Protein AF-A0A1M4TH78-F1 (afdb_monomer_lite)

Radius of gyration: 31.46 Å; chains: 1; bounding box: 70×70×96 Å

Structure (mmCIF, N/CA/C/O backbone):
data_AF-A0A1M4TH78-F1
#
_entry.id   AF-A0A1M4TH78-F1
#
loop_
_atom_site.group_PDB
_atom_site.id
_atom_site.type_symbol
_atom_site.label_atom_id
_atom_site.label_alt_id
_atom_site.label_comp_id
_atom_site.label_asym_id
_atom_site.label_entity_id
_atom_site.label_seq_id
_atom_site.pdbx_PDB_ins_code
_atom_site.Cartn_x
_atom_site.Cartn_y
_atom_site.Cartn_z
_atom_site.occupancy
_atom_site.B_iso_or_equiv
_atom_site.auth_seq_id
_atom_site.auth_comp_id
_atom_site.auth_asym_id
_atom_site.auth_atom_id
_atom_site.pdbx_PDB_model_num
ATOM 1 N N . MET A 1 1 ? 19.160 1.407 -0.080 1.00 32.75 1 MET A N 1
ATOM 2 C CA . MET A 1 1 ? 19.255 1.818 1.340 1.00 32.75 1 MET A CA 1
ATOM 3 C C . MET A 1 1 ? 20.665 1.557 1.846 1.00 32.75 1 MET A C 1
ATOM 5 O O . MET A 1 1 ? 21.110 0.418 1.811 1.00 32.75 1 MET A O 1
ATOM 9 N N . ASP A 1 2 ? 21.380 2.604 2.256 1.00 25.98 2 ASP A N 1
ATOM 10 C CA . ASP A 1 2 ? 22.739 2.512 2.802 1.00 25.98 2 ASP A CA 1
ATOM 11 C C . ASP A 1 2 ? 22.685 2.135 4.294 1.00 25.98 2 ASP A C 1
ATOM 13 O O . ASP A 1 2 ? 22.385 2.958 5.161 1.00 25.98 2 ASP A O 1
ATOM 17 N N . VAL A 1 3 ? 22.955 0.858 4.578 1.00 24.44 3 VAL A N 1
ATOM 18 C CA . VAL A 1 3 ? 22.922 0.216 5.907 1.00 24.44 3 VAL A CA 1
ATOM 19 C C . VAL A 1 3 ? 23.923 0.847 6.897 1.00 24.44 3 VAL A C 1
ATOM 21 O O . VAL A 1 3 ? 23.829 0.629 8.103 1.00 24.44 3 VAL A O 1
ATOM 24 N N . LYS A 1 4 ? 24.846 1.709 6.445 1.00 25.98 4 LYS A N 1
ATOM 25 C CA . LYS A 1 4 ? 25.832 2.358 7.326 1.00 25.98 4 LYS A CA 1
ATOM 26 C C . LYS A 1 4 ? 25.309 3.552 8.133 1.00 25.98 4 LYS A C 1
ATOM 28 O O . LYS A 1 4 ? 25.974 3.940 9.095 1.00 25.98 4 LYS A O 1
ATOM 33 N N . LYS A 1 5 ? 24.149 4.138 7.805 1.00 29.53 5 LYS A N 1
ATOM 34 C CA . LYS A 1 5 ? 23.634 5.317 8.540 1.00 29.53 5 LYS A CA 1
ATOM 35 C C . LYS A 1 5 ? 22.840 4.976 9.808 1.00 29.53 5 LYS A C 1
ATOM 37 O O . LYS A 1 5 ? 22.856 5.769 10.745 1.00 29.53 5 LYS A O 1
ATOM 42 N N . THR A 1 6 ? 22.240 3.790 9.895 1.00 28.33 6 THR A N 1
ATOM 43 C CA . THR A 1 6 ? 21.363 3.408 11.021 1.00 28.33 6 THR A CA 1
ATOM 44 C C . THR A 1 6 ? 22.141 2.994 12.281 1.00 28.33 6 THR A C 1
ATOM 46 O O . THR A 1 6 ? 21.697 3.250 13.396 1.00 28.33 6 THR A O 1
ATOM 49 N N . CYS A 1 7 ? 23.364 2.466 12.150 1.00 27.00 7 CYS A N 1
ATOM 50 C CA . CYS A 1 7 ? 24.157 2.023 13.308 1.00 27.00 7 CYS A CA 1
ATOM 51 C C . CYS A 1 7 ? 24.829 3.157 14.110 1.00 27.00 7 CYS A C 1
ATOM 53 O O . CYS A 1 7 ? 25.279 2.916 15.227 1.00 27.00 7 CYS A O 1
ATOM 55 N N . LYS A 1 8 ? 24.884 4.398 13.598 1.00 28.41 8 LYS A N 1
ATOM 56 C CA . LYS A 1 8 ? 25.472 5.535 14.339 1.00 28.41 8 LYS A CA 1
ATOM 57 C C . LYS A 1 8 ? 24.520 6.180 15.353 1.00 28.41 8 LYS A C 1
ATOM 59 O O . LYS A 1 8 ? 25.000 6.779 16.309 1.00 28.41 8 LYS A O 1
ATOM 64 N N . TYR A 1 9 ? 23.205 6.029 15.190 1.00 27.20 9 TYR A N 1
ATOM 65 C CA . TYR A 1 9 ? 22.221 6.635 16.099 1.00 27.20 9 TYR A CA 1
ATOM 66 C C . TYR A 1 9 ? 21.993 5.818 17.381 1.00 27.20 9 TYR A C 1
ATOM 68 O O . TYR A 1 9 ? 21.772 6.394 18.441 1.00 27.20 9 TYR A O 1
ATOM 76 N N . ILE A 1 10 ? 22.161 4.493 17.329 1.00 29.14 10 ILE A N 1
ATOM 77 C CA . ILE A 1 10 ? 21.966 3.609 18.494 1.00 29.14 10 ILE A CA 1
ATOM 78 C C . ILE A 1 10 ? 23.141 3.704 19.490 1.00 29.14 10 ILE A C 1
ATOM 80 O O . ILE A 1 10 ? 22.946 3.593 20.697 1.00 29.14 10 ILE A O 1
ATOM 84 N N . ALA A 1 11 ? 24.356 4.009 19.018 1.00 26.98 11 ALA A N 1
ATOM 85 C CA . ALA A 1 11 ? 25.529 4.174 19.883 1.00 26.98 11 ALA A CA 1
ATOM 86 C C . ALA A 1 11 ? 25.560 5.519 20.644 1.00 26.98 11 ALA A C 1
ATOM 88 O O . ALA A 1 11 ? 26.166 5.603 21.709 1.00 26.98 11 ALA A O 1
ATOM 89 N N . ALA A 1 12 ? 24.890 6.564 20.141 1.00 27.45 12 ALA A N 1
ATOM 90 C CA . ALA A 1 12 ? 24.857 7.880 20.788 1.00 27.45 12 ALA A CA 1
ATOM 91 C C . ALA A 1 12 ? 23.857 7.948 21.961 1.00 27.45 12 ALA A C 1
ATOM 93 O O . ALA A 1 12 ? 24.112 8.638 22.947 1.00 27.45 12 ALA A O 1
ATOM 94 N N . CYS A 1 13 ? 22.762 7.182 21.907 1.00 27.30 13 CYS A N 1
ATOM 95 C CA . CYS A 1 13 ? 21.762 7.133 22.980 1.00 27.30 13 CYS A CA 1
ATOM 96 C C . CYS A 1 13 ? 22.216 6.309 24.199 1.00 27.30 13 CYS A C 1
ATOM 98 O O . CYS A 1 13 ? 21.777 6.580 25.313 1.00 27.30 13 CYS A O 1
ATOM 100 N N . LEU A 1 14 ? 23.141 5.357 24.023 1.00 28.02 14 LEU A N 1
ATOM 101 C CA . LEU A 1 14 ? 23.668 4.528 25.117 1.00 28.02 14 LEU A CA 1
ATOM 102 C C . LEU A 1 14 ? 24.804 5.194 25.917 1.00 28.02 14 LEU A C 1
ATOM 104 O O . LEU A 1 14 ? 25.098 4.756 27.025 1.00 28.02 14 LEU A O 1
ATOM 108 N N . LEU A 1 15 ? 25.411 6.275 25.409 1.00 28.38 15 LEU A N 1
ATOM 109 C CA . LEU A 1 15 ? 26.521 6.977 26.075 1.00 28.38 15 LEU A CA 1
ATOM 110 C C . LEU A 1 15 ? 26.101 8.237 26.856 1.00 28.38 15 LEU A C 1
ATOM 112 O O . LEU A 1 15 ? 26.848 8.685 27.721 1.00 28.38 15 LEU A O 1
ATOM 116 N N . LEU A 1 16 ? 24.899 8.777 26.629 1.00 27.30 16 LEU A N 1
ATOM 117 C CA . LEU A 1 16 ? 24.373 9.925 27.390 1.00 27.30 16 LEU A CA 1
ATOM 118 C C . LEU A 1 16 ? 23.620 9.525 28.674 1.00 27.30 16 LEU A C 1
ATOM 120 O O . LEU A 1 16 ? 23.422 10.363 29.550 1.00 27.30 16 LEU A O 1
ATOM 124 N N . GLY A 1 17 ? 23.281 8.241 28.841 1.00 26.08 17 GLY A N 1
ATOM 125 C CA . GLY A 1 17 ? 22.652 7.703 30.056 1.00 26.08 17 GLY A CA 1
ATOM 126 C C . GLY A 1 17 ? 23.593 7.507 31.256 1.00 26.08 17 GLY A C 1
ATOM 127 O O . GLY A 1 17 ? 23.125 7.163 32.336 1.00 26.08 17 GLY A O 1
ATOM 128 N N . ALA A 1 18 ? 24.902 7.733 31.101 1.00 27.28 18 ALA A N 1
ATOM 129 C CA . ALA A 1 18 ? 25.906 7.447 32.135 1.00 27.28 18 ALA A CA 1
ATOM 130 C C . ALA A 1 18 ? 26.511 8.694 32.821 1.00 27.28 18 ALA A C 1
ATOM 132 O O . ALA A 1 18 ? 27.382 8.548 33.673 1.00 27.28 18 ALA A O 1
ATOM 133 N N . ALA A 1 19 ? 26.059 9.913 32.498 1.00 27.61 19 ALA A N 1
ATOM 134 C CA . ALA A 1 19 ? 26.678 11.158 32.986 1.00 27.61 19 ALA A CA 1
ATOM 135 C C . ALA A 1 19 ? 25.864 11.939 34.046 1.00 27.61 19 ALA A C 1
ATOM 137 O O . ALA A 1 19 ? 26.213 13.072 34.362 1.00 27.61 19 ALA A O 1
ATOM 138 N N . LEU A 1 20 ? 24.801 11.361 34.621 1.00 27.06 20 LEU A N 1
ATOM 139 C CA . LEU A 1 20 ? 23.917 12.050 35.584 1.00 27.06 20 LEU A CA 1
ATOM 140 C C . LEU A 1 20 ? 23.797 11.355 36.952 1.00 27.06 20 LEU A C 1
ATOM 142 O O . LEU A 1 20 ? 22.793 11.498 37.644 1.00 27.06 20 LEU A O 1
ATOM 146 N N . VAL A 1 21 ? 24.837 10.631 37.378 1.00 29.72 21 VAL A N 1
ATOM 147 C CA . VAL A 1 21 ? 24.940 10.100 38.748 1.00 29.72 21 VAL A CA 1
ATOM 148 C C . VAL A 1 21 ? 26.353 10.319 39.283 1.00 29.72 21 VAL A C 1
ATOM 150 O O . VAL A 1 21 ? 27.137 9.386 39.360 1.00 29.72 21 VAL A O 1
ATOM 153 N N . THR A 1 22 ? 26.679 11.555 39.661 1.00 28.83 22 THR A N 1
ATOM 154 C CA . THR A 1 22 ? 27.652 11.861 40.726 1.00 28.83 22 THR A CA 1
ATOM 155 C C . THR A 1 22 ? 27.540 13.333 41.130 1.00 28.83 22 THR A C 1
ATOM 157 O O . THR A 1 22 ? 27.770 14.229 40.327 1.00 28.83 22 THR A O 1
ATOM 160 N N . GLY A 1 23 ? 27.234 13.582 42.407 1.00 26.36 23 GLY A N 1
ATOM 161 C CA . GLY A 1 23 ? 27.523 14.864 43.053 1.00 26.36 23 GLY A CA 1
ATOM 162 C C . GLY A 1 23 ? 26.382 15.448 43.878 1.00 26.36 23 GLY A C 1
ATOM 163 O O . GLY A 1 23 ? 25.579 16.206 43.352 1.00 26.36 23 GLY A O 1
ATOM 164 N N . ALA A 1 24 ? 26.362 15.144 45.178 1.00 29.25 24 ALA A N 1
ATOM 165 C CA . ALA A 1 24 ? 26.262 16.151 46.243 1.00 29.25 24 ALA A CA 1
ATOM 166 C C . ALA A 1 24 ? 26.228 15.460 47.616 1.00 29.25 24 ALA A C 1
ATOM 168 O O . ALA A 1 24 ? 25.227 14.867 48.010 1.00 29.25 24 ALA A O 1
ATOM 169 N N . ALA A 1 25 ? 27.329 15.577 48.354 1.00 29.98 25 ALA A N 1
ATOM 170 C CA . ALA A 1 25 ? 27.364 15.428 49.801 1.00 29.98 25 ALA A CA 1
ATOM 171 C C . ALA A 1 25 ? 27.762 16.788 50.391 1.00 29.98 25 ALA A C 1
ATOM 173 O O . ALA A 1 25 ? 28.742 17.373 49.933 1.00 29.98 25 ALA A O 1
ATOM 174 N N . GLY A 1 26 ? 27.033 17.262 51.408 1.00 28.50 26 GLY A N 1
ATOM 175 C CA . GLY A 1 26 ? 27.548 18.262 52.349 1.00 28.50 26 GLY A CA 1
ATOM 176 C C . GLY A 1 26 ? 26.646 19.457 52.683 1.00 28.50 26 GLY A C 1
ATOM 177 O O . GLY A 1 26 ? 26.501 20.367 51.879 1.00 28.50 26 GLY A O 1
ATOM 178 N N . CYS A 1 27 ? 26.221 19.471 53.954 1.00 28.11 27 CYS A N 1
ATOM 179 C CA . CYS A 1 27 ? 25.986 20.619 54.849 1.00 28.11 27 CYS A CA 1
ATOM 180 C C . CYS A 1 27 ? 24.679 21.441 54.797 1.00 28.11 27 CYS A C 1
ATOM 182 O O . CYS A 1 27 ? 24.430 22.201 53.872 1.00 28.11 27 CYS A O 1
ATOM 184 N N . GLY A 1 28 ? 23.994 21.443 55.953 1.00 28.44 28 GLY A N 1
ATOM 185 C CA . GLY A 1 28 ? 23.735 22.680 56.709 1.00 28.44 28 GLY A CA 1
ATOM 186 C C . GLY A 1 28 ? 22.291 23.188 56.753 1.00 28.44 28 GLY A C 1
ATOM 187 O O . GLY A 1 28 ? 21.763 23.650 55.752 1.00 28.44 28 GLY A O 1
ATOM 188 N N . GLN A 1 29 ? 21.687 23.148 57.945 1.00 35.16 29 GLN A N 1
ATOM 189 C CA . GLN A 1 29 ? 20.403 23.767 58.297 1.00 35.16 29 GLN A CA 1
ATOM 190 C C . GLN A 1 29 ? 20.410 25.295 58.113 1.00 35.16 29 GLN A C 1
ATOM 192 O O . GLN A 1 29 ? 21.361 25.937 58.536 1.00 35.16 29 GLN A O 1
ATOM 197 N N . GLU A 1 30 ? 19.295 25.866 57.641 1.00 28.98 30 GLU A N 1
ATOM 198 C CA . GLU A 1 30 ? 18.655 27.039 58.262 1.00 28.98 30 GLU A CA 1
ATOM 199 C C . GLU A 1 30 ? 17.219 27.224 57.739 1.00 28.98 30 GLU A C 1
ATOM 201 O O . GLU A 1 30 ? 16.937 27.109 56.546 1.00 28.98 30 GLU A O 1
ATOM 206 N N . ALA A 1 31 ? 16.289 27.458 58.667 1.00 42.81 31 ALA A N 1
ATOM 207 C CA . ALA A 1 31 ? 14.865 27.606 58.412 1.00 42.81 31 ALA A CA 1
ATOM 208 C C . ALA A 1 31 ? 14.540 29.026 57.924 1.00 42.81 31 ALA A C 1
ATOM 210 O O . ALA A 1 31 ? 14.688 30.004 58.650 1.00 42.81 31 ALA A O 1
ATOM 211 N N . GLY A 1 32 ? 14.028 29.116 56.702 1.00 31.92 32 GLY A N 1
ATOM 212 C CA . GLY A 1 32 ? 13.406 30.306 56.137 1.00 31.92 32 GLY A CA 1
ATOM 213 C C . GLY A 1 32 ? 12.710 29.913 54.842 1.00 31.92 32 GLY A C 1
ATOM 214 O O . GLY A 1 32 ? 13.279 29.179 54.040 1.00 31.92 32 GLY A O 1
ATOM 215 N N . THR A 1 33 ? 11.468 30.351 54.648 1.00 43.56 33 THR A N 1
ATOM 216 C CA . THR A 1 33 ? 10.618 30.081 53.476 1.00 43.56 33 THR A CA 1
ATOM 217 C C . THR A 1 33 ? 11.249 30.588 52.171 1.00 43.56 33 THR A C 1
ATOM 219 O O . THR A 1 33 ? 10.862 31.621 51.628 1.00 43.56 33 THR A O 1
ATOM 222 N N . ARG A 1 34 ? 12.233 29.855 51.648 1.00 37.16 34 ARG A N 1
ATOM 223 C CA . ARG A 1 34 ? 12.738 29.955 50.279 1.00 37.16 34 ARG A CA 1
ATOM 224 C C . ARG A 1 34 ? 12.405 28.651 49.574 1.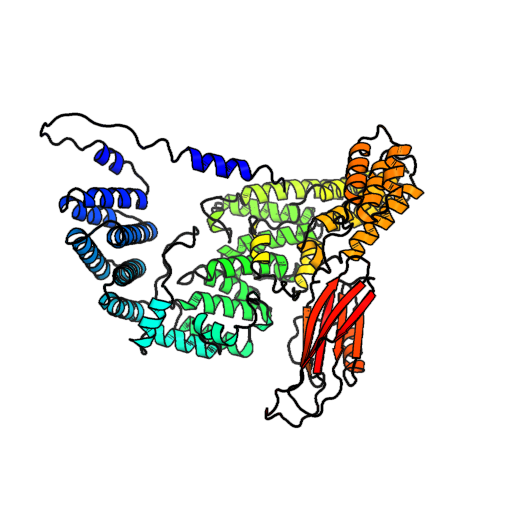00 37.16 34 ARG A C 1
ATOM 226 O O . ARG A 1 34 ? 12.813 27.584 50.023 1.00 37.16 34 ARG A O 1
ATOM 233 N N . LYS A 1 35 ? 11.645 28.760 48.480 1.00 38.09 35 LYS A N 1
ATOM 234 C CA . LYS A 1 35 ? 11.356 27.634 47.586 1.00 38.09 35 LYS A CA 1
ATOM 235 C C . LYS A 1 35 ? 12.675 26.963 47.193 1.00 38.09 35 LYS A C 1
ATOM 237 O O . LYS A 1 35 ? 13.631 27.660 46.847 1.00 38.09 35 LYS A O 1
ATOM 242 N N . THR A 1 36 ? 12.740 25.637 47.262 1.00 46.53 36 THR A N 1
ATOM 243 C CA . THR A 1 36 ? 13.947 24.897 46.873 1.00 46.53 36 THR A CA 1
ATOM 244 C C . THR A 1 36 ? 14.215 25.062 45.368 1.00 46.53 36 THR A C 1
ATOM 246 O O . THR A 1 36 ? 13.280 25.293 44.594 1.00 46.53 36 THR A O 1
ATOM 249 N N . PRO A 1 37 ? 15.466 24.898 44.898 1.00 44.00 37 PRO A N 1
ATOM 250 C CA . PRO A 1 37 ? 15.775 24.889 43.466 1.00 44.00 37 PRO A CA 1
ATOM 251 C C . PRO A 1 37 ? 14.932 23.876 42.670 1.00 44.00 37 PRO A C 1
ATOM 253 O O . PRO A 1 37 ? 14.592 24.133 41.519 1.00 44.00 37 PRO A O 1
ATOM 256 N N . SER A 1 38 ? 14.522 22.762 43.297 1.00 47.81 38 SER A N 1
ATOM 257 C CA . SER A 1 38 ? 13.606 21.784 42.693 1.00 47.81 38 SER A CA 1
ATOM 258 C C . SER A 1 38 ? 12.176 22.315 42.529 1.00 47.81 38 SER A C 1
ATOM 260 O O . SER A 1 38 ? 11.567 22.088 41.487 1.00 47.81 38 SER A O 1
ATOM 262 N N . GLN A 1 39 ? 11.660 23.082 43.495 1.00 47.06 39 GLN A N 1
ATOM 263 C CA . GLN A 1 39 ? 10.345 23.731 43.407 1.00 47.06 39 GLN A CA 1
ATOM 264 C C . GLN A 1 39 ? 10.322 24.849 42.350 1.00 47.06 39 GLN A C 1
ATOM 266 O O . GLN A 1 39 ? 9.323 25.028 41.660 1.00 47.06 39 GLN A O 1
ATOM 271 N N . GLN A 1 40 ? 11.429 25.577 42.169 1.00 50.12 40 GLN A N 1
ATOM 272 C CA . GLN A 1 40 ? 11.551 26.586 41.105 1.00 50.12 40 GLN A CA 1
ATOM 273 C C . GLN A 1 40 ? 11.741 25.969 39.708 1.00 50.12 40 GLN A C 1
ATOM 275 O O . GLN A 1 40 ? 11.312 26.558 38.716 1.00 50.12 40 GLN A O 1
ATOM 280 N N . ALA A 1 41 ? 12.367 24.791 39.612 1.00 52.12 41 ALA A N 1
ATOM 281 C CA . ALA A 1 41 ? 12.452 24.030 38.366 1.00 52.12 41 ALA A CA 1
ATOM 282 C C . ALA A 1 41 ? 11.084 23.446 37.957 1.00 52.12 41 ALA A C 1
ATOM 284 O O . ALA A 1 41 ? 10.746 23.470 36.776 1.00 52.12 41 ALA A O 1
ATOM 285 N N . GLN A 1 42 ? 10.264 23.021 38.928 1.00 52.09 42 GLN A N 1
ATOM 286 C CA . GLN A 1 42 ? 8.896 22.526 38.709 1.00 52.09 42 GLN A CA 1
ATOM 287 C C . GLN A 1 42 ? 7.955 23.553 38.070 1.00 52.09 42 GLN A C 1
ATOM 289 O O . GLN A 1 42 ? 7.124 23.184 37.246 1.00 52.09 42 GLN A O 1
ATOM 294 N N . GLU A 1 43 ? 8.069 24.835 38.427 1.00 54.22 43 GLU A N 1
ATOM 295 C CA . GLU A 1 43 ? 7.238 25.902 37.843 1.00 54.22 43 GLU A CA 1
ATOM 296 C C . GLU A 1 43 ? 7.592 26.196 36.373 1.00 54.22 43 GLU A C 1
ATOM 298 O O . GLU A 1 43 ? 6.816 26.846 35.674 1.00 54.22 43 GLU A O 1
ATOM 303 N N . LYS A 1 44 ? 8.746 25.712 35.890 1.00 54.69 44 LYS A N 1
ATOM 304 C CA . LYS A 1 44 ? 9.220 25.912 34.513 1.00 54.69 44 LYS A CA 1
ATOM 305 C C . LYS A 1 44 ? 9.030 24.693 33.602 1.00 54.69 44 LYS A C 1
ATOM 307 O O . LYS A 1 44 ? 9.196 24.851 32.393 1.00 54.69 44 LYS A O 1
ATOM 312 N N . GLU A 1 45 ? 8.692 23.519 34.146 1.00 64.81 45 GLU A N 1
ATOM 313 C CA . GLU A 1 45 ? 8.411 22.316 33.352 1.00 64.81 45 GLU A CA 1
ATOM 314 C C . GLU A 1 45 ? 7.048 22.445 32.660 1.00 64.81 45 GLU A C 1
ATOM 316 O O . GLU A 1 45 ? 6.017 22.619 33.316 1.00 64.81 45 GLU A O 1
ATOM 321 N N . ARG A 1 46 ? 7.059 22.393 31.324 1.00 63.94 46 ARG A N 1
ATOM 322 C CA . ARG A 1 46 ? 5.857 22.548 30.491 1.00 63.94 46 ARG A CA 1
ATOM 323 C C . ARG A 1 46 ? 5.169 21.213 30.214 1.00 63.94 46 ARG A C 1
ATOM 325 O O . ARG A 1 46 ? 3.986 21.226 29.898 1.00 63.94 46 ARG A O 1
ATOM 332 N N . ASP A 1 47 ? 5.874 20.087 30.335 1.00 67.62 47 ASP A N 1
ATOM 333 C CA . ASP A 1 47 ? 5.278 18.757 30.187 1.00 67.62 47 ASP A CA 1
ATOM 334 C C . ASP A 1 47 ? 4.570 18.322 31.483 1.00 67.62 47 ASP A C 1
ATOM 336 O O . ASP A 1 47 ? 5.196 18.050 32.514 1.00 67.62 47 ASP A O 1
ATOM 340 N N . ALA A 1 48 ? 3.242 18.215 31.417 1.00 66.75 48 ALA A N 1
ATOM 341 C CA . ALA A 1 48 ? 2.395 17.765 32.517 1.00 66.75 48 ALA A CA 1
ATOM 342 C C . ALA A 1 48 ? 2.771 16.364 33.040 1.00 66.75 48 ALA A C 1
ATOM 344 O O . ALA A 1 48 ? 2.707 16.130 34.251 1.00 66.75 48 ALA A O 1
ATOM 345 N N . ALA A 1 49 ? 3.211 15.446 32.171 1.00 63.91 49 ALA A N 1
ATOM 346 C CA . ALA A 1 49 ? 3.617 14.098 32.572 1.00 63.91 49 ALA A CA 1
ATOM 347 C C . ALA A 1 49 ? 4.962 14.118 33.314 1.00 63.91 49 ALA A C 1
ATOM 349 O O . ALA A 1 49 ? 5.111 13.489 34.365 1.00 63.91 49 ALA A O 1
ATOM 350 N N . ALA A 1 50 ? 5.937 14.895 32.829 1.00 69.94 50 ALA A N 1
ATOM 351 C CA . ALA A 1 50 ? 7.197 15.116 33.538 1.00 69.94 50 ALA A CA 1
ATOM 352 C C . ALA A 1 50 ? 6.978 15.781 34.907 1.00 69.94 50 ALA A C 1
ATOM 354 O O . ALA A 1 50 ? 7.549 15.333 35.908 1.00 69.94 50 ALA A O 1
ATOM 355 N N . ARG A 1 51 ? 6.100 16.789 34.976 1.00 72.56 51 ARG A N 1
ATOM 356 C CA . ARG A 1 51 ? 5.735 17.469 36.227 1.00 72.56 51 ARG A CA 1
ATOM 357 C C . ARG A 1 51 ? 5.036 16.525 37.211 1.00 72.56 51 ARG A C 1
ATOM 359 O O . ARG A 1 51 ? 5.363 16.539 38.398 1.00 72.56 51 ARG A O 1
ATOM 366 N N . SER A 1 52 ? 4.153 15.655 36.717 1.00 70.06 52 SER A N 1
ATOM 367 C CA . SER A 1 52 ? 3.510 14.590 37.499 1.00 70.06 52 SER A CA 1
ATOM 368 C C . SER A 1 52 ? 4.531 13.617 38.100 1.00 70.06 52 SER A C 1
ATOM 370 O O . SER A 1 52 ? 4.567 13.425 39.317 1.00 70.06 52 SER A O 1
ATOM 372 N N . ARG A 1 53 ? 5.452 13.082 37.283 1.00 73.00 53 ARG A N 1
ATOM 373 C CA . ARG A 1 53 ? 6.525 12.179 37.749 1.00 73.00 53 ARG A CA 1
ATOM 374 C C . ARG A 1 53 ? 7.382 12.814 38.844 1.00 73.00 53 ARG A C 1
ATOM 376 O O . ARG A 1 53 ? 7.714 12.159 39.831 1.00 73.00 53 ARG A O 1
ATOM 383 N N . GLN A 1 54 ? 7.718 14.096 38.706 1.00 74.19 54 GLN A N 1
ATOM 384 C CA . GLN A 1 54 ? 8.460 14.836 39.730 1.00 74.19 54 GLN A CA 1
ATOM 385 C C . GLN A 1 54 ? 7.661 14.980 41.036 1.00 74.19 54 GLN A C 1
ATOM 387 O O . GLN A 1 54 ? 8.227 14.787 42.112 1.00 74.19 54 GLN A O 1
ATOM 392 N N . LEU A 1 55 ? 6.357 15.267 40.960 1.00 74.12 55 LEU A N 1
ATOM 393 C CA . LEU A 1 55 ? 5.485 15.364 42.136 1.00 74.12 55 LEU A CA 1
ATOM 394 C C . LEU A 1 55 ? 5.356 14.029 42.871 1.00 74.12 55 LEU A C 1
ATOM 396 O O . LEU A 1 55 ? 5.505 13.999 44.090 1.00 74.12 55 LEU A O 1
ATOM 400 N N . PHE A 1 56 ? 5.167 12.921 42.155 1.00 73.06 56 PHE A N 1
ATOM 401 C CA . PHE A 1 56 ? 5.084 11.599 42.782 1.00 73.06 56 PHE A CA 1
ATOM 402 C C . PHE A 1 56 ? 6.429 11.115 43.346 1.00 73.06 56 PHE A C 1
ATOM 404 O O . PHE A 1 56 ? 6.455 10.444 44.381 1.00 73.06 56 PHE A O 1
ATOM 411 N N . ASN A 1 57 ? 7.554 11.521 42.749 1.00 72.00 57 ASN A N 1
ATOM 412 C CA . ASN A 1 57 ? 8.880 11.299 43.332 1.00 72.00 57 ASN A CA 1
ATOM 413 C C . ASN A 1 57 ? 9.081 12.081 44.642 1.00 72.00 57 ASN A C 1
ATOM 415 O O . ASN A 1 57 ? 9.676 11.547 45.575 1.00 72.00 57 ASN A O 1
ATOM 419 N N . LEU A 1 58 ? 8.560 13.308 44.746 1.00 66.44 58 LEU A N 1
ATOM 420 C CA . LEU A 1 58 ? 8.573 14.087 45.993 1.00 66.44 58 LEU A CA 1
ATOM 421 C C . LEU A 1 58 ? 7.576 13.545 47.026 1.00 66.44 58 LEU A C 1
ATOM 423 O O . LEU A 1 58 ? 7.874 13.537 48.218 1.00 66.44 58 LEU A O 1
ATOM 427 N N . TYR A 1 59 ? 6.424 13.035 46.581 1.00 66.69 59 TYR A N 1
ATOM 428 C CA . TYR A 1 59 ? 5.419 12.401 47.441 1.00 66.69 59 TYR A CA 1
ATOM 429 C C . TYR A 1 59 ? 5.997 11.195 48.199 1.00 66.69 59 TYR A C 1
ATOM 431 O O . TYR A 1 59 ? 5.716 11.008 49.381 1.00 66.69 59 TYR A O 1
ATOM 439 N N . LYS A 1 60 ? 6.908 10.442 47.561 1.00 64.31 60 LYS A N 1
ATOM 440 C CA . LYS A 1 60 ? 7.700 9.376 48.201 1.00 64.31 60 LYS A CA 1
ATOM 441 C C . LYS A 1 60 ? 8.560 9.872 49.379 1.00 64.31 60 LYS A C 1
ATOM 443 O O . LYS A 1 60 ? 8.939 9.057 50.216 1.00 64.31 60 LYS A O 1
ATOM 448 N N . MET A 1 61 ? 8.892 11.165 49.436 1.00 61.72 61 MET A N 1
ATOM 449 C CA . MET A 1 61 ? 9.814 11.742 50.420 1.00 61.72 61 MET A CA 1
ATOM 450 C C . MET A 1 61 ? 9.124 12.506 51.567 1.00 61.72 61 MET A C 1
ATOM 452 O O . MET A 1 61 ? 9.712 12.539 52.642 1.00 61.72 61 MET A O 1
ATOM 456 N N . ASP A 1 62 ? 7.927 13.095 51.382 1.00 59.22 62 ASP A N 1
ATOM 457 C CA . ASP A 1 62 ? 7.326 14.016 52.388 1.00 59.22 62 ASP A CA 1
ATOM 458 C C . ASP A 1 62 ? 5.771 13.967 52.535 1.00 59.22 62 ASP A C 1
ATOM 460 O O . ASP A 1 62 ? 5.132 14.916 52.991 1.00 59.22 62 ASP A O 1
ATOM 464 N N . GLY A 1 63 ? 5.138 12.847 52.151 1.00 58.16 63 GLY A N 1
ATOM 465 C CA . GLY A 1 63 ? 3.861 12.329 52.692 1.00 58.16 63 GLY A CA 1
ATOM 466 C C . GLY A 1 63 ? 2.536 13.083 52.452 1.00 58.16 63 GLY A C 1
ATOM 467 O O . GLY A 1 63 ? 1.630 12.528 51.837 1.00 58.16 63 GLY A O 1
ATOM 468 N N . GLU A 1 64 ? 2.357 14.307 52.959 1.00 57.69 64 GLU A N 1
ATOM 469 C CA . GLU A 1 64 ? 1.022 14.950 53.044 1.00 57.69 64 GLU A CA 1
ATOM 470 C C . GLU A 1 64 ? 0.883 16.240 52.222 1.00 57.69 64 GLU A C 1
ATOM 472 O O . GLU A 1 64 ? -0.135 16.441 51.559 1.00 57.69 64 GLU A O 1
ATOM 477 N N . LYS A 1 65 ? 1.915 17.096 52.160 1.00 58.50 65 LYS A N 1
ATOM 478 C CA . LYS A 1 65 ? 1.848 18.369 51.404 1.00 58.50 65 LYS A CA 1
ATOM 479 C C . LYS A 1 65 ? 1.764 18.184 49.886 1.00 58.50 65 LYS A C 1
ATOM 481 O O . LYS A 1 65 ? 1.373 19.105 49.175 1.00 58.50 65 LYS A O 1
ATOM 486 N N . ALA A 1 66 ? 2.126 17.008 49.382 1.00 65.19 66 ALA A N 1
ATOM 487 C CA . ALA A 1 66 ? 2.252 16.766 47.951 1.00 65.19 66 ALA A CA 1
ATOM 488 C C . ALA A 1 66 ? 0.966 16.233 47.277 1.00 65.19 66 ALA A C 1
ATOM 490 O O . ALA A 1 66 ? 0.838 16.417 46.072 1.00 65.19 66 ALA A O 1
ATOM 491 N N . LEU A 1 67 ? -0.031 15.689 48.000 1.00 71.56 67 LEU A N 1
ATOM 492 C CA . LEU A 1 67 ? -1.309 15.283 47.373 1.00 71.56 67 LEU A CA 1
ATOM 493 C C . LEU A 1 67 ? -2.186 16.492 47.004 1.00 71.56 67 LEU A C 1
ATOM 495 O O . LEU A 1 67 ? -2.797 16.507 45.941 1.00 71.56 67 LEU A O 1
ATOM 499 N N . ALA A 1 68 ? -2.198 17.536 47.840 1.00 77.62 68 ALA A N 1
ATOM 500 C CA . ALA A 1 68 ? -2.879 18.792 47.517 1.00 77.62 68 ALA A CA 1
ATOM 501 C C . ALA A 1 68 ? -2.291 19.443 46.250 1.00 77.62 68 ALA A C 1
ATOM 503 O O . ALA A 1 68 ? -3.034 19.924 45.402 1.00 77.62 68 ALA A O 1
ATOM 504 N N . ALA A 1 69 ? -0.965 19.374 46.083 1.00 80.12 69 ALA A N 1
ATOM 505 C CA . ALA A 1 69 ? -0.287 19.849 44.879 1.00 80.12 69 ALA A CA 1
ATOM 506 C C . ALA A 1 69 ? -0.598 18.986 43.640 1.00 80.12 69 ALA A C 1
ATOM 508 O O . ALA A 1 69 ? -0.696 19.514 42.536 1.00 80.12 69 ALA A O 1
ATOM 509 N N . VAL A 1 70 ? -0.770 17.667 43.807 1.00 83.12 70 VAL A N 1
ATOM 510 C CA . VAL A 1 70 ? -1.227 16.764 42.734 1.00 83.12 70 VAL A CA 1
ATOM 511 C C . VAL A 1 70 ? -2.631 17.157 42.264 1.00 83.12 70 VAL A C 1
ATOM 513 O O . VAL A 1 70 ? -2.846 17.293 41.061 1.00 83.12 70 VAL A O 1
ATOM 516 N N . ASP A 1 71 ? -3.557 17.396 43.197 1.00 86.56 71 ASP A N 1
ATOM 517 C CA . ASP A 1 71 ? -4.933 17.805 42.887 1.00 86.56 71 ASP A CA 1
ATOM 518 C C . ASP A 1 71 ? -4.983 19.181 42.203 1.00 86.56 71 ASP A C 1
ATOM 520 O O . ASP A 1 71 ? -5.665 19.349 41.193 1.00 86.56 71 ASP A O 1
ATOM 524 N N . GLU A 1 72 ? -4.211 20.151 42.698 1.00 87.44 72 GLU A N 1
ATOM 525 C CA . GLU A 1 72 ? -4.104 21.490 42.107 1.00 87.44 72 GLU A CA 1
ATOM 526 C C . GLU A 1 72 ? -3.572 21.435 40.668 1.00 87.44 72 GLU A C 1
ATOM 528 O O . GLU A 1 72 ? -4.165 22.023 39.760 1.00 87.44 72 GLU A O 1
ATOM 533 N N . VAL A 1 73 ? -2.485 20.686 40.437 1.00 87.69 73 VAL A N 1
ATOM 534 C CA . VAL A 1 73 ? -1.923 20.530 39.091 1.00 87.69 73 VAL A CA 1
ATOM 535 C C . VAL A 1 73 ? -2.933 19.876 38.166 1.00 87.69 73 VAL A C 1
ATOM 537 O O . VAL A 1 73 ? -3.161 20.416 37.087 1.00 87.69 73 VAL A O 1
ATOM 540 N N . TYR A 1 74 ? -3.579 18.788 38.586 1.00 90.38 74 TYR A N 1
ATOM 541 C CA . TYR A 1 74 ? -4.600 18.113 37.788 1.00 90.38 74 TYR A CA 1
ATOM 542 C C . TYR A 1 74 ? -5.721 19.063 37.330 1.00 90.38 74 TYR A C 1
ATOM 544 O O . TYR A 1 74 ? -6.071 19.085 36.148 1.00 90.38 74 TYR A O 1
ATOM 552 N N . HIS A 1 75 ? -6.249 19.890 38.238 1.00 90.25 75 HIS A N 1
ATOM 553 C CA . HIS A 1 75 ? -7.309 20.850 37.912 1.00 90.25 75 HIS A CA 1
ATOM 554 C C . HIS A 1 75 ? -6.822 22.008 37.029 1.00 90.25 75 HIS A C 1
ATOM 556 O O . HIS A 1 75 ? -7.628 22.603 36.315 1.00 90.25 75 HIS A O 1
ATOM 562 N N . SER A 1 76 ? -5.520 22.309 37.036 1.00 88.75 76 SER A N 1
ATOM 563 C CA . SER A 1 76 ? -4.916 23.300 36.136 1.00 88.75 76 SER A CA 1
ATOM 564 C C . SER A 1 76 ? -4.689 22.798 34.703 1.00 88.75 76 SER A C 1
ATOM 566 O O . SER A 1 76 ? -4.416 23.612 33.819 1.00 88.75 76 SER A O 1
ATOM 568 N N . LEU A 1 77 ? -4.780 21.484 34.455 1.00 87.12 77 LEU A N 1
ATOM 569 C CA . LEU A 1 77 ? -4.535 20.913 33.129 1.00 87.12 77 LEU A CA 1
ATOM 570 C C . LEU A 1 77 ? -5.660 21.296 32.167 1.00 87.12 77 LEU A C 1
ATOM 572 O O . LEU A 1 77 ? -6.842 21.076 32.445 1.00 87.12 77 LEU A O 1
ATOM 576 N N . ALA A 1 78 ? -5.274 21.850 31.019 1.00 81.94 78 ALA A N 1
ATOM 577 C CA . ALA A 1 78 ? -6.211 22.421 30.061 1.00 81.94 78 ALA A CA 1
ATOM 578 C C . ALA A 1 78 ? -6.809 21.368 29.119 1.00 81.94 78 ALA A C 1
ATOM 580 O O . ALA A 1 78 ? -7.947 21.525 28.679 1.00 81.94 78 ALA A O 1
ATOM 581 N N . SER A 1 79 ? -6.066 20.301 28.803 1.00 84.12 79 SER A N 1
ATOM 582 C CA . SER A 1 79 ? -6.515 19.277 27.856 1.00 84.12 79 SER A CA 1
ATOM 583 C C . SER A 1 79 ? -6.854 17.939 28.513 1.00 84.12 79 SER A C 1
ATOM 585 O O . SER A 1 79 ? -6.237 17.495 29.483 1.00 84.12 79 SER A O 1
ATOM 587 N N . GLU A 1 80 ? -7.815 17.241 27.911 1.00 84.50 80 GLU A N 1
ATOM 588 C CA . GLU A 1 80 ? -8.189 15.871 28.274 1.00 84.50 80 GLU A CA 1
ATOM 589 C C . GLU A 1 80 ? -6.999 14.903 28.170 1.00 84.50 80 GLU A C 1
ATOM 591 O O . GLU A 1 80 ? -6.818 14.033 29.019 1.00 84.50 80 GLU A O 1
ATOM 596 N N . LYS A 1 81 ? -6.134 15.105 27.167 1.00 80.38 81 LYS A N 1
ATOM 597 C CA . LYS A 1 81 ? -4.905 14.329 26.966 1.00 80.38 81 LYS A CA 1
ATOM 598 C C . LYS A 1 81 ? -3.936 14.472 28.136 1.00 80.38 81 LYS A C 1
ATOM 600 O O . LYS A 1 81 ? -3.422 13.468 28.627 1.00 80.38 81 LYS A O 1
ATOM 605 N N . GLU A 1 82 ? -3.687 15.700 28.586 1.00 82.38 82 GLU A N 1
ATOM 606 C CA . GLU A 1 82 ? -2.813 15.954 29.735 1.00 82.38 82 GLU A CA 1
ATOM 607 C C . GLU A 1 82 ? -3.384 15.322 31.004 1.00 82.38 82 GLU A C 1
ATOM 609 O O . GLU A 1 82 ? -2.648 14.662 31.736 1.00 82.38 82 GLU A O 1
ATOM 614 N N . LYS A 1 83 ? -4.696 15.457 31.235 1.00 88.56 83 LYS A N 1
ATOM 615 C CA . LYS A 1 83 ? -5.383 14.832 32.375 1.00 88.56 83 LYS A CA 1
ATOM 616 C C . LYS A 1 83 ? -5.269 13.308 32.360 1.00 88.56 83 LYS A C 1
ATOM 618 O O . LYS A 1 83 ? -4.928 12.713 33.381 1.00 88.56 83 LYS A O 1
ATOM 623 N N . ALA A 1 84 ? -5.500 12.674 31.210 1.00 84.31 84 ALA A N 1
ATOM 624 C CA . ALA A 1 84 ? -5.375 11.226 31.060 1.00 84.31 84 ALA A CA 1
ATOM 625 C C . ALA A 1 84 ? -3.934 10.745 31.312 1.00 84.31 84 ALA A C 1
ATOM 627 O O . ALA A 1 84 ? -3.726 9.799 32.075 1.00 84.31 84 ALA A O 1
ATOM 628 N N . GLY A 1 85 ? -2.937 11.435 30.743 1.00 80.88 85 GLY A N 1
ATOM 629 C CA . GLY A 1 85 ? -1.522 11.150 31.004 1.00 80.88 85 GLY A CA 1
ATOM 630 C C . GLY A 1 85 ? -1.154 11.332 32.479 1.00 80.88 85 GLY A C 1
ATOM 631 O O . GLY A 1 85 ? -0.432 10.518 33.051 1.00 80.88 85 GLY A O 1
ATOM 632 N N . PHE A 1 86 ? -1.716 12.347 33.137 1.00 87.38 86 PHE A N 1
ATOM 633 C CA . PHE A 1 86 ? -1.508 12.587 34.562 1.00 87.38 86 PHE A CA 1
ATOM 634 C C . PHE A 1 86 ? -2.066 11.451 35.436 1.00 87.38 86 PHE A C 1
ATOM 636 O O . PHE A 1 86 ? -1.381 10.992 36.352 1.00 87.38 86 PHE A O 1
ATOM 643 N N . ILE A 1 87 ? -3.270 10.954 35.132 1.00 89.81 87 ILE A N 1
ATOM 644 C CA . ILE A 1 87 ? -3.881 9.797 35.812 1.00 89.81 87 ILE A CA 1
ATOM 645 C C . ILE A 1 87 ? -3.038 8.533 35.616 1.00 89.81 87 ILE A C 1
ATOM 647 O O . ILE A 1 87 ? -2.835 7.772 36.565 1.00 89.81 87 ILE A O 1
ATOM 651 N N . GLN A 1 88 ? -2.517 8.316 34.407 1.00 85.00 88 GLN A N 1
ATOM 652 C CA . GLN A 1 88 ? -1.653 7.175 34.108 1.00 85.00 88 GLN A CA 1
ATOM 653 C C . GLN A 1 88 ? -0.372 7.203 34.953 1.00 85.00 88 GLN A C 1
ATOM 655 O O . GLN A 1 88 ? 0.001 6.188 35.545 1.00 85.00 88 GLN A O 1
ATOM 660 N N . GLU A 1 89 ? 0.273 8.365 35.072 1.00 85.81 89 GLU A N 1
ATOM 661 C CA . GLU A 1 89 ? 1.450 8.536 35.930 1.00 85.81 89 GLU A CA 1
ATOM 662 C C . GLU A 1 89 ? 1.121 8.321 37.415 1.00 85.81 89 GLU A C 1
ATOM 664 O O . GLU A 1 89 ? 1.888 7.663 38.122 1.00 85.81 89 GLU A O 1
ATOM 669 N N . ALA A 1 90 ? -0.049 8.773 37.881 1.00 89.00 90 ALA A N 1
ATOM 670 C CA . ALA A 1 90 ? -0.522 8.492 39.239 1.00 89.00 90 ALA A CA 1
ATOM 671 C C . ALA A 1 90 ? -0.695 6.982 39.486 1.00 89.00 90 ALA A C 1
ATOM 673 O O . ALA A 1 90 ? -0.242 6.453 40.506 1.00 89.00 90 ALA A O 1
ATOM 674 N N . GLY A 1 91 ? -1.284 6.264 38.526 1.00 89.69 91 GLY A N 1
ATOM 675 C CA . GLY A 1 91 ? -1.408 4.807 38.555 1.00 89.69 91 GLY A CA 1
ATOM 676 C C . GLY A 1 91 ? -0.057 4.091 38.581 1.00 89.69 91 GLY A C 1
ATOM 677 O O . GLY A 1 91 ? 0.157 3.198 39.402 1.00 89.69 91 GLY A O 1
ATOM 678 N N . ASN A 1 92 ? 0.884 4.509 37.732 1.00 86.81 92 ASN A N 1
ATOM 679 C CA . ASN A 1 92 ? 2.241 3.960 37.696 1.00 86.81 92 ASN A CA 1
ATOM 680 C C . ASN A 1 92 ? 2.981 4.190 39.019 1.00 86.81 92 ASN A C 1
ATOM 682 O O . ASN A 1 92 ? 3.612 3.266 39.540 1.00 86.81 92 ASN A O 1
ATOM 686 N N . ALA A 1 93 ? 2.861 5.387 39.596 1.00 86.94 93 ALA A N 1
ATOM 687 C CA . ALA A 1 93 ? 3.424 5.697 40.903 1.00 86.94 93 ALA A CA 1
ATOM 688 C C . ALA A 1 93 ? 2.830 4.795 41.995 1.00 86.94 93 ALA A C 1
ATOM 690 O O . ALA A 1 93 ? 3.583 4.195 42.765 1.00 86.94 93 ALA A O 1
ATOM 691 N N . ALA A 1 94 ? 1.505 4.632 42.030 1.00 89.88 94 ALA A N 1
ATOM 692 C CA . ALA A 1 94 ? 0.820 3.760 42.984 1.00 89.88 94 ALA A CA 1
ATOM 693 C C . ALA A 1 94 ? 1.170 2.269 42.815 1.00 89.88 94 ALA A C 1
ATOM 695 O O . ALA A 1 94 ? 1.189 1.530 43.801 1.00 89.88 94 ALA A O 1
ATOM 696 N N . ARG A 1 95 ? 1.452 1.820 41.585 1.00 89.75 95 ARG A N 1
ATOM 697 C CA . ARG A 1 95 ? 1.808 0.425 41.285 1.00 89.75 95 ARG A CA 1
ATOM 698 C C . ARG A 1 95 ? 3.250 0.095 41.661 1.00 89.75 95 ARG A C 1
ATOM 700 O O . ARG A 1 95 ? 3.500 -0.954 42.248 1.00 89.75 95 ARG A O 1
ATOM 707 N N . TRP A 1 96 ? 4.190 0.966 41.299 1.00 87.00 96 TRP A N 1
ATOM 708 C CA . TRP A 1 96 ? 5.617 0.629 41.314 1.00 87.00 96 TRP A CA 1
ATOM 709 C C . TRP A 1 96 ? 6.423 1.355 42.391 1.00 87.00 96 TRP A C 1
ATOM 711 O O . TRP A 1 96 ? 7.440 0.829 42.847 1.00 87.00 96 TRP A O 1
ATOM 721 N N . SER A 1 97 ? 5.984 2.540 42.817 1.00 84.06 97 SER A N 1
ATOM 722 C CA . SER A 1 97 ? 6.817 3.457 43.607 1.00 84.06 97 SER A CA 1
ATOM 723 C C . SER A 1 97 ? 6.295 3.710 45.021 1.00 84.06 97 SER A C 1
ATOM 725 O O . SER A 1 97 ? 7.100 3.850 45.945 1.00 84.06 97 SER A O 1
ATOM 727 N N . LEU A 1 98 ? 4.975 3.776 45.203 1.00 85.25 98 LEU A N 1
ATOM 728 C CA . LEU A 1 98 ? 4.320 4.113 46.470 1.00 85.25 98 LEU A CA 1
ATOM 729 C C . LEU A 1 98 ? 3.838 2.857 47.207 1.00 85.25 98 LEU A C 1
ATOM 731 O O . LEU A 1 98 ? 3.477 1.852 46.598 1.00 85.25 98 LEU A O 1
ATOM 735 N N . LYS A 1 99 ? 3.829 2.912 48.544 1.00 84.88 99 LYS A N 1
ATOM 736 C CA . LYS A 1 99 ? 3.401 1.814 49.429 1.00 84.88 99 LYS A CA 1
ATOM 737 C C . LYS A 1 99 ? 2.625 2.359 50.629 1.00 84.88 99 LYS A C 1
ATOM 739 O O . LYS A 1 99 ? 2.796 3.521 50.989 1.00 84.88 99 LYS A O 1
ATOM 744 N N . GLY A 1 100 ? 1.812 1.509 51.258 1.00 88.00 100 GLY A N 1
ATOM 745 C CA . GLY A 1 100 ? 1.043 1.853 52.460 1.00 88.00 100 GLY A CA 1
ATOM 746 C C . GLY A 1 100 ? 0.145 3.076 52.258 1.00 88.00 100 GLY A C 1
ATOM 747 O O . GLY A 1 100 ? -0.442 3.246 51.191 1.00 88.00 100 GLY A O 1
ATOM 748 N N . THR A 1 101 ? 0.118 3.964 53.253 1.00 85.81 101 THR A N 1
ATOM 749 C CA . THR A 1 101 ? -0.737 5.164 53.287 1.00 85.81 101 THR A CA 1
ATOM 750 C C . THR A 1 101 ? -0.582 6.068 52.064 1.00 85.81 101 THR A C 1
ATOM 752 O O . THR A 1 101 ? -1.567 6.609 51.573 1.00 85.81 101 THR A O 1
ATOM 755 N N . ALA A 1 102 ? 0.631 6.186 51.517 1.00 83.38 102 ALA A N 1
ATOM 756 C CA . ALA A 1 102 ? 0.896 6.975 50.317 1.00 83.38 102 ALA A CA 1
ATOM 757 C C . ALA A 1 102 ? 0.203 6.391 49.071 1.00 83.38 102 ALA A C 1
ATOM 759 O O . ALA A 1 102 ? -0.344 7.120 48.246 1.00 83.38 102 ALA A O 1
ATOM 760 N N . ARG A 1 103 ? 0.198 5.060 48.931 1.00 89.56 103 ARG A N 1
ATOM 761 C CA . ARG A 1 103 ? -0.537 4.393 47.849 1.00 89.56 103 ARG A CA 1
ATOM 762 C C . ARG A 1 103 ? -2.045 4.563 48.045 1.00 89.56 103 ARG A C 1
ATOM 764 O O . ARG A 1 103 ? -2.747 4.856 47.081 1.00 89.56 103 ARG A O 1
ATOM 771 N N . ASP A 1 104 ? -2.524 4.407 49.276 1.00 91.06 104 ASP A N 1
ATOM 772 C CA . ASP A 1 104 ? -3.952 4.494 49.598 1.00 91.06 104 ASP A CA 1
ATOM 773 C C . ASP A 1 104 ? -4.510 5.902 49.352 1.00 91.06 104 ASP A C 1
ATOM 775 O O . ASP A 1 104 ? -5.613 6.045 48.831 1.00 91.06 104 ASP A O 1
ATOM 779 N N . ALA A 1 105 ? -3.718 6.941 49.621 1.00 90.12 105 ALA A N 1
ATOM 780 C CA . ALA A 1 105 ? -4.067 8.324 49.316 1.00 90.12 105 ALA A CA 1
ATOM 781 C C . ALA A 1 105 ? -4.237 8.576 47.806 1.00 90.12 105 ALA A C 1
ATOM 783 O O . ALA A 1 105 ? -5.191 9.233 47.392 1.00 90.12 105 ALA A O 1
ATOM 784 N N . VAL A 1 106 ? -3.362 8.009 46.963 1.00 91.00 106 VAL A N 1
ATOM 785 C CA . VAL A 1 106 ? -3.514 8.089 45.498 1.00 91.00 106 VAL A CA 1
ATOM 786 C C . VAL A 1 106 ? -4.739 7.305 45.025 1.00 91.00 106 VAL A C 1
ATOM 788 O O . VAL A 1 106 ? -5.469 7.782 44.160 1.00 91.00 106 VAL A O 1
ATOM 791 N N . VAL A 1 107 ? -5.012 6.137 45.612 1.00 94.69 107 VAL A N 1
ATOM 792 C CA . VAL A 1 107 ? -6.231 5.359 45.330 1.00 94.69 107 VAL A CA 1
ATOM 793 C C . VAL A 1 107 ? -7.491 6.160 45.684 1.00 94.69 107 VAL A C 1
ATOM 795 O O . VAL A 1 107 ? -8.422 6.214 44.885 1.00 94.69 107 VAL A O 1
ATOM 798 N N . GLN A 1 108 ? -7.523 6.831 46.837 1.00 95.12 108 GLN A N 1
ATOM 799 C CA . GLN A 1 108 ? -8.642 7.699 47.223 1.00 95.12 108 GLN A CA 1
ATOM 800 C C . GLN A 1 108 ? -8.785 8.907 46.294 1.00 95.12 108 GLN A C 1
ATOM 802 O O . GLN A 1 108 ? -9.902 9.267 45.922 1.00 95.12 108 GLN A O 1
ATOM 807 N N . TRP A 1 109 ? -7.668 9.510 45.883 1.00 95.00 109 TRP A N 1
ATOM 808 C CA . TRP A 1 109 ? -7.676 10.600 44.912 1.00 95.00 109 TRP A CA 1
ATOM 809 C C . TRP A 1 109 ? -8.255 10.152 43.564 1.00 95.00 109 TRP A C 1
ATOM 811 O O . TRP A 1 109 ? -9.126 10.828 43.028 1.00 95.00 109 TRP A O 1
ATOM 821 N N . LEU A 1 110 ? -7.860 8.978 43.056 1.00 96.12 110 LEU A N 1
ATOM 822 C CA . LEU A 1 110 ? -8.419 8.411 41.823 1.00 96.12 110 LEU A CA 1
ATOM 823 C C . LEU A 1 110 ? -9.931 8.165 41.927 1.00 96.12 110 LEU A C 1
ATOM 825 O O . LEU A 1 110 ? -10.644 8.440 40.966 1.00 96.12 110 LEU A O 1
ATOM 829 N N . TRP A 1 111 ? -10.424 7.685 43.074 1.00 97.69 111 TRP A N 1
ATOM 830 C CA . TRP A 1 111 ? -11.864 7.534 43.318 1.00 97.69 111 TRP A CA 1
ATOM 831 C C . TRP A 1 111 ? -12.594 8.873 43.290 1.00 97.69 111 TRP A C 1
ATOM 833 O O . TRP A 1 111 ? -13.571 9.019 42.561 1.00 97.69 111 TRP A O 1
ATOM 843 N N . LYS A 1 112 ? -12.084 9.869 44.023 1.00 96.12 112 LYS A N 1
ATOM 844 C CA . LYS A 1 112 ? -12.661 11.216 44.044 1.00 96.12 112 LYS A CA 1
ATOM 845 C C . LYS A 1 112 ? -12.717 11.804 42.634 1.00 96.12 112 LYS A C 1
ATOM 847 O O . LYS A 1 112 ? -13.773 12.253 42.207 1.00 96.12 112 LYS A O 1
ATOM 852 N N . THR A 1 113 ? -11.616 11.736 41.886 1.00 95.06 113 THR A N 1
ATOM 853 C CA . THR A 1 113 ? -11.558 12.220 40.500 1.00 95.06 113 THR A CA 1
ATOM 854 C C . THR A 1 113 ? -12.535 11.464 39.598 1.00 95.06 113 THR A C 1
ATOM 856 O O . THR A 1 113 ? -13.233 12.094 38.804 1.00 95.06 113 THR A O 1
ATOM 859 N N . ALA A 1 114 ? -12.654 10.140 39.754 1.00 95.75 114 ALA A N 1
ATOM 860 C CA . ALA A 1 114 ? -13.640 9.338 39.033 1.00 95.75 114 ALA A CA 1
ATOM 861 C C . ALA A 1 114 ? -15.090 9.740 39.338 1.00 95.75 114 ALA A C 1
ATOM 863 O O . ALA A 1 114 ? -15.943 9.591 38.473 1.00 95.75 114 ALA A O 1
ATOM 864 N N . GLU A 1 115 ? -15.393 10.237 40.534 1.00 95.19 115 GLU A N 1
ATOM 865 C CA . GLU A 1 115 ? -16.745 10.666 40.911 1.00 95.19 115 GLU A CA 1
ATOM 866 C C . GLU A 1 115 ? -17.053 12.104 40.481 1.00 95.19 115 GLU A C 1
ATOM 868 O O . GLU A 1 115 ? -18.196 12.414 40.138 1.00 95.19 115 GLU A O 1
ATOM 873 N N . THR A 1 116 ? -16.051 12.987 40.504 1.00 93.81 116 THR A N 1
ATOM 874 C CA . THR A 1 116 ? -16.263 14.431 40.333 1.00 93.81 116 THR A CA 1
ATOM 875 C C . THR A 1 116 ? -15.949 14.959 38.940 1.00 93.81 116 THR A C 1
ATOM 877 O O . THR A 1 116 ? -16.461 16.021 38.584 1.00 93.81 116 THR A O 1
ATOM 880 N N . ASP A 1 117 ? -15.105 14.288 38.146 1.00 93.50 117 ASP A N 1
ATOM 881 C CA . ASP A 1 117 ? -14.742 14.827 36.833 1.00 93.50 117 ASP A CA 1
ATOM 882 C C . ASP A 1 117 ? -15.907 14.725 35.833 1.00 93.50 117 ASP A C 1
ATOM 884 O O . ASP A 1 117 ? -16.566 13.694 35.662 1.00 93.50 117 ASP A O 1
ATOM 888 N N . SER A 1 118 ? -16.167 15.830 35.139 1.00 91.44 118 SER A N 1
ATOM 889 C CA . SER A 1 118 ? -17.238 15.932 34.147 1.00 91.44 118 SER A CA 1
ATOM 890 C C . SER A 1 118 ? -17.006 15.079 32.893 1.00 91.44 118 SER A C 1
ATOM 892 O O . SER A 1 118 ? -17.977 14.681 32.242 1.00 91.44 118 SER A O 1
ATOM 894 N N . LEU A 1 119 ? -15.751 14.758 32.561 1.00 90.25 119 LEU A N 1
ATOM 895 C CA . LEU A 1 119 ? -15.382 14.068 31.326 1.00 90.25 119 LEU A CA 1
ATOM 896 C C . LEU A 1 119 ? -15.461 12.538 31.502 1.00 90.25 119 LEU A C 1
ATOM 898 O O . LEU A 1 119 ? -14.732 11.987 32.330 1.00 90.25 119 LEU A O 1
ATOM 902 N N . PRO A 1 120 ? -16.298 11.819 30.722 1.00 90.38 120 PRO A N 1
ATOM 903 C CA . PRO A 1 120 ? -16.411 10.362 30.827 1.00 90.38 120 PRO A CA 1
ATOM 904 C C . PRO A 1 120 ? -15.086 9.622 30.612 1.00 90.38 120 PRO A C 1
ATOM 906 O O . PRO A 1 120 ? -14.792 8.682 31.341 1.00 90.38 120 PRO A O 1
ATOM 909 N N . SER A 1 121 ? -14.249 10.074 29.677 1.00 87.06 121 SER A N 1
ATOM 910 C CA . SER A 1 121 ? -12.922 9.497 29.410 1.00 87.06 121 SER A CA 1
ATOM 911 C C . SER A 1 121 ? -12.004 9.532 30.619 1.00 87.06 121 SER A C 1
ATOM 913 O O . SER A 1 121 ? -11.335 8.544 30.911 1.00 87.06 121 SER A O 1
ATOM 915 N N . ILE A 1 122 ? -12.017 10.635 31.361 1.00 90.94 122 ILE A N 1
ATOM 916 C CA . ILE A 1 122 ? -11.243 10.783 32.586 1.00 90.94 122 ILE A CA 1
ATOM 917 C C . ILE A 1 122 ? -11.796 9.873 33.681 1.00 90.94 122 ILE A C 1
ATOM 919 O O . ILE A 1 122 ? -11.024 9.128 34.288 1.00 90.94 122 ILE A O 1
ATOM 923 N N . ARG A 1 123 ? -13.117 9.874 33.911 1.00 93.69 123 ARG A N 1
ATOM 924 C CA . ARG A 1 123 ? -13.728 8.990 34.918 1.00 93.69 123 ARG A CA 1
ATOM 925 C C . ARG A 1 123 ? -13.405 7.524 34.640 1.00 93.69 123 ARG A C 1
ATOM 927 O O . ARG A 1 123 ? -12.926 6.815 35.524 1.00 93.69 123 ARG A O 1
ATOM 934 N N . GLN A 1 124 ? -13.596 7.090 33.398 1.00 92.12 124 GLN A N 1
ATOM 935 C CA . GLN A 1 124 ? -13.306 5.728 32.951 1.00 92.12 124 GLN A CA 1
ATOM 936 C C . GLN A 1 124 ? -11.813 5.395 33.066 1.00 92.12 124 GLN A C 1
ATOM 938 O O . GLN A 1 124 ? -11.476 4.305 33.529 1.00 92.12 124 GLN A O 1
ATOM 943 N N . GLN A 1 125 ? -10.911 6.329 32.745 1.00 90.06 125 GLN A N 1
ATOM 944 C CA . GLN A 1 125 ? -9.467 6.149 32.928 1.00 90.06 125 GLN A CA 1
ATOM 945 C C . GLN A 1 125 ? -9.094 5.974 34.409 1.00 90.06 125 GLN A C 1
ATOM 947 O O . GLN A 1 125 ? -8.295 5.091 34.737 1.00 90.06 125 GLN A O 1
ATOM 952 N N . CYS A 1 126 ? -9.673 6.767 35.319 1.00 93.75 126 CYS A N 1
ATOM 953 C CA . CYS A 1 126 ? -9.478 6.605 36.763 1.00 93.75 126 CYS A CA 1
ATOM 954 C C . CYS A 1 126 ? -9.959 5.229 37.243 1.00 93.75 126 CYS A C 1
ATOM 956 O O . CYS A 1 126 ? -9.216 4.525 37.926 1.00 93.75 126 CYS A O 1
ATOM 958 N N . LEU A 1 127 ? -11.167 4.820 36.847 1.00 95.38 127 LEU A N 1
ATOM 959 C CA . LEU A 1 127 ? -11.771 3.539 37.229 1.00 95.38 127 LEU A CA 1
ATOM 960 C C . LEU A 1 127 ? -10.978 2.340 36.691 1.00 95.38 127 LEU A C 1
ATOM 962 O O . LEU A 1 127 ? -10.722 1.384 37.425 1.00 95.38 127 LEU A O 1
ATOM 966 N N . TYR A 1 128 ? -10.512 2.408 35.445 1.00 92.00 128 TYR A N 1
ATOM 967 C CA . TYR A 1 128 ? -9.636 1.384 34.881 1.00 92.00 128 TYR A CA 1
ATOM 968 C C . TYR A 1 128 ? -8.282 1.334 35.606 1.00 92.00 128 TYR A C 1
ATOM 970 O O . TYR A 1 128 ? -7.804 0.257 35.964 1.00 92.00 128 TYR A O 1
ATOM 978 N N . THR A 1 129 ? -7.691 2.492 35.913 1.00 91.88 129 THR A N 1
ATOM 979 C CA . THR A 1 129 ? -6.436 2.576 36.679 1.00 91.88 129 THR A CA 1
ATOM 980 C C . THR A 1 129 ? -6.592 1.960 38.074 1.00 91.88 129 THR A C 1
ATOM 982 O O . THR A 1 129 ? -5.744 1.173 38.495 1.00 91.88 129 THR A O 1
ATOM 985 N N . LEU A 1 130 ? -7.695 2.254 38.771 1.00 95.31 130 LEU A N 1
ATOM 986 C CA . LEU A 1 130 ? -8.046 1.655 40.064 1.00 95.31 130 LEU A CA 1
ATOM 987 C C . LEU A 1 130 ? -8.167 0.131 39.976 1.00 95.31 130 LEU A C 1
ATOM 989 O O . LEU A 1 130 ? -7.593 -0.581 40.806 1.00 95.31 130 LEU A O 1
ATOM 993 N N . TYR A 1 131 ? -8.843 -0.376 38.944 1.00 93.94 131 TYR A N 1
ATOM 994 C CA . TYR A 1 131 ? -8.933 -1.812 38.693 1.00 93.94 131 TYR A CA 1
ATOM 995 C C . TYR A 1 131 ? -7.543 -2.442 38.519 1.00 93.94 131 TYR A C 1
ATOM 997 O O . TYR A 1 131 ? -7.231 -3.440 39.171 1.00 93.94 131 TYR A O 1
ATOM 1005 N N . GLN A 1 132 ? -6.668 -1.832 37.712 1.00 90.62 132 GLN A N 1
ATOM 1006 C CA . GLN A 1 132 ? -5.305 -2.335 37.517 1.00 90.62 132 GLN A CA 1
ATOM 1007 C C . GLN A 1 132 ? -4.429 -2.241 38.784 1.00 90.62 132 GLN A C 1
ATOM 1009 O O . GLN A 1 132 ? -3.386 -2.892 38.866 1.00 90.62 132 GLN A O 1
ATOM 1014 N N . LEU A 1 133 ? -4.813 -1.424 39.770 1.00 92.50 133 LEU A N 1
ATOM 1015 C CA . LEU A 1 133 ? -4.187 -1.386 41.096 1.00 92.50 133 LEU A CA 1
ATOM 1016 C C . LEU A 1 133 ? -4.728 -2.473 42.040 1.00 92.50 133 LEU A C 1
ATOM 1018 O O . LEU A 1 133 ? -4.252 -2.568 43.171 1.00 92.50 133 LEU A O 1
ATOM 1022 N N . GLY A 1 134 ? -5.681 -3.297 41.596 1.00 92.56 134 GLY A N 1
ATOM 1023 C CA . GLY A 1 134 ? -6.290 -4.377 42.373 1.00 92.56 134 GLY A CA 1
ATOM 1024 C C . GLY A 1 134 ? -7.576 -3.985 43.108 1.00 92.56 134 GLY A C 1
ATOM 1025 O O . GLY A 1 134 ? -8.077 -4.784 43.894 1.00 92.56 134 GLY A O 1
ATOM 1026 N N . VAL A 1 135 ? -8.124 -2.788 42.868 1.00 94.88 135 VAL A N 1
ATOM 1027 C CA . VAL A 1 135 ? -9.396 -2.340 43.461 1.00 94.88 135 VAL A CA 1
ATOM 1028 C C . VAL A 1 135 ? -10.555 -2.891 42.627 1.00 94.88 135 VAL A C 1
ATOM 1030 O O . VAL A 1 135 ? -10.991 -2.280 41.650 1.00 94.88 135 VAL A O 1
ATOM 1033 N N . LYS A 1 136 ? -11.029 -4.092 42.967 1.00 90.19 136 LYS A N 1
ATOM 1034 C CA . LYS A 1 136 ? -11.994 -4.847 42.147 1.00 90.19 136 LYS A CA 1
ATOM 1035 C C . LYS A 1 136 ? -13.380 -4.197 42.065 1.00 90.19 136 LYS A C 1
ATOM 1037 O O . LYS A 1 136 ? -14.088 -4.401 41.079 1.00 90.19 136 LYS A O 1
ATOM 1042 N N . GLU A 1 137 ? -13.760 -3.374 43.036 1.00 94.00 137 GLU A N 1
ATOM 1043 C CA . GLU A 1 137 ? -15.015 -2.611 43.054 1.00 94.00 137 GLU A CA 1
ATOM 1044 C C . GLU A 1 137 ? -15.073 -1.561 41.935 1.00 94.00 137 GLU A C 1
ATOM 1046 O O . GLU A 1 137 ? -16.160 -1.227 41.458 1.00 94.00 137 GLU A O 1
ATOM 1051 N N . ALA A 1 138 ? -13.912 -1.090 41.460 1.00 95.94 138 ALA A N 1
ATOM 1052 C CA . ALA A 1 138 ? -13.823 -0.142 40.353 1.00 95.94 138 ALA A CA 1
ATOM 1053 C C . ALA A 1 138 ? -14.431 -0.694 39.058 1.00 95.94 138 ALA A C 1
ATOM 1055 O O . ALA A 1 138 ? -14.979 0.075 38.273 1.00 95.94 138 ALA A O 1
ATOM 1056 N N . LEU A 1 139 ? -14.430 -2.021 38.874 1.00 95.25 139 LEU A N 1
ATOM 1057 C CA . LEU A 1 139 ? -15.079 -2.668 37.734 1.00 95.25 139 LEU A CA 1
ATOM 1058 C C . LEU A 1 139 ? -16.589 -2.392 37.700 1.00 95.25 139 LEU A C 1
ATOM 1060 O O . LEU A 1 139 ? -17.122 -2.083 36.641 1.00 95.25 139 LEU A O 1
ATOM 1064 N N . ASN A 1 140 ? -17.279 -2.467 38.847 1.00 96.25 140 ASN A N 1
ATOM 1065 C CA . ASN A 1 140 ? -18.720 -2.190 38.903 1.00 96.25 140 ASN A CA 1
ATOM 1066 C C . ASN A 1 140 ? -19.015 -0.744 38.486 1.00 96.25 140 ASN A C 1
ATOM 1068 O O . ASN A 1 140 ? -19.874 -0.490 37.650 1.00 96.25 140 ASN A O 1
ATOM 1072 N N . LYS A 1 141 ? -18.249 0.205 39.034 1.00 96.81 141 LYS A N 1
ATOM 1073 C CA . LYS A 1 141 ? -18.403 1.628 38.717 1.00 96.81 141 LYS A CA 1
ATOM 1074 C C . LYS A 1 141 ? -18.046 1.957 37.274 1.00 96.81 141 LYS A C 1
ATOM 1076 O O . LYS A 1 141 ? -18.705 2.798 36.671 1.00 96.81 141 LYS A O 1
ATOM 1081 N N . PHE A 1 142 ? -17.064 1.265 36.703 1.00 95.56 142 PHE A N 1
ATOM 1082 C CA . PHE A 1 142 ? -16.738 1.391 35.287 1.00 95.56 142 PHE A CA 1
ATOM 1083 C C . PHE A 1 142 ? -17.903 0.945 34.399 1.00 95.56 142 PHE A C 1
ATOM 1085 O O . PHE A 1 142 ? -18.267 1.655 33.462 1.00 95.56 142 PHE A O 1
ATOM 1092 N N . VAL A 1 143 ? -18.498 -0.211 34.708 1.00 96.25 143 VAL A N 1
ATOM 1093 C CA . VAL A 1 143 ? -19.652 -0.745 33.974 1.00 96.25 143 VAL A CA 1
ATOM 1094 C C . VAL A 1 143 ? -20.859 0.186 34.102 1.00 96.25 143 VAL A C 1
ATOM 1096 O O . VAL A 1 143 ? -21.441 0.535 33.083 1.00 96.25 143 VAL A O 1
ATOM 1099 N N . GLU A 1 144 ? -21.177 0.677 35.305 1.00 96.06 144 GLU A N 1
ATOM 1100 C CA . GLU A 1 144 ? -22.252 1.663 35.515 1.00 96.06 144 GLU A CA 1
ATOM 1101 C C . GLU A 1 144 ? -22.037 2.952 34.695 1.00 96.06 144 GLU A C 1
ATOM 1103 O O . GLU A 1 144 ? -22.978 3.466 34.083 1.00 96.06 144 GLU A O 1
ATOM 1108 N N . ASP A 1 145 ? -20.809 3.486 34.659 1.00 94.81 145 ASP A N 1
ATOM 1109 C CA . ASP A 1 145 ? -20.505 4.693 33.877 1.00 94.81 145 ASP A CA 1
ATOM 1110 C C . ASP A 1 145 ? -20.594 4.430 32.366 1.00 94.81 145 ASP A C 1
ATOM 1112 O O . ASP A 1 145 ? -21.143 5.256 31.632 1.00 94.81 145 ASP A O 1
ATOM 1116 N N . THR A 1 146 ? -20.129 3.265 31.909 1.00 93.88 146 THR A N 1
ATOM 1117 C CA . THR A 1 146 ? -20.185 2.859 30.497 1.00 93.88 146 THR A CA 1
ATOM 1118 C C . THR A 1 146 ? -21.617 2.574 30.042 1.00 93.88 146 THR A C 1
ATOM 1120 O O . THR A 1 146 ? -21.988 2.965 28.939 1.00 93.88 146 THR A O 1
ATOM 1123 N N . ASP A 1 147 ? -22.461 1.980 30.885 1.00 95.50 147 ASP A N 1
ATOM 1124 C CA . ASP A 1 147 ? -23.884 1.768 30.588 1.00 95.50 147 ASP A CA 1
ATOM 1125 C C . ASP A 1 147 ? -24.626 3.092 30.379 1.00 95.50 147 ASP A C 1
ATOM 1127 O O . ASP A 1 147 ? -25.536 3.183 29.553 1.00 95.50 147 ASP A O 1
ATOM 1131 N N . LYS A 1 148 ? -24.215 4.137 31.106 1.00 93.88 148 LYS A N 1
ATOM 1132 C CA . LYS A 1 148 ? -24.810 5.472 31.013 1.00 93.88 148 LYS A CA 1
ATOM 1133 C C . LYS A 1 148 ? -24.253 6.302 29.855 1.00 93.88 148 LYS A C 1
ATOM 1135 O O . LYS A 1 148 ? -25.009 7.029 29.215 1.00 93.88 148 LYS A O 1
ATOM 1140 N N . ASN A 1 149 ? -22.942 6.257 29.626 1.00 91.81 149 ASN A N 1
ATOM 1141 C CA . ASN A 1 149 ? -22.249 7.212 28.751 1.00 91.81 149 ASN A CA 1
ATOM 1142 C C . ASN A 1 149 ? -21.661 6.583 27.475 1.00 91.81 149 ASN A C 1
ATOM 1144 O O . ASN A 1 149 ? -21.216 7.320 26.584 1.00 91.81 149 ASN A O 1
ATOM 1148 N N . GLY A 1 150 ? -21.665 5.252 27.375 1.00 92.12 150 GLY A N 1
ATOM 1149 C CA . GLY A 1 150 ? -20.817 4.495 26.458 1.00 92.12 150 GLY A CA 1
ATOM 1150 C C . GLY A 1 150 ? -19.341 4.550 26.865 1.00 92.12 150 GLY A C 1
ATOM 1151 O O . GLY A 1 150 ? -18.961 5.267 27.793 1.00 92.12 150 GLY A O 1
ATOM 1152 N N . MET A 1 151 ? -18.492 3.816 26.150 1.00 89.62 151 MET A N 1
ATOM 1153 C CA . MET A 1 151 ? -17.042 3.941 26.265 1.00 89.62 151 MET A CA 1
ATOM 1154 C C . MET A 1 151 ? -16.601 5.262 25.634 1.00 89.62 151 MET A C 1
ATOM 1156 O O . MET A 1 151 ? -16.954 5.591 24.498 1.00 89.62 151 MET A O 1
ATOM 1160 N N . ALA A 1 152 ? -15.819 6.033 26.373 1.00 84.50 152 ALA A N 1
ATOM 1161 C CA . ALA A 1 152 ? -15.221 7.246 25.856 1.00 84.50 152 ALA A CA 1
ATOM 1162 C C . ALA A 1 152 ? -13.974 6.917 25.025 1.00 84.50 152 ALA A C 1
ATOM 1164 O O . ALA A 1 152 ? -13.181 6.047 25.385 1.00 84.50 152 ALA A O 1
ATOM 1165 N N . ALA A 1 153 ? -13.773 7.645 23.927 1.00 74.06 153 ALA A N 1
ATOM 1166 C CA . ALA A 1 153 ? -12.517 7.580 23.193 1.00 74.06 153 ALA A CA 1
ATOM 1167 C C . ALA A 1 153 ? -11.393 8.127 24.080 1.00 74.06 153 ALA A C 1
ATOM 1169 O O . ALA A 1 153 ? -11.520 9.212 24.647 1.00 74.06 153 ALA A O 1
ATOM 1170 N N . TRP A 1 154 ? -10.301 7.380 24.226 1.00 68.19 154 TRP A N 1
ATOM 1171 C CA . TRP A 1 154 ? -9.179 7.856 25.023 1.00 68.19 154 TRP A CA 1
ATOM 1172 C C . TRP A 1 154 ? -8.322 8.842 24.220 1.00 68.19 154 TRP A C 1
ATOM 1174 O O . TRP A 1 154 ? -7.982 8.569 23.067 1.00 68.19 154 TRP A O 1
ATOM 1184 N N . PRO A 1 155 ? -7.912 9.974 24.817 1.00 59.41 155 PRO A N 1
ATOM 1185 C CA . PRO A 1 155 ? -7.203 11.058 24.130 1.00 59.41 155 PRO A CA 1
ATOM 1186 C C . PRO A 1 155 ? -5.720 10.741 23.834 1.00 59.41 155 PRO A C 1
ATOM 1188 O O . PRO A 1 155 ? -4.903 11.651 23.660 1.00 59.41 155 PRO A O 1
ATOM 1191 N N . VAL A 1 156 ? -5.329 9.463 23.811 1.00 54.44 156 VAL A N 1
ATOM 1192 C CA . VAL A 1 156 ? -3.926 9.048 23.686 1.00 54.44 156 VAL A CA 1
ATOM 1193 C C . VAL A 1 156 ? -3.445 9.300 22.254 1.00 54.44 156 VAL A C 1
ATOM 1195 O O . VAL A 1 156 ? -4.098 8.936 21.270 1.00 54.44 156 VAL A O 1
ATOM 1198 N N . GLY A 1 157 ? -2.310 9.998 22.153 1.00 50.22 157 GLY A N 1
ATOM 1199 C CA . GLY A 1 157 ? -1.709 10.407 20.885 1.00 50.22 157 GLY A CA 1
ATOM 1200 C C . GLY A 1 157 ? -1.177 9.233 20.059 1.00 50.22 157 GLY A C 1
ATOM 1201 O O . GLY A 1 157 ? -1.203 8.088 20.488 1.00 50.22 157 GLY A O 1
ATOM 1202 N N . ASN A 1 158 ? -0.665 9.547 18.869 1.00 44.50 158 ASN A N 1
ATOM 1203 C CA . ASN A 1 158 ? -0.144 8.587 17.888 1.00 44.50 158 ASN A CA 1
ATOM 1204 C C . ASN A 1 158 ? 1.122 7.811 18.316 1.00 44.50 158 ASN A C 1
ATOM 1206 O O . ASN A 1 158 ? 1.647 7.047 17.510 1.00 44.50 158 ASN A O 1
ATOM 1210 N N . ASP A 1 159 ? 1.625 7.998 19.537 1.00 44.28 159 ASP A N 1
ATOM 1211 C CA . ASP A 1 159 ? 2.873 7.388 19.991 1.00 44.28 159 ASP A CA 1
ATOM 1212 C C . ASP A 1 159 ? 2.601 6.188 20.898 1.00 44.28 159 ASP A C 1
ATOM 1214 O O . ASP A 1 159 ? 2.064 6.335 21.992 1.00 44.28 159 ASP A O 1
ATOM 1218 N N . ASP A 1 160 ? 3.017 5.025 20.396 1.00 43.09 160 ASP A N 1
ATOM 1219 C CA . ASP A 1 160 ? 3.331 3.780 21.095 1.00 43.09 160 ASP A CA 1
ATOM 1220 C C . ASP A 1 160 ? 2.263 3.154 22.005 1.00 43.09 160 ASP A C 1
ATOM 1222 O O . ASP A 1 160 ? 1.967 3.624 23.097 1.00 43.09 160 ASP A O 1
ATOM 1226 N N . ALA A 1 161 ? 1.743 2.007 21.545 1.00 35.97 161 ALA A N 1
ATOM 1227 C CA . ALA A 1 161 ? 1.872 0.638 22.091 1.00 35.97 161 ALA A CA 1
ATOM 1228 C C . ALA A 1 161 ? 2.057 0.367 23.611 1.00 35.97 161 ALA A C 1
ATOM 1230 O O . ALA A 1 161 ? 2.215 -0.790 24.002 1.00 35.97 161 ALA A O 1
ATOM 1231 N N . GLY A 1 162 ? 2.020 1.359 24.491 1.00 38.81 162 GLY A N 1
ATOM 1232 C CA . GLY A 1 162 ? 2.366 1.244 25.898 1.00 38.81 162 GLY A CA 1
ATOM 1233 C C . GLY A 1 162 ? 1.238 1.703 26.815 1.00 38.81 162 GLY A C 1
ATOM 1234 O O . GLY A 1 162 ? 1.198 2.847 27.248 1.00 38.81 162 GLY A O 1
ATOM 1235 N N . PHE A 1 163 ? 0.399 0.757 27.234 1.00 44.56 163 PHE A N 1
ATOM 1236 C CA . PHE A 1 163 ? -0.256 0.780 28.553 1.00 44.56 163 PHE A CA 1
ATOM 1237 C C . PHE A 1 163 ? -1.507 1.642 28.782 1.00 44.56 163 PHE A C 1
ATOM 1239 O O . PHE A 1 163 ? -1.902 1.842 29.931 1.00 44.56 163 PHE A O 1
ATOM 1246 N N . SER A 1 164 ? -2.224 2.019 27.734 1.00 48.88 164 SER A N 1
ATOM 1247 C CA . SER A 1 164 ? -3.582 2.566 27.849 1.00 48.88 164 SER A CA 1
ATOM 1248 C C . SER A 1 164 ? -4.477 2.011 26.746 1.00 48.88 164 SER A C 1
ATOM 1250 O O . SER A 1 164 ? -5.044 2.746 25.954 1.00 48.88 164 SER A O 1
ATOM 1252 N N . ARG A 1 165 ? -4.651 0.685 26.710 1.00 64.75 165 ARG A N 1
ATOM 1253 C CA . ARG A 1 165 ? -5.840 0.040 26.116 1.00 64.75 165 ARG A CA 1
ATOM 1254 C C . ARG A 1 165 ? -6.561 -0.743 27.210 1.00 64.75 165 ARG A C 1
ATOM 1256 O O . ARG A 1 165 ? -5.906 -1.175 28.169 1.00 64.75 165 ARG A O 1
ATOM 1263 N N . LEU A 1 166 ? -7.888 -0.860 27.121 1.00 73.50 166 LEU A N 1
ATOM 1264 C CA . LEU A 1 166 ? -8.618 -1.789 27.980 1.00 73.50 166 LEU A CA 1
ATOM 1265 C C . LEU A 1 166 ? -8.038 -3.178 27.731 1.00 73.50 166 LEU A C 1
ATOM 1267 O O . LEU A 1 166 ? -8.037 -3.666 26.605 1.00 73.50 166 LEU A O 1
ATOM 1271 N N . ASP A 1 167 ? -7.484 -3.785 28.773 1.00 78.31 167 ASP A N 1
ATOM 1272 C CA . ASP A 1 167 ? -6.980 -5.144 28.674 1.00 78.31 167 ASP A CA 1
ATOM 1273 C C . ASP A 1 167 ? -8.152 -6.069 28.318 1.00 78.31 167 ASP A C 1
ATOM 1275 O O . ASP A 1 167 ? -9.238 -5.969 28.898 1.00 78.31 167 ASP A O 1
ATOM 1279 N N . TRP A 1 168 ? -7.941 -6.989 27.379 1.00 83.06 168 TRP A N 1
ATOM 1280 C CA . TRP A 1 168 ? -8.951 -7.973 26.997 1.00 83.06 168 TRP A CA 1
ATOM 1281 C C . TRP A 1 168 ? -9.429 -8.778 28.216 1.00 83.06 168 TRP A C 1
ATOM 1283 O O . TRP A 1 168 ? -10.595 -9.165 28.271 1.00 83.06 168 TRP A O 1
ATOM 1293 N N . GLN A 1 169 ? -8.566 -8.982 29.224 1.00 86.44 169 GLN A N 1
ATOM 1294 C CA . GLN A 1 169 ? -8.938 -9.630 30.487 1.00 86.44 169 GLN A CA 1
ATOM 1295 C C . GLN A 1 169 ? -9.972 -8.818 31.269 1.00 86.44 169 GLN A C 1
ATOM 1297 O O . GLN A 1 169 ? -10.912 -9.386 31.819 1.00 86.44 169 GLN A O 1
ATOM 1302 N N . PHE A 1 170 ? -9.817 -7.492 31.297 1.00 88.75 170 PHE A N 1
ATOM 1303 C CA . PHE A 1 170 ? -10.758 -6.590 31.955 1.00 88.75 170 PHE A CA 1
ATOM 1304 C C . PHE A 1 170 ? -12.123 -6.623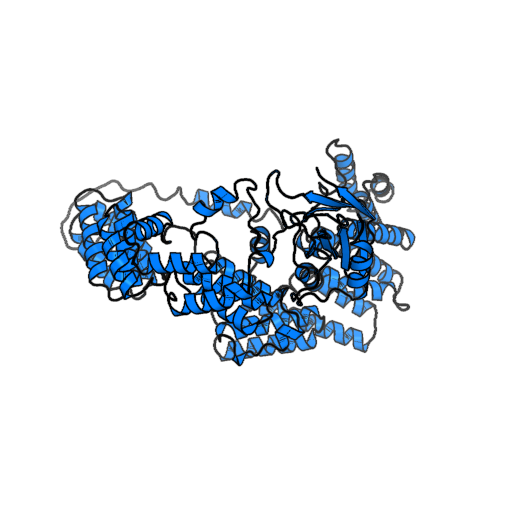 31.269 1.00 88.75 170 PHE A C 1
ATOM 1306 O O . PHE A 1 170 ? -13.140 -6.787 31.941 1.00 88.75 170 PHE A O 1
ATOM 1313 N N . LEU A 1 171 ? -12.146 -6.521 29.935 1.00 89.62 171 LEU A N 1
ATOM 1314 C CA . LEU A 1 171 ? -13.389 -6.610 29.166 1.00 89.62 171 LEU A CA 1
ATOM 1315 C C . LEU A 1 171 ? -14.069 -7.966 29.363 1.00 89.62 171 LEU A C 1
ATOM 1317 O O . LEU A 1 171 ? -15.274 -8.016 29.592 1.00 89.62 171 LEU A O 1
ATOM 1321 N N . LYS A 1 172 ? -13.302 -9.059 29.348 1.00 90.62 172 LYS A N 1
ATOM 1322 C CA . LYS A 1 172 ? -13.830 -10.401 29.598 1.00 90.62 172 LYS A CA 1
ATOM 1323 C C . LYS A 1 172 ? -14.455 -10.523 30.996 1.00 90.62 172 LYS A C 1
ATOM 1325 O O . LYS A 1 172 ? -15.592 -10.975 31.101 1.00 90.62 172 LYS A O 1
ATOM 1330 N N . GLU A 1 173 ? -13.771 -10.059 32.046 1.00 93.31 173 GLU A N 1
ATOM 1331 C CA . GLU A 1 173 ? -14.304 -10.070 33.422 1.00 93.31 173 GLU A CA 1
ATOM 1332 C C . GLU A 1 173 ? -15.574 -9.206 33.545 1.00 93.31 173 GLU A C 1
ATOM 1334 O O . GLU A 1 173 ? -16.535 -9.607 34.206 1.00 93.31 173 GLU A O 1
ATOM 1339 N N . ALA A 1 174 ? -15.620 -8.045 32.876 1.00 93.44 174 ALA A N 1
ATOM 1340 C CA . ALA A 1 174 ? -16.804 -7.184 32.840 1.00 93.44 174 ALA A CA 1
ATOM 1341 C C . ALA A 1 174 ? -18.018 -7.906 32.231 1.00 93.44 174 ALA A C 1
ATOM 1343 O O . ALA A 1 174 ? -19.113 -7.863 32.792 1.00 93.44 174 ALA A O 1
ATOM 1344 N N . VAL A 1 175 ? -17.817 -8.598 31.108 1.00 92.69 175 VAL A N 1
ATOM 1345 C CA . VAL A 1 175 ? -18.874 -9.320 30.387 1.00 92.69 175 VAL A CA 1
ATOM 1346 C C . VAL A 1 175 ? -19.396 -10.504 31.194 1.00 92.69 175 VAL A C 1
ATOM 1348 O O . VAL A 1 175 ? -20.608 -10.682 31.305 1.00 92.69 175 VAL A O 1
ATOM 1351 N N . GLU A 1 176 ? -18.496 -11.292 31.785 1.00 93.94 176 GLU A N 1
ATOM 1352 C CA . GLU A 1 176 ? -18.858 -12.470 32.582 1.00 93.94 176 GLU A CA 1
ATOM 1353 C C . GLU A 1 176 ? -19.633 -12.084 33.848 1.00 93.94 176 GLU A C 1
ATOM 1355 O O . GLU A 1 176 ? -20.611 -12.742 34.209 1.00 93.94 176 GLU A O 1
ATOM 1360 N N . LYS A 1 177 ? -19.225 -10.999 34.517 1.00 96.62 177 LYS A N 1
ATOM 1361 C CA . LYS A 1 177 ? -19.844 -10.551 35.770 1.00 96.62 177 LYS A CA 1
ATOM 1362 C C . LYS A 1 177 ? -21.126 -9.740 35.555 1.00 96.62 177 LYS A C 1
ATOM 1364 O O . LYS A 1 177 ? -22.021 -9.800 36.397 1.00 96.62 177 LYS A O 1
ATOM 1369 N N . TYR A 1 178 ? -21.230 -9.006 34.446 1.00 97.19 178 TYR A N 1
ATOM 1370 C CA . TYR A 1 178 ? -22.360 -8.121 34.140 1.00 97.19 178 TYR A CA 1
ATOM 1371 C C . TYR A 1 178 ? -22.931 -8.405 32.738 1.00 97.19 178 TYR A C 1
ATOM 1373 O O . TYR A 1 178 ? -22.832 -7.563 31.841 1.00 97.19 178 TYR A O 1
ATOM 1381 N N . PRO A 1 179 ? -23.596 -9.556 32.530 1.00 96.56 179 PRO A N 1
ATOM 1382 C CA . PRO A 1 179 ? -24.033 -10.011 31.203 1.00 96.56 179 PRO A CA 1
ATOM 1383 C C . PRO A 1 179 ? -25.130 -9.148 30.553 1.00 96.56 179 PRO A C 1
ATOM 1385 O O . PRO A 1 179 ? -25.430 -9.322 29.376 1.00 96.56 179 PRO A O 1
ATOM 1388 N N . GLN A 1 180 ? -25.751 -8.233 31.305 1.00 96.75 180 GLN A N 1
ATOM 1389 C CA . GLN A 1 180 ? -26.762 -7.291 30.798 1.00 96.75 180 GLN A CA 1
ATOM 1390 C C . GLN A 1 180 ? -26.195 -5.891 30.504 1.00 96.75 180 GLN A C 1
ATOM 1392 O O . GLN A 1 180 ? -26.918 -5.034 29.989 1.00 96.75 180 GLN A O 1
ATOM 1397 N N . SER A 1 181 ? -24.917 -5.658 30.821 1.00 97.25 181 SER A N 1
ATOM 1398 C CA . SER A 1 181 ? -24.248 -4.377 30.582 1.00 97.25 181 SER A CA 1
ATOM 1399 C C . SER A 1 181 ? -24.181 -4.032 29.093 1.00 97.25 181 SER A C 1
ATOM 1401 O O . SER A 1 181 ? -24.273 -4.897 28.218 1.00 97.25 181 SER A O 1
ATOM 1403 N N . TYR A 1 182 ? -23.980 -2.754 28.794 1.00 96.25 182 TYR A N 1
ATOM 1404 C CA . TYR A 1 182 ? -23.695 -2.227 27.464 1.00 96.25 182 TYR A CA 1
ATOM 1405 C C . TYR A 1 182 ? -22.517 -2.947 26.802 1.00 96.25 182 TYR A C 1
ATOM 1407 O O . TYR A 1 182 ? -22.612 -3.298 25.628 1.00 96.25 182 TYR A O 1
ATOM 1415 N N . LEU A 1 183 ? -21.453 -3.238 27.562 1.00 94.94 183 LEU A N 1
ATOM 1416 C CA . LEU A 1 183 ? -20.289 -3.990 27.080 1.00 94.94 183 LEU A CA 1
ATOM 1417 C C . LEU A 1 183 ? -20.659 -5.430 26.691 1.00 94.94 183 LEU A C 1
ATOM 1419 O O . LEU A 1 183 ? -20.319 -5.895 25.607 1.00 94.94 183 LEU A O 1
ATOM 1423 N N . ALA A 1 184 ? -21.401 -6.139 27.546 1.00 96.50 184 ALA A N 1
ATOM 1424 C CA . ALA A 1 184 ? -21.805 -7.518 27.270 1.00 96.50 184 ALA A CA 1
ATOM 1425 C C . ALA A 1 184 ? -22.776 -7.623 26.086 1.00 96.50 184 ALA A C 1
ATOM 1427 O O . ALA A 1 184 ? -22.611 -8.481 25.216 1.00 96.50 184 ALA A O 1
ATOM 1428 N N . ARG A 1 185 ? -23.773 -6.731 26.023 1.00 97.75 185 ARG A N 1
ATOM 1429 C CA . ARG A 1 185 ? -24.727 -6.685 24.906 1.00 97.75 185 ARG A CA 1
ATOM 1430 C C . ARG A 1 185 ? -24.043 -6.309 23.594 1.00 97.75 185 ARG A C 1
ATOM 1432 O O . ARG A 1 185 ? -24.364 -6.912 22.575 1.00 97.75 185 ARG A O 1
ATOM 1439 N N . GLY A 1 186 ? -23.095 -5.373 23.632 1.00 96.88 186 GLY A N 1
ATOM 1440 C CA . GLY A 1 186 ? -22.297 -4.993 22.471 1.00 96.88 186 GLY A CA 1
ATOM 1441 C C . GLY A 1 186 ? -21.452 -6.156 21.961 1.00 96.88 186 GLY A C 1
ATOM 1442 O O . GLY A 1 186 ? -21.559 -6.509 20.793 1.00 96.88 186 GLY A O 1
ATOM 1443 N N . ILE A 1 187 ? -20.698 -6.837 22.827 1.00 95.75 187 ILE A N 1
ATOM 1444 C CA . ILE A 1 187 ? -19.920 -8.021 22.422 1.00 95.75 187 ILE A CA 1
ATOM 1445 C C . ILE A 1 187 ? -20.818 -9.095 21.804 1.00 95.75 187 ILE A C 1
ATOM 1447 O O . ILE A 1 187 ? -20.510 -9.591 20.724 1.00 95.75 187 ILE A O 1
ATOM 1451 N N . LYS A 1 188 ? -21.971 -9.388 22.413 1.00 96.69 188 LYS A N 1
ATOM 1452 C CA . LYS A 1 188 ? -22.921 -10.351 21.847 1.00 96.69 188 LYS A CA 1
ATOM 1453 C C . LYS A 1 188 ? -23.425 -9.925 20.461 1.00 96.69 188 LYS A C 1
ATOM 1455 O O . LYS A 1 188 ? -23.417 -10.734 19.539 1.00 96.69 188 LYS A O 1
ATOM 1460 N N . ALA A 1 189 ? -23.830 -8.665 20.298 1.00 97.62 189 ALA A N 1
ATOM 1461 C CA . ALA A 1 189 ? -24.287 -8.141 19.011 1.00 97.62 189 ALA A CA 1
ATOM 1462 C C . ALA A 1 189 ? -23.173 -8.164 17.950 1.00 97.62 189 ALA A C 1
ATOM 1464 O O . ALA A 1 189 ? -23.431 -8.470 16.788 1.00 97.62 189 ALA A O 1
ATOM 1465 N N . TYR A 1 190 ? -21.929 -7.887 18.343 1.00 96.38 190 TYR A N 1
ATOM 1466 C CA . TYR A 1 190 ? -20.772 -7.988 17.460 1.00 96.38 190 TYR A CA 1
ATOM 1467 C C . TYR A 1 190 ? -20.564 -9.432 16.982 1.00 96.38 190 TYR A C 1
ATOM 1469 O O . TYR A 1 190 ? -20.418 -9.679 15.785 1.00 96.38 190 TYR A O 1
ATOM 1477 N N . GLU A 1 191 ? -20.584 -10.398 17.903 1.00 95.31 191 GLU A N 1
ATOM 1478 C CA . GLU A 1 191 ? -20.417 -11.823 17.593 1.00 95.31 191 GLU A CA 1
ATOM 1479 C C . GLU A 1 191 ? -21.539 -12.357 16.693 1.00 95.31 191 GLU A C 1
ATOM 1481 O O . GLU A 1 191 ? -21.268 -13.150 15.790 1.00 95.31 191 GLU A O 1
ATOM 1486 N N . GLU A 1 192 ? -22.776 -11.882 16.873 1.00 96.50 192 GLU A N 1
ATOM 1487 C CA . GLU A 1 192 ? -23.918 -12.220 16.013 1.00 96.50 192 GLU A CA 1
ATOM 1488 C C . GLU A 1 192 ? -23.692 -11.798 14.552 1.00 96.50 192 GLU A C 1
ATOM 1490 O O . GLU A 1 192 ? -23.994 -12.567 13.638 1.00 96.50 192 GLU A O 1
ATOM 1495 N N . VAL A 1 193 ? -23.124 -10.610 14.311 1.00 96.31 193 VAL A N 1
ATOM 1496 C CA . VAL A 1 193 ? -22.829 -10.140 12.944 1.00 96.31 193 VAL A CA 1
ATOM 1497 C C . VAL A 1 193 ? -21.577 -10.816 12.382 1.00 96.31 193 VAL A C 1
ATOM 1499 O O . VAL A 1 193 ? -21.547 -11.234 11.218 1.00 96.31 193 VAL A O 1
ATOM 1502 N N . ARG A 1 194 ? -20.521 -10.939 13.195 1.00 91.38 194 ARG A N 1
ATOM 1503 C CA . ARG A 1 194 ? -19.244 -11.525 12.769 1.00 91.38 194 ARG A CA 1
ATOM 1504 C C . ARG A 1 194 ? -19.358 -13.025 12.496 1.00 91.38 194 ARG A C 1
ATOM 1506 O O . ARG A 1 194 ? -18.674 -13.510 11.599 1.00 91.38 194 ARG A O 1
ATOM 1513 N N . GLY A 1 195 ? -20.182 -13.746 13.255 1.00 90.19 195 GLY A N 1
ATOM 1514 C CA . GLY A 1 195 ? -20.235 -15.210 13.245 1.00 90.19 195 GLY A CA 1
ATOM 1515 C C . GLY A 1 195 ? -19.014 -15.876 13.897 1.00 90.19 195 GLY A C 1
ATOM 1516 O O . GLY A 1 195 ? -18.822 -17.084 13.759 1.00 90.19 195 GLY A O 1
ATOM 1517 N N . GLU A 1 196 ? -18.176 -15.107 14.597 1.00 87.19 196 GLU A N 1
ATOM 1518 C CA . GLU A 1 196 ? -17.004 -15.588 15.332 1.00 87.19 196 GLU A CA 1
ATOM 1519 C C . GLU A 1 196 ? -16.910 -14.901 16.702 1.00 87.19 196 GLU A C 1
ATOM 1521 O O . GLU A 1 196 ? -17.385 -13.771 16.831 1.00 87.19 196 GLU A O 1
ATOM 1526 N N . PRO A 1 197 ? -16.252 -15.530 17.697 1.00 89.75 197 PRO A N 1
ATOM 1527 C CA . PRO A 1 197 ? -16.012 -14.908 18.996 1.00 89.75 197 PRO A CA 1
ATOM 1528 C C . PRO A 1 197 ? -15.241 -13.587 18.889 1.00 89.75 197 PRO A C 1
ATOM 1530 O O . PRO A 1 197 ? -14.263 -13.494 18.139 1.00 89.75 197 PRO A O 1
ATOM 1533 N N . TYR A 1 198 ? -15.620 -12.602 19.704 1.00 89.06 198 TYR A N 1
ATOM 1534 C CA . TYR A 1 198 ? -14.990 -11.282 19.739 1.00 89.06 198 TYR A CA 1
ATOM 1535 C C . TYR A 1 198 ? -13.506 -11.397 20.119 1.00 89.06 198 TYR A C 1
ATOM 1537 O O . TYR A 1 198 ? -12.613 -10.967 19.384 1.00 89.06 198 TYR A O 1
ATOM 1545 N N . PHE A 1 199 ? -13.220 -12.093 21.222 1.00 86.25 199 PHE A N 1
ATOM 1546 C CA . PHE A 1 199 ? -11.858 -12.256 21.722 1.00 86.25 199 PHE A CA 1
ATOM 1547 C C . PHE A 1 199 ? -11.025 -13.211 20.850 1.00 86.25 199 PHE A C 1
ATOM 1549 O O . PHE A 1 199 ? -11.313 -14.405 20.749 1.00 86.25 199 PHE A O 1
ATOM 1556 N N . GLU A 1 200 ? -9.912 -12.704 20.310 1.00 75.88 200 GLU A N 1
ATOM 1557 C CA . GLU A 1 200 ? -8.938 -13.460 19.500 1.00 75.88 200 GLU A CA 1
ATOM 1558 C C . GLU A 1 200 ? -8.486 -14.779 20.148 1.00 75.88 200 GLU A C 1
ATOM 1560 O O . GLU A 1 200 ? -8.300 -15.782 19.466 1.00 75.88 200 GLU A O 1
ATOM 1565 N N . LEU A 1 201 ? -8.330 -14.824 21.476 1.00 75.69 201 LEU A N 1
ATOM 1566 C CA . LEU A 1 201 ? -7.910 -16.042 22.181 1.00 75.69 201 LEU A CA 1
ATOM 1567 C C . LEU A 1 201 ? -8.908 -17.196 22.021 1.00 75.69 201 LEU A C 1
ATOM 1569 O O . LEU A 1 201 ? -8.481 -18.334 21.847 1.00 75.69 201 LEU A O 1
ATOM 1573 N N . ALA A 1 202 ? -10.211 -16.900 22.004 1.00 77.94 202 ALA A N 1
ATOM 1574 C CA . ALA A 1 202 ? -11.248 -17.901 21.757 1.00 77.94 202 ALA A CA 1
ATOM 1575 C C . ALA A 1 202 ? -11.261 -18.362 20.287 1.00 77.94 202 ALA A C 1
ATOM 1577 O O . ALA A 1 202 ? -11.644 -19.491 19.988 1.00 77.94 202 ALA A O 1
ATOM 1578 N N . ARG A 1 203 ? -10.788 -17.517 19.361 1.00 73.31 203 ARG A N 1
ATOM 1579 C CA . ARG A 1 203 ? -10.584 -17.884 17.951 1.00 73.31 203 ARG A CA 1
ATOM 1580 C C . ARG A 1 203 ? -9.314 -18.715 17.747 1.00 73.31 203 ARG A C 1
ATOM 1582 O O . ARG A 1 203 ? -9.321 -19.649 16.951 1.00 73.31 203 ARG A O 1
ATOM 1589 N N . ARG A 1 204 ? -8.228 -18.435 18.475 1.00 64.12 204 ARG A N 1
ATOM 1590 C CA . ARG A 1 204 ? -6.928 -19.118 18.316 1.00 64.12 204 ARG A CA 1
ATOM 1591 C C . ARG A 1 204 ? -6.970 -20.623 18.578 1.00 64.12 204 ARG A C 1
ATOM 1593 O O . ARG A 1 204 ? -6.222 -21.346 17.928 1.00 64.12 204 ARG A O 1
ATOM 1600 N N . GLU A 1 205 ? -7.852 -21.112 19.449 1.00 58.75 205 GLU A N 1
ATOM 1601 C CA . GLU A 1 205 ? -8.049 -22.561 19.644 1.00 58.75 205 GLU A CA 1
ATOM 1602 C C . GLU A 1 205 ? -8.548 -23.264 18.366 1.00 58.75 205 GLU A C 1
ATOM 1604 O O . GLU A 1 205 ? -8.207 -24.419 18.121 1.00 58.75 205 GLU A O 1
ATOM 1609 N N . LYS A 1 206 ? -9.264 -22.546 17.490 1.00 54.94 206 LYS A N 1
ATOM 1610 C CA . LYS A 1 206 ? -9.717 -23.030 16.175 1.00 54.94 206 LYS A CA 1
ATOM 1611 C C . LYS A 1 206 ? -8.614 -22.978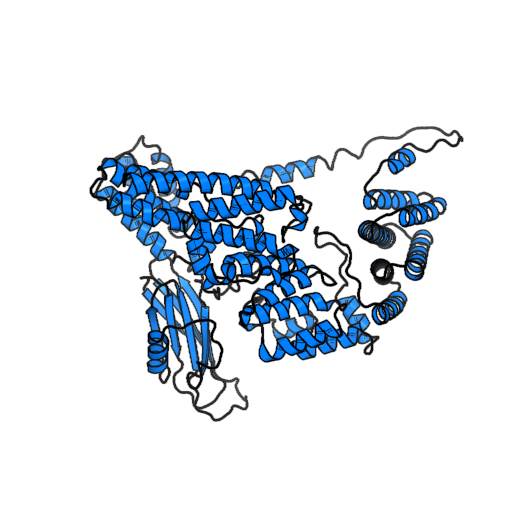 15.105 1.00 54.94 206 LYS A C 1
ATOM 1613 O O . LYS A 1 206 ? -8.599 -23.820 14.211 1.00 54.94 206 LYS A O 1
ATOM 1618 N N . TYR A 1 207 ? -7.691 -22.014 15.196 1.00 54.84 207 TYR A N 1
ATOM 1619 C CA . TYR A 1 207 ? -6.688 -21.702 14.159 1.00 54.84 207 TYR A CA 1
ATOM 1620 C C . TYR A 1 207 ? -5.248 -22.143 14.503 1.00 54.84 207 TYR A C 1
ATOM 1622 O O . TYR A 1 207 ? -4.309 -21.794 13.792 1.00 54.84 207 TYR A O 1
ATOM 1630 N N . GLN A 1 208 ? -5.057 -22.945 15.558 1.00 49.16 208 GLN A N 1
ATOM 1631 C CA . GLN A 1 208 ? -3.764 -23.352 16.144 1.00 49.16 208 GLN A CA 1
ATOM 1632 C C . GLN A 1 208 ? -2.743 -24.038 15.205 1.00 49.16 208 GLN A C 1
ATOM 1634 O O . GLN A 1 208 ? -1.645 -24.363 15.656 1.00 49.16 208 GLN A O 1
ATOM 1639 N N . LYS A 1 209 ? -3.061 -24.278 13.926 1.00 48.28 209 LYS A N 1
ATOM 1640 C CA . LYS A 1 209 ? -2.164 -24.977 12.992 1.00 48.28 209 LYS A CA 1
ATOM 1641 C C . LYS A 1 209 ? -1.202 -24.075 12.220 1.00 48.28 209 LYS A C 1
ATOM 1643 O O . LYS A 1 209 ? -0.119 -24.553 11.909 1.00 48.28 209 LYS A O 1
ATOM 1648 N N . ASP A 1 210 ? -1.516 -22.796 12.016 1.00 46.81 210 ASP A N 1
ATOM 1649 C CA . ASP A 1 210 ? -0.691 -21.915 11.181 1.00 46.81 210 ASP A CA 1
ATOM 1650 C C . ASP A 1 210 ? -0.324 -20.628 11.926 1.00 46.81 210 ASP A C 1
ATOM 1652 O O . ASP A 1 210 ? -0.990 -19.594 11.843 1.00 46.81 210 ASP A O 1
ATOM 1656 N N . TRP A 1 211 ? 0.778 -20.683 12.676 1.00 38.53 211 TRP A N 1
ATOM 1657 C CA . TRP A 1 211 ? 1.446 -19.469 13.138 1.00 38.53 211 TRP A CA 1
ATOM 1658 C C . TRP A 1 211 ? 1.888 -18.657 11.912 1.00 38.53 211 TRP A C 1
ATOM 1660 O O . TRP A 1 211 ? 2.865 -19.013 11.260 1.00 38.53 211 TRP A O 1
ATOM 1670 N N . GLY A 1 212 ? 1.190 -17.559 11.607 1.00 46.28 212 GLY A N 1
ATOM 1671 C CA . GLY A 1 212 ? 1.691 -16.541 10.676 1.00 46.28 212 GLY A CA 1
ATOM 1672 C C . GLY A 1 212 ? 0.781 -16.124 9.522 1.00 46.28 212 GLY A C 1
ATOM 1673 O O . GLY A 1 212 ? 1.204 -15.277 8.741 1.00 46.28 212 GLY A O 1
ATOM 1674 N N . VAL A 1 213 ? -0.448 -16.635 9.405 1.00 48.66 213 VAL A N 1
ATOM 1675 C CA . VAL A 1 213 ? -1.371 -16.198 8.340 1.00 48.66 213 VAL A CA 1
ATOM 1676 C C . VAL A 1 213 ? -2.561 -15.453 8.941 1.00 48.66 213 VAL A C 1
ATOM 1678 O O . VAL A 1 213 ? -3.686 -15.944 8.954 1.00 48.66 213 VAL A O 1
ATOM 1681 N N . TYR A 1 214 ? -2.327 -14.233 9.432 1.00 51.34 214 TYR A N 1
ATOM 1682 C CA . TYR A 1 214 ? -3.418 -13.259 9.455 1.00 51.34 214 TYR A CA 1
ATOM 1683 C C . TYR A 1 214 ? -3.752 -12.964 7.990 1.00 51.34 214 TYR A C 1
ATOM 1685 O O . TYR A 1 214 ? -3.025 -12.231 7.320 1.00 51.34 214 TYR A O 1
ATOM 1693 N N . SER A 1 215 ? -4.795 -13.598 7.450 1.00 56.00 215 SER A N 1
ATOM 1694 C CA . SER A 1 215 ? -5.354 -13.116 6.189 1.00 56.00 215 SER A CA 1
ATOM 1695 C C . SER A 1 215 ? -6.037 -11.769 6.485 1.00 56.00 215 SER A C 1
ATOM 1697 O O . SER A 1 215 ? -6.617 -11.573 7.548 1.00 56.00 215 SER A O 1
ATOM 1699 N N . TYR A 1 216 ? -5.902 -10.808 5.581 1.00 63.47 216 TYR A N 1
ATOM 1700 C CA . TYR A 1 216 ? -6.661 -9.550 5.578 1.00 63.47 216 TYR A CA 1
ATOM 1701 C C . TYR A 1 216 ? -7.379 -9.372 4.231 1.00 63.47 216 TYR A C 1
ATOM 1703 O O . TYR A 1 216 ? -7.740 -8.259 3.831 1.00 63.47 216 TYR A O 1
ATOM 1711 N N . GLY A 1 217 ? -7.526 -10.479 3.495 1.00 72.44 217 GLY A N 1
ATOM 1712 C CA . GLY A 1 217 ? -8.102 -10.503 2.162 1.00 72.44 217 GLY A CA 1
ATOM 1713 C C . GLY A 1 217 ? -9.611 -10.278 2.166 1.00 72.44 217 GLY A C 1
ATOM 1714 O O . GLY A 1 217 ? -10.267 -10.273 3.211 1.00 72.44 217 GLY A O 1
ATOM 1715 N N . ASP A 1 218 ? -10.158 -10.055 0.972 1.00 78.25 218 ASP A N 1
ATOM 1716 C CA . ASP A 1 218 ? -11.589 -9.803 0.772 1.00 78.25 218 ASP A CA 1
ATOM 1717 C C . ASP A 1 218 ? -12.438 -11.019 1.221 1.00 78.25 218 ASP A C 1
ATOM 1719 O O . ASP A 1 218 ? -13.571 -10.846 1.656 1.00 78.25 218 ASP A O 1
ATOM 1723 N N . GLU A 1 219 ? -11.866 -12.231 1.233 1.00 74.31 219 GLU A N 1
ATOM 1724 C CA . GLU A 1 219 ? -12.512 -13.487 1.647 1.00 74.31 219 GLU A CA 1
ATOM 1725 C C . GLU A 1 219 ? -12.934 -13.554 3.125 1.00 74.31 219 GLU A C 1
ATOM 1727 O O . GLU A 1 219 ? -13.635 -14.478 3.532 1.00 74.31 219 GLU A O 1
ATOM 1732 N N . GLN A 1 220 ? -12.504 -12.598 3.951 1.00 78.19 220 GLN A N 1
ATOM 1733 C CA . GLN A 1 220 ? -12.871 -12.550 5.369 1.00 78.19 220 GLN A CA 1
ATOM 1734 C C . GLN A 1 220 ? -14.165 -11.802 5.661 1.00 78.19 220 GLN A C 1
ATOM 1736 O O . GLN A 1 220 ? -14.549 -11.684 6.831 1.00 78.19 220 GLN A O 1
ATOM 1741 N N . TYR A 1 221 ? -14.792 -11.249 4.631 1.00 86.38 221 TYR A N 1
ATOM 1742 C CA . TYR A 1 221 ? -15.942 -10.374 4.748 1.00 86.38 221 TYR A CA 1
ATOM 1743 C C . TYR A 1 221 ? -17.107 -10.959 3.958 1.00 86.38 221 TYR A C 1
ATOM 1745 O O . TYR A 1 221 ? -16.927 -11.547 2.895 1.00 86.38 221 TYR A O 1
ATOM 1753 N N . ASP A 1 222 ? -18.306 -10.773 4.491 1.00 88.81 222 ASP A N 1
ATOM 1754 C CA . ASP A 1 222 ? -19.562 -11.201 3.883 1.00 88.81 222 ASP A CA 1
ATOM 1755 C C . ASP A 1 222 ? -20.477 -9.972 3.775 1.00 88.81 222 ASP A C 1
ATOM 1757 O O . ASP A 1 222 ? -21.223 -9.705 4.716 1.00 88.81 222 ASP A O 1
ATOM 1761 N N . PRO A 1 223 ? -20.378 -9.162 2.698 1.00 93.38 223 PRO A N 1
ATOM 1762 C CA . PRO A 1 223 ? -21.101 -7.893 2.601 1.00 93.38 223 PRO A CA 1
ATOM 1763 C C . PRO A 1 223 ? -22.616 -8.018 2.804 1.00 93.38 223 PRO A C 1
ATOM 1765 O O . PRO A 1 223 ? -23.199 -7.177 3.486 1.00 93.38 223 PRO A O 1
ATOM 1768 N N . GLU A 1 224 ? -23.234 -9.093 2.301 1.00 91.00 224 GLU A N 1
ATOM 1769 C CA . GLU A 1 224 ? -24.681 -9.326 2.413 1.00 91.00 224 GLU A CA 1
ATOM 1770 C C . GLU A 1 224 ? -25.130 -9.454 3.873 1.00 91.00 224 GLU A C 1
ATOM 1772 O O . GLU A 1 224 ? -26.122 -8.844 4.283 1.00 91.00 224 GLU A O 1
ATOM 1777 N N . ARG A 1 225 ? -24.388 -10.221 4.681 1.00 93.25 225 ARG A N 1
ATOM 1778 C CA . ARG A 1 225 ? -24.665 -10.368 6.117 1.00 93.25 225 ARG A CA 1
ATOM 1779 C C . ARG A 1 225 ? -24.212 -9.147 6.910 1.00 93.25 225 ARG A C 1
ATOM 1781 O O . ARG A 1 225 ? -24.882 -8.704 7.845 1.00 93.25 225 ARG A O 1
ATOM 1788 N N . GLU A 1 226 ? -23.024 -8.658 6.594 1.00 96.62 226 GLU A N 1
ATOM 1789 C CA . GLU A 1 226 ? -22.277 -7.769 7.466 1.00 96.62 226 GLU A CA 1
ATOM 1790 C C . GLU A 1 226 ? -22.670 -6.308 7.339 1.00 96.62 226 GLU A C 1
ATOM 1792 O O . GLU A 1 226 ? -22.684 -5.627 8.358 1.00 96.62 226 GLU A O 1
ATOM 1797 N N . ILE A 1 227 ? -23.022 -5.815 6.151 1.00 98.00 227 ILE A N 1
ATOM 1798 C CA . ILE A 1 227 ? -23.439 -4.415 5.987 1.00 98.00 227 ILE A CA 1
ATOM 1799 C C . ILE A 1 227 ? -24.639 -4.077 6.883 1.00 98.00 227 ILE A C 1
ATOM 1801 O O . ILE A 1 227 ? -24.476 -3.232 7.769 1.00 98.00 227 ILE A O 1
ATOM 1805 N N . PRO A 1 228 ? -25.802 -4.751 6.761 1.00 97.75 228 PRO A N 1
ATOM 1806 C CA . PRO A 1 228 ? -26.952 -4.427 7.606 1.00 97.75 228 PRO A CA 1
ATOM 1807 C C . PRO A 1 228 ? -26.669 -4.683 9.094 1.00 97.75 228 PRO A C 1
ATOM 1809 O O . PRO A 1 228 ? -27.171 -3.965 9.963 1.00 97.75 228 PRO A O 1
ATOM 1812 N N . GLY A 1 229 ? -25.844 -5.689 9.405 1.00 98.00 229 GLY A N 1
ATOM 1813 C CA . GLY A 1 229 ? -25.446 -6.005 10.773 1.00 98.00 229 GLY A CA 1
ATOM 1814 C C . GLY A 1 229 ? -24.585 -4.914 11.412 1.00 98.00 229 GLY A C 1
ATOM 1815 O O . GLY A 1 229 ? -24.884 -4.470 12.522 1.00 98.00 229 GLY A O 1
ATOM 1816 N N . TRP A 1 230 ? -23.549 -4.441 10.717 1.00 98.19 230 TRP A N 1
ATOM 1817 C CA . TRP A 1 230 ? -22.648 -3.410 11.228 1.00 98.19 230 TRP A CA 1
ATOM 1818 C C . TRP A 1 230 ? -23.283 -2.026 11.241 1.00 98.19 230 TRP A C 1
ATOM 1820 O O . TRP A 1 230 ? -23.019 -1.265 12.169 1.00 98.19 230 TRP A O 1
ATOM 1830 N N . GLU A 1 231 ? -24.152 -1.695 10.284 1.00 98.06 231 GLU A N 1
ATOM 1831 C CA . GLU A 1 231 ? -24.943 -0.459 10.337 1.00 98.06 231 GLU A CA 1
ATOM 1832 C C . GLU A 1 231 ? -25.814 -0.419 11.598 1.00 98.06 231 GLU A C 1
ATOM 1834 O O . GLU A 1 231 ? -25.765 0.554 12.357 1.00 98.06 231 GLU A O 1
ATOM 1839 N N . LYS A 1 232 ? -26.540 -1.511 11.881 1.00 98.00 232 LYS A N 1
ATOM 1840 C CA . LYS A 1 232 ? -27.337 -1.648 13.106 1.00 98.00 232 LYS A CA 1
ATOM 1841 C C . LYS A 1 232 ? -26.458 -1.598 14.358 1.00 98.00 232 LYS A C 1
ATOM 1843 O O . LYS A 1 232 ? -26.780 -0.876 15.302 1.00 98.00 232 LYS A O 1
ATOM 1848 N N . PHE A 1 233 ? -25.342 -2.328 14.363 1.00 98.19 233 PHE A N 1
ATOM 1849 C CA . PHE A 1 233 ? -24.400 -2.328 15.480 1.00 98.19 233 PHE A CA 1
ATOM 1850 C C . PHE A 1 233 ? -23.891 -0.916 15.771 1.00 98.19 233 PHE A C 1
ATOM 1852 O O . PHE A 1 233 ? -23.966 -0.463 16.904 1.00 98.19 233 PHE A O 1
ATOM 1859 N N . LEU A 1 234 ? -23.429 -0.180 14.761 1.00 97.25 234 LEU A N 1
ATOM 1860 C CA . LEU A 1 234 ? -22.902 1.174 14.936 1.00 97.25 234 LEU A CA 1
ATOM 1861 C C . LEU A 1 234 ? -23.980 2.199 15.296 1.00 97.25 234 LEU A C 1
ATOM 1863 O O . LEU A 1 234 ? -23.633 3.262 15.807 1.00 97.25 234 LEU A O 1
ATOM 1867 N N . GLN A 1 235 ? -25.257 1.914 15.043 1.00 96.88 235 GLN A N 1
ATOM 1868 C CA . GLN A 1 235 ? -26.370 2.740 15.506 1.00 96.88 235 GLN A CA 1
ATOM 1869 C C . GLN A 1 235 ? -26.635 2.550 17.009 1.00 96.88 235 GLN A C 1
ATOM 1871 O O . GLN A 1 235 ? -26.868 3.530 17.715 1.00 96.88 235 GLN A O 1
ATOM 1876 N N . GLU A 1 236 ? -26.591 1.312 17.505 1.00 96.69 236 GLU A N 1
ATOM 1877 C CA . GLU A 1 236 ? -26.893 0.977 18.908 1.00 96.69 236 GLU A CA 1
ATOM 1878 C C . GLU A 1 236 ? -25.656 1.075 19.825 1.00 96.69 236 GLU A C 1
ATOM 1880 O O . GLU A 1 236 ? -25.734 1.508 20.977 1.00 96.69 236 GLU A O 1
ATOM 1885 N N . PHE A 1 237 ? -24.489 0.726 19.290 1.00 96.50 237 PHE A N 1
ATOM 1886 C CA . PHE A 1 237 ? -23.224 0.534 19.997 1.00 96.50 237 PHE A CA 1
ATOM 1887 C C . PHE A 1 237 ? -22.112 1.461 19.481 1.00 96.50 237 PHE A C 1
ATOM 1889 O O . PHE A 1 237 ? -20.933 1.122 19.510 1.00 96.50 237 PHE A O 1
ATOM 1896 N N . SER A 1 238 ? -22.461 2.677 19.042 1.00 93.88 238 SER A N 1
ATOM 1897 C CA . SER A 1 238 ? -21.513 3.648 18.460 1.00 93.88 238 SER A CA 1
ATOM 1898 C C . SER A 1 238 ? -20.360 4.067 19.386 1.00 93.88 238 SER A C 1
ATOM 1900 O O . SER A 1 238 ? -19.409 4.704 18.938 1.00 93.88 238 SER A O 1
ATOM 1902 N N . ARG A 1 239 ? -20.494 3.806 20.691 1.00 92.19 239 ARG A N 1
ATOM 1903 C CA . ARG A 1 239 ? -19.510 4.089 21.741 1.00 92.19 239 ARG A CA 1
ATOM 1904 C C . ARG A 1 239 ? -19.046 2.810 22.433 1.00 92.19 239 ARG A C 1
ATOM 1906 O O . ARG A 1 239 ? -18.641 2.846 23.584 1.00 92.19 239 ARG A O 1
ATOM 1913 N N . HIS A 1 240 ? -19.185 1.658 21.801 1.00 94.12 240 HIS A N 1
ATOM 1914 C CA . HIS A 1 240 ? -18.613 0.420 22.310 1.00 94.12 240 HIS A CA 1
ATOM 1915 C C . HIS A 1 240 ? -17.125 0.342 21.921 1.00 94.12 240 HIS A C 1
ATOM 1917 O O . HIS A 1 240 ? -16.781 0.919 20.892 1.00 94.12 240 HIS A O 1
ATOM 1923 N N . PRO A 1 241 ? -16.248 -0.341 22.690 1.00 90.12 241 PRO A N 1
ATOM 1924 C CA . PRO A 1 241 ? -14.856 -0.579 22.284 1.00 90.12 241 PRO A CA 1
ATOM 1925 C C . PRO A 1 241 ? -14.761 -1.131 20.852 1.00 90.12 241 PRO A C 1
ATOM 1927 O O . PRO A 1 241 ? -14.273 -0.448 19.976 1.00 90.12 241 PRO A O 1
ATOM 1930 N N . ALA A 1 242 ? -15.489 -2.216 20.565 1.00 92.31 242 ALA A N 1
ATOM 1931 C CA . ALA A 1 242 ? -15.610 -2.814 19.225 1.00 92.31 242 ALA A CA 1
ATOM 1932 C C . ALA A 1 242 ? -16.235 -1.939 18.104 1.00 92.31 242 ALA A C 1
ATOM 1934 O O . ALA A 1 242 ? -16.603 -2.455 17.044 1.00 92.31 242 ALA A O 1
ATOM 1935 N N . ALA A 1 243 ? -16.492 -0.649 18.332 1.00 94.06 243 ALA A N 1
ATOM 1936 C CA . ALA A 1 243 ? -17.076 0.223 17.318 1.00 94.06 243 ALA A CA 1
ATOM 1937 C C . ALA A 1 243 ? -16.084 0.548 16.195 1.00 94.06 243 ALA A C 1
ATOM 1939 O O . ALA A 1 243 ? -16.509 0.648 15.041 1.00 94.06 243 ALA A O 1
ATOM 1940 N N . ASP A 1 244 ? -14.794 0.710 16.486 1.00 91.19 244 ASP A N 1
ATOM 1941 C CA . ASP A 1 244 ? -13.782 0.943 15.454 1.00 91.19 244 ASP A CA 1
ATOM 1942 C C . ASP A 1 244 ? -13.519 -0.322 14.615 1.00 91.19 244 ASP A C 1
ATOM 1944 O O . ASP A 1 244 ? -13.468 -0.218 13.384 1.00 91.19 244 ASP A O 1
ATOM 1948 N N . ASP A 1 245 ? -13.510 -1.510 15.233 1.00 92.56 245 ASP A N 1
ATOM 1949 C CA . ASP A 1 245 ? -13.589 -2.815 14.569 1.00 92.56 245 ASP A CA 1
ATOM 1950 C C . ASP A 1 245 ? -14.786 -2.873 13.615 1.00 92.56 245 ASP A C 1
ATOM 1952 O O . ASP A 1 245 ? -14.627 -3.115 12.417 1.00 92.56 245 ASP A O 1
ATOM 1956 N N . ALA A 1 246 ? -16.000 -2.641 14.127 1.00 96.25 246 ALA A N 1
ATOM 1957 C CA . ALA A 1 246 ? -17.229 -2.719 13.341 1.00 96.25 246 ALA A CA 1
ATOM 1958 C C . ALA A 1 246 ? -17.220 -1.722 12.174 1.00 96.25 246 ALA A C 1
ATOM 1960 O O . ALA A 1 246 ? -17.585 -2.078 11.053 1.00 96.25 246 ALA A O 1
ATOM 1961 N N . ALA A 1 247 ? -16.747 -0.494 12.404 1.00 97.25 247 ALA A N 1
ATOM 1962 C CA . ALA A 1 247 ? -16.585 0.503 11.353 1.00 97.25 247 ALA A CA 1
ATOM 1963 C C . ALA A 1 247 ? -15.551 0.069 10.313 1.00 97.25 247 ALA A C 1
ATOM 1965 O O . ALA A 1 247 ? -15.828 0.149 9.118 1.00 97.25 247 ALA A O 1
ATOM 1966 N N . TYR A 1 248 ? -14.393 -0.448 10.725 1.00 94.94 248 TYR A N 1
ATOM 1967 C CA . TYR A 1 248 ? -13.403 -0.964 9.785 1.00 94.94 248 TYR A CA 1
ATOM 1968 C C . TYR A 1 248 ? -13.983 -2.102 8.941 1.00 94.94 248 TYR A C 1
ATOM 1970 O O . TYR A 1 248 ? -13.864 -2.078 7.716 1.00 94.94 248 TYR A O 1
ATOM 1978 N N . ARG A 1 249 ? -14.662 -3.075 9.560 1.00 95.12 249 ARG A N 1
ATOM 1979 C CA . ARG A 1 249 ? -15.261 -4.212 8.843 1.00 95.12 249 ARG A CA 1
ATOM 1980 C C . ARG A 1 249 ? -16.381 -3.774 7.897 1.00 95.12 249 ARG A C 1
ATOM 1982 O O . ARG A 1 249 ? -16.403 -4.226 6.753 1.00 95.12 249 ARG A O 1
ATOM 1989 N N . LEU A 1 250 ? -17.230 -2.831 8.306 1.00 97.81 250 LEU A N 1
ATOM 1990 C CA . LEU A 1 250 ? -18.236 -2.222 7.431 1.00 97.81 250 LEU A CA 1
ATOM 1991 C C . LEU A 1 250 ? -17.591 -1.495 6.245 1.00 97.81 250 LEU A C 1
ATOM 1993 O O . LEU A 1 250 ? -18.018 -1.665 5.105 1.00 97.81 250 LEU A O 1
ATOM 1997 N N . ALA A 1 251 ? -16.521 -0.739 6.492 1.00 97.38 251 ALA A N 1
ATOM 1998 C CA . ALA A 1 251 ? -15.797 -0.046 5.438 1.00 97.38 251 ALA A CA 1
ATOM 1999 C C . ALA A 1 251 ? -15.200 -1.015 4.411 1.00 97.38 251 ALA A C 1
ATOM 2001 O O . ALA A 1 251 ? -15.239 -0.748 3.212 1.00 97.38 251 ALA A O 1
ATOM 2002 N N . ARG A 1 252 ? -14.687 -2.163 4.870 1.00 93.75 252 ARG A N 1
ATOM 2003 C CA . ARG A 1 252 ? -14.199 -3.236 3.994 1.00 93.75 252 ARG A CA 1
ATOM 2004 C C . ARG A 1 252 ? -15.328 -3.841 3.163 1.00 93.75 252 ARG A C 1
ATOM 2006 O O . ARG A 1 252 ? -15.113 -4.078 1.980 1.00 93.75 252 ARG A O 1
ATOM 2013 N N . CYS A 1 253 ? -16.524 -4.013 3.725 1.00 95.12 253 CYS A N 1
ATOM 2014 C CA . CYS A 1 253 ? -17.688 -4.475 2.964 1.00 95.12 253 CYS A CA 1
ATOM 2015 C C . CYS A 1 253 ? -18.089 -3.472 1.870 1.00 95.12 253 CYS A C 1
ATOM 2017 O O . CYS A 1 253 ? -18.223 -3.862 0.713 1.00 95.12 253 CYS A O 1
ATOM 2019 N N . TYR A 1 254 ? -18.167 -2.175 2.190 1.00 97.19 254 TYR A N 1
ATOM 2020 C CA . TYR A 1 254 ? -18.397 -1.128 1.186 1.00 97.19 254 TYR A CA 1
ATOM 2021 C C . TYR A 1 254 ? -17.317 -1.099 0.105 1.00 97.19 254 TYR A C 1
ATOM 2023 O O . TYR A 1 254 ? -17.619 -0.952 -1.077 1.00 97.19 254 TYR A O 1
ATOM 2031 N N . GLU A 1 255 ? -16.055 -1.282 0.490 1.00 93.06 255 GLU A N 1
ATOM 2032 C CA . GLU A 1 255 ? -14.942 -1.355 -0.452 1.00 93.06 255 GLU A CA 1
ATOM 2033 C C . GLU A 1 255 ? -15.060 -2.555 -1.407 1.00 93.06 255 GLU A C 1
ATOM 2035 O O . GLU A 1 255 ? -14.685 -2.452 -2.576 1.00 93.06 255 GLU A O 1
ATOM 2040 N N . ILE A 1 256 ? -15.558 -3.696 -0.925 1.00 88.12 256 ILE A N 1
ATOM 2041 C CA . ILE A 1 256 ? -15.783 -4.901 -1.735 1.00 88.12 256 ILE A CA 1
ATOM 2042 C C . ILE A 1 256 ? -16.947 -4.690 -2.714 1.00 88.12 256 ILE A C 1
ATOM 2044 O O . ILE A 1 256 ? -16.836 -5.097 -3.869 1.00 88.12 256 ILE A O 1
ATOM 2048 N N . GLU A 1 257 ? -18.008 -3.993 -2.300 1.00 91.00 257 GLU A N 1
ATOM 2049 C CA . GLU A 1 257 ? -19.146 -3.629 -3.162 1.00 91.00 257 GLU A CA 1
ATOM 2050 C C . GLU A 1 257 ? -18.856 -2.458 -4.123 1.00 91.00 257 GLU A C 1
ATOM 2052 O O . GLU A 1 257 ? -19.707 -2.090 -4.932 1.00 91.00 257 GLU A O 1
ATOM 2057 N N . GLY A 1 258 ? -17.674 -1.835 -4.046 1.00 90.75 258 GLY A N 1
ATOM 2058 C CA . GLY A 1 258 ? -17.329 -0.664 -4.860 1.00 90.75 258 GLY A CA 1
ATOM 2059 C C . GLY A 1 258 ? -18.026 0.634 -4.427 1.00 90.75 258 GLY A C 1
ATOM 2060 O O . GLY A 1 258 ? -18.041 1.611 -5.178 1.00 90.75 258 GLY A O 1
ATOM 2061 N N . ARG A 1 259 ? -18.572 0.675 -3.209 1.00 95.56 259 ARG A N 1
ATOM 2062 C CA . ARG A 1 259 ? -19.188 1.849 -2.568 1.00 95.56 259 ARG A CA 1
ATOM 2063 C C . ARG A 1 259 ? -18.108 2.751 -1.964 1.00 95.56 259 ARG A C 1
ATOM 2065 O O . ARG A 1 259 ? -17.926 2.841 -0.750 1.00 95.56 259 ARG A O 1
ATOM 2072 N N . TRP A 1 260 ? -17.304 3.357 -2.840 1.00 95.69 260 TRP A N 1
ATOM 2073 C CA . TRP A 1 260 ? -16.036 4.002 -2.473 1.00 95.69 260 TRP A CA 1
ATOM 2074 C C . TRP A 1 260 ? -16.179 5.168 -1.490 1.00 95.69 260 TRP A C 1
ATOM 2076 O O . TRP A 1 260 ? -15.360 5.294 -0.581 1.00 95.69 260 TRP A O 1
ATOM 2086 N N . ALA A 1 261 ? -17.201 6.014 -1.653 1.00 96.69 261 ALA A N 1
ATOM 2087 C CA . ALA A 1 261 ? -17.411 7.161 -0.771 1.00 96.69 261 ALA A CA 1
ATOM 2088 C C . ALA A 1 261 ? -17.761 6.702 0.651 1.00 96.69 261 ALA A C 1
ATOM 2090 O O . ALA A 1 261 ? -17.143 7.157 1.618 1.00 96.69 261 ALA A O 1
ATOM 2091 N N . GLU A 1 262 ? -18.681 5.742 0.786 1.00 97.75 262 GLU A N 1
ATOM 2092 C CA . GLU A 1 262 ? -19.020 5.164 2.087 1.00 97.75 262 GLU A CA 1
ATOM 2093 C C . GLU A 1 262 ? -17.836 4.424 2.715 1.00 97.75 262 GLU A C 1
ATOM 2095 O O . GLU A 1 262 ? -17.589 4.583 3.912 1.00 97.75 262 GLU A O 1
ATOM 2100 N N . ALA A 1 263 ? -17.061 3.675 1.922 1.00 97.56 263 ALA A N 1
ATOM 2101 C CA . ALA A 1 263 ? -15.862 2.989 2.399 1.00 97.56 263 ALA A CA 1
ATOM 2102 C C . ALA A 1 263 ? -14.840 3.974 2.994 1.00 97.56 263 ALA A C 1
ATOM 2104 O O . ALA A 1 263 ? -14.385 3.790 4.123 1.00 97.56 263 ALA A O 1
ATOM 2105 N N . LEU A 1 264 ? -14.508 5.050 2.275 1.00 97.25 264 LEU A N 1
ATOM 2106 C CA . LEU A 1 264 ? -13.531 6.044 2.732 1.00 97.25 264 LEU A CA 1
ATOM 2107 C C . LEU A 1 264 ? -14.011 6.799 3.979 1.00 97.25 264 LEU A C 1
ATOM 2109 O O . LEU A 1 264 ? -13.244 6.951 4.932 1.00 97.25 264 LEU A O 1
ATOM 2113 N N . ASN A 1 265 ? -15.280 7.214 4.011 1.00 96.81 265 ASN A N 1
ATOM 2114 C CA . ASN A 1 265 ? -15.874 7.863 5.182 1.00 96.81 265 ASN A CA 1
ATOM 2115 C C . ASN A 1 265 ? -15.880 6.943 6.404 1.00 96.81 265 ASN A C 1
ATOM 2117 O O . ASN A 1 265 ? -15.590 7.379 7.518 1.00 96.81 265 ASN A O 1
ATOM 2121 N N . MET A 1 266 ? -16.180 5.659 6.212 1.00 97.38 266 MET A N 1
ATOM 2122 C CA . MET A 1 266 ? -16.214 4.706 7.313 1.00 97.38 266 MET A CA 1
ATOM 2123 C C . MET A 1 266 ? -14.805 4.345 7.810 1.00 97.38 266 MET A C 1
ATOM 2125 O O . MET A 1 266 ? -14.608 4.228 9.019 1.00 97.38 266 MET A O 1
ATOM 2129 N N . LEU A 1 267 ? -13.797 4.278 6.928 1.00 95.38 267 LEU A N 1
ATOM 2130 C CA . LEU A 1 267 ? -12.386 4.185 7.336 1.00 95.38 267 LEU A CA 1
ATOM 2131 C C . LEU A 1 267 ? -11.952 5.418 8.133 1.00 95.38 267 LEU A C 1
ATOM 2133 O O . LEU A 1 267 ? -11.288 5.283 9.160 1.00 95.38 267 LEU A O 1
ATOM 2137 N N . GLN A 1 268 ? -12.353 6.617 7.700 1.00 92.81 268 GLN A N 1
ATOM 2138 C CA . GLN A 1 268 ? -12.087 7.848 8.444 1.00 92.81 268 GLN A CA 1
ATOM 2139 C C . GLN A 1 268 ? -12.733 7.814 9.830 1.00 92.81 268 GLN A C 1
ATOM 2141 O O . GLN A 1 268 ? -12.081 8.147 10.819 1.00 92.81 268 GLN A O 1
ATOM 2146 N N . LYS A 1 269 ? -13.978 7.338 9.917 1.00 92.31 269 LYS A N 1
ATOM 2147 C CA . LYS A 1 269 ? -14.683 7.155 11.185 1.00 92.31 269 LYS A CA 1
ATOM 2148 C C . LYS A 1 269 ? -13.956 6.154 12.090 1.00 92.31 269 LYS A C 1
ATOM 2150 O O . LYS A 1 269 ? -13.682 6.496 13.237 1.00 92.31 269 LYS A O 1
ATOM 2155 N N . ALA A 1 270 ? -13.562 4.987 11.574 1.00 91.75 270 ALA A N 1
ATOM 2156 C CA . ALA A 1 270 ? -12.839 3.953 12.326 1.00 91.75 270 ALA A CA 1
ATOM 2157 C C . ALA A 1 270 ? -11.544 4.478 12.976 1.00 91.75 270 ALA A C 1
ATOM 2159 O O . ALA A 1 270 ? -11.240 4.128 14.107 1.00 91.75 270 ALA A O 1
ATOM 2160 N N . ARG A 1 271 ? -10.819 5.408 12.335 1.00 86.75 271 ARG A N 1
ATOM 2161 C CA . ARG A 1 271 ? -9.610 6.034 12.922 1.00 86.75 271 ARG A CA 1
ATOM 2162 C C . ARG A 1 271 ? -9.879 6.834 14.205 1.00 86.75 271 ARG A C 1
ATOM 2164 O O . ARG A 1 271 ? -8.942 7.102 14.965 1.00 86.75 271 ARG A O 1
ATOM 2171 N N . THR A 1 272 ? -11.125 7.261 14.397 1.00 82.31 272 THR A N 1
ATOM 2172 C CA . THR A 1 272 ? -11.560 8.198 15.447 1.00 82.31 272 THR A CA 1
ATOM 2173 C C . THR A 1 272 ? -12.506 7.577 16.473 1.00 82.31 272 THR A C 1
ATOM 2175 O O . THR A 1 272 ? -12.826 8.227 17.468 1.00 82.31 272 THR A O 1
ATOM 2178 N N . LEU A 1 273 ? -12.966 6.346 16.234 1.00 86.31 273 LEU A N 1
ATOM 2179 C CA . LEU A 1 273 ? -13.848 5.628 17.147 1.00 86.31 273 LEU A CA 1
ATOM 2180 C C . LEU A 1 273 ? -13.086 5.120 18.393 1.00 86.31 273 LEU A C 1
ATOM 2182 O O . LEU A 1 273 ? -11.854 5.193 18.429 1.00 86.31 273 LEU A O 1
ATOM 2186 N N . PRO A 1 274 ? -13.816 4.733 19.461 1.00 73.31 274 PRO A N 1
ATOM 2187 C CA . PRO A 1 274 ? -13.235 4.361 20.754 1.00 73.31 274 PRO A CA 1
ATOM 2188 C C . PRO A 1 274 ? -12.251 3.185 20.689 1.00 73.31 274 PRO A C 1
ATOM 2190 O O . PRO A 1 274 ? -12.276 2.428 19.740 1.00 73.31 274 PRO A O 1
ATOM 2193 N N . ASP A 1 275 ? -11.403 3.076 21.720 1.00 76.12 275 ASP A N 1
ATOM 2194 C CA . ASP A 1 275 ? -10.242 2.171 21.891 1.00 76.12 275 ASP A CA 1
ATOM 2195 C C . ASP A 1 275 ? -9.081 2.322 20.877 1.00 76.12 275 ASP A C 1
ATOM 2197 O O . ASP A 1 275 ? -7.907 2.287 21.278 1.00 76.12 275 ASP A O 1
ATOM 2201 N N . GLY A 1 276 ? -9.402 2.651 19.622 1.00 77.00 276 GLY A N 1
ATOM 2202 C CA . GLY A 1 276 ? -8.472 3.064 18.578 1.00 77.00 276 GLY A CA 1
ATOM 2203 C C . GLY A 1 276 ? -7.455 1.997 18.184 1.00 77.00 276 GLY A C 1
ATOM 2204 O O . GLY A 1 276 ? -6.392 2.352 17.645 1.00 77.00 276 GLY A O 1
ATOM 2205 N N . ASP A 1 277 ? -7.713 0.722 18.466 1.00 79.50 277 ASP A N 1
ATOM 2206 C CA . ASP A 1 277 ? -6.808 -0.354 18.083 1.00 79.50 277 ASP A CA 1
ATOM 2207 C C . ASP A 1 277 ? -6.787 -0.579 16.562 1.00 79.50 277 ASP A C 1
ATOM 2209 O O . ASP A 1 277 ? -5.715 -0.851 15.999 1.00 79.50 277 ASP A O 1
ATOM 2213 N N . MET A 1 278 ? -7.885 -0.241 15.882 1.00 85.00 278 MET A N 1
ATOM 2214 C CA . MET A 1 278 ? -8.006 -0.270 14.429 1.00 85.00 278 MET A CA 1
ATOM 2215 C C . MET A 1 278 ? -7.443 0.970 13.742 1.00 85.00 278 MET A C 1
ATOM 2217 O O . MET A 1 278 ? -7.401 1.016 12.509 1.00 85.00 278 MET A O 1
ATOM 2221 N N . ARG A 1 279 ? -6.946 1.974 14.478 1.00 84.31 279 ARG A N 1
ATOM 2222 C CA . ARG A 1 279 ? -6.461 3.231 13.878 1.00 84.31 279 ARG A CA 1
ATOM 2223 C C . ARG A 1 279 ? -5.380 2.996 12.827 1.00 84.31 279 ARG A C 1
ATOM 2225 O O . ARG A 1 279 ? -5.503 3.528 11.729 1.00 84.31 279 ARG A O 1
ATOM 2232 N N . TYR A 1 280 ? -4.353 2.194 13.126 1.00 83.31 280 TYR A N 1
ATOM 2233 C CA . TYR A 1 280 ? -3.279 1.882 12.167 1.00 83.31 280 TYR A CA 1
ATOM 2234 C C . TYR A 1 280 ? -3.818 1.133 10.938 1.00 83.31 280 TYR A C 1
ATOM 2236 O O . TYR A 1 280 ? -3.472 1.455 9.800 1.00 83.31 280 TYR A O 1
ATOM 2244 N N . HIS A 1 281 ? -4.723 0.178 11.167 1.00 85.94 281 HIS A N 1
ATOM 2245 C CA . HIS A 1 281 ? -5.336 -0.650 10.131 1.00 85.94 281 HIS A CA 1
ATOM 2246 C C . HIS A 1 281 ? -6.174 0.207 9.176 1.00 85.94 281 HIS A C 1
ATOM 2248 O O . HIS A 1 281 ? -5.988 0.143 7.958 1.00 85.94 281 HIS A O 1
ATOM 2254 N N . ALA A 1 282 ? -7.046 1.051 9.731 1.00 89.44 282 ALA A N 1
ATOM 2255 C CA . ALA A 1 282 ? -7.921 1.959 9.004 1.00 89.44 282 ALA A CA 1
ATOM 2256 C C . ALA A 1 282 ? -7.134 3.048 8.267 1.00 89.44 282 ALA A C 1
ATOM 2258 O O . ALA A 1 282 ? -7.374 3.282 7.084 1.00 89.44 282 ALA A O 1
ATOM 2259 N N . SER A 1 283 ? -6.149 3.659 8.935 1.00 88.50 283 SER A N 1
ATOM 2260 C CA . SER A 1 283 ? -5.209 4.617 8.344 1.00 88.50 283 SER A CA 1
ATOM 2261 C C . SER A 1 283 ? -4.549 4.053 7.091 1.00 88.50 283 SER A C 1
ATOM 2263 O O . SER A 1 283 ? -4.525 4.704 6.045 1.00 88.50 283 SER A O 1
ATOM 2265 N N . GLY A 1 284 ? -4.047 2.824 7.176 1.00 88.62 284 GLY A N 1
ATOM 2266 C CA . GLY A 1 284 ? -3.383 2.222 6.040 1.00 88.62 284 GLY A CA 1
ATOM 2267 C C . GLY A 1 284 ? -4.286 1.733 4.940 1.00 88.62 284 GLY A C 1
ATOM 2268 O O . GLY A 1 284 ? -3.962 1.913 3.762 1.00 88.62 284 GLY A O 1
ATOM 2269 N N . ARG A 1 285 ? -5.458 1.209 5.301 1.00 91.25 285 ARG A N 1
ATOM 2270 C CA . ARG A 1 285 ? -6.439 0.784 4.311 1.00 91.25 285 ARG A CA 1
ATOM 2271 C C . ARG A 1 285 ? -6.975 1.983 3.544 1.00 91.25 285 ARG A C 1
ATOM 2273 O O . ARG A 1 285 ? -7.177 1.881 2.345 1.00 91.25 285 ARG A O 1
ATOM 2280 N N . LEU A 1 286 ? -7.115 3.134 4.196 1.00 93.81 286 LEU A N 1
ATOM 2281 C CA . LEU A 1 286 ? -7.533 4.378 3.557 1.00 93.81 286 LEU A CA 1
ATOM 2282 C C . LEU A 1 286 ? -6.550 4.790 2.454 1.00 93.81 286 LEU A C 1
ATOM 2284 O O . LEU A 1 286 ? -6.974 5.001 1.318 1.00 93.81 286 LEU A O 1
ATOM 2288 N N . VAL A 1 287 ? -5.241 4.840 2.739 1.00 94.06 287 VAL A N 1
ATOM 2289 C CA . VAL A 1 287 ? -4.246 5.153 1.691 1.00 94.06 287 VAL A CA 1
ATOM 2290 C C . VAL A 1 287 ? -4.216 4.064 0.626 1.00 94.06 287 VAL A C 1
ATOM 2292 O O . VAL A 1 287 ? -4.131 4.376 -0.558 1.00 94.06 287 VAL A O 1
ATOM 2295 N N . TYR A 1 288 ? -4.339 2.796 1.018 1.00 92.56 288 TYR A N 1
ATOM 2296 C CA . TYR A 1 288 ? -4.419 1.686 0.076 1.00 92.56 288 TYR A CA 1
ATOM 2297 C C . TYR A 1 288 ? -5.596 1.821 -0.895 1.00 92.56 288 TYR A C 1
ATOM 2299 O O . TYR A 1 288 ? -5.428 1.610 -2.096 1.00 92.56 288 TYR A O 1
ATOM 2307 N N . VAL A 1 289 ? -6.775 2.210 -0.408 1.00 93.81 289 VAL A N 1
ATOM 2308 C CA . VAL A 1 289 ? -7.954 2.398 -1.254 1.00 93.81 289 VAL A CA 1
ATOM 2309 C C . VAL A 1 289 ? -7.716 3.518 -2.264 1.00 93.81 289 VAL A C 1
ATOM 2311 O O . VAL A 1 289 ? -7.897 3.300 -3.461 1.00 93.81 289 VAL A O 1
ATOM 2314 N N . LEU A 1 290 ? -7.238 4.675 -1.799 1.00 95.62 290 LEU A N 1
ATOM 2315 C CA . LEU A 1 290 ? -6.974 5.839 -2.651 1.00 95.62 290 LEU A CA 1
ATOM 2316 C C . LEU A 1 290 ? -5.858 5.591 -3.677 1.00 95.62 290 LEU A C 1
ATOM 2318 O O . LEU A 1 290 ? -5.956 6.020 -4.828 1.00 95.62 290 LEU A O 1
ATOM 2322 N N . ASP A 1 291 ? -4.775 4.936 -3.260 1.00 94.62 291 ASP A N 1
ATOM 2323 C CA . ASP A 1 291 ? -3.554 4.824 -4.056 1.00 94.62 291 ASP A CA 1
ATOM 2324 C C . ASP A 1 291 ? -3.527 3.568 -4.933 1.00 94.62 291 ASP A C 1
ATOM 2326 O O . ASP A 1 291 ? -3.022 3.616 -6.060 1.00 94.62 291 ASP A O 1
ATOM 2330 N N . VAL A 1 292 ? -4.101 2.463 -4.448 1.00 90.50 292 VAL A N 1
ATOM 2331 C CA . VAL A 1 292 ? -3.993 1.134 -5.067 1.00 90.50 292 VAL A CA 1
ATOM 2332 C C . VAL A 1 292 ? -5.327 0.618 -5.604 1.00 90.50 292 VAL A C 1
ATOM 2334 O O . VAL A 1 292 ? -5.389 0.283 -6.784 1.00 90.50 292 VAL A O 1
ATOM 2337 N N . ARG A 1 293 ? -6.386 0.531 -4.783 1.00 88.50 293 ARG A N 1
ATOM 2338 C CA . ARG A 1 293 ? -7.647 -0.133 -5.192 1.00 88.50 293 ARG A CA 1
ATOM 2339 C C . ARG A 1 293 ? -8.434 0.668 -6.214 1.00 88.50 293 ARG A C 1
ATOM 2341 O O . ARG A 1 293 ? -8.889 0.103 -7.205 1.00 88.50 293 ARG A O 1
ATOM 2348 N N . MET A 1 294 ? -8.608 1.963 -5.969 1.00 92.38 294 MET A N 1
ATOM 2349 C CA . MET A 1 294 ? -9.339 2.822 -6.888 1.00 92.38 294 MET A CA 1
ATOM 2350 C C . MET A 1 294 ? -8.500 3.082 -8.138 1.00 92.38 294 MET A C 1
ATOM 2352 O O . MET A 1 294 ? -7.335 3.487 -8.072 1.00 92.38 294 MET A O 1
ATOM 2356 N N . THR A 1 295 ? -9.108 2.879 -9.300 1.00 91.62 295 THR A N 1
ATOM 2357 C CA . THR A 1 295 ? -8.556 3.320 -10.586 1.00 91.62 295 THR A CA 1
ATOM 2358 C C . THR A 1 295 ? -8.530 4.848 -10.669 1.00 91.62 295 THR A C 1
ATOM 2360 O O . THR A 1 295 ? -9.154 5.548 -9.868 1.00 91.62 295 THR A O 1
ATOM 2363 N N . TYR A 1 296 ? -7.802 5.382 -11.650 1.00 93.56 296 TYR A N 1
ATOM 2364 C CA . TYR A 1 296 ? -7.802 6.820 -11.923 1.00 93.56 296 TYR A CA 1
ATOM 2365 C C . TYR A 1 296 ? -9.224 7.342 -12.179 1.00 93.56 296 TYR A C 1
ATOM 2367 O O . TYR A 1 296 ? -9.624 8.357 -11.615 1.00 93.56 296 TYR A O 1
ATOM 2375 N N . GLU A 1 297 ? -9.995 6.622 -12.991 1.00 94.38 297 GLU A N 1
ATOM 2376 C CA . GLU A 1 297 ? -11.354 6.972 -13.387 1.00 94.38 297 GLU A CA 1
ATOM 2377 C C . GLU A 1 297 ? -12.293 6.985 -12.175 1.00 94.38 297 GLU A C 1
ATOM 2379 O O . GLU A 1 297 ? -12.960 7.991 -11.941 1.00 94.38 297 GLU A O 1
ATOM 2384 N N . GLN A 1 298 ? -12.251 5.940 -11.339 1.00 94.88 298 GLN A N 1
ATOM 2385 C CA . GLN A 1 298 ? -13.038 5.874 -10.100 1.00 94.88 298 GLN A CA 1
ATOM 2386 C C . GLN A 1 298 ? -12.693 7.006 -9.128 1.00 94.88 298 GLN A C 1
ATOM 2388 O O . GLN A 1 298 ? -13.585 7.575 -8.507 1.00 94.88 298 GLN A O 1
ATOM 2393 N N . LEU A 1 299 ? -11.408 7.348 -8.983 1.00 95.31 299 LEU A N 1
ATOM 2394 C CA . LEU A 1 299 ? -10.985 8.421 -8.081 1.00 95.31 299 LEU A CA 1
ATOM 2395 C C . LEU A 1 299 ? -11.388 9.806 -8.606 1.00 95.31 299 LEU A C 1
ATOM 2397 O O . LEU A 1 299 ? -11.751 10.681 -7.826 1.00 95.31 299 LEU A O 1
ATOM 2401 N N . ARG A 1 300 ? -11.346 9.997 -9.928 1.00 95.31 300 ARG A N 1
ATOM 2402 C CA . ARG A 1 300 ? -11.775 11.226 -10.607 1.00 95.31 300 ARG A CA 1
ATOM 2403 C C . ARG A 1 300 ? -13.288 11.442 -10.521 1.00 95.31 300 ARG A C 1
ATOM 2405 O O . ARG A 1 300 ? -13.731 12.583 -10.461 1.00 95.31 300 ARG A O 1
ATOM 2412 N N . GLU A 1 301 ? -14.063 10.362 -10.553 1.00 95.69 301 GLU A N 1
ATOM 2413 C CA . GLU A 1 301 ? -15.534 10.382 -10.521 1.00 95.69 301 GLU A CA 1
ATOM 2414 C C . GLU A 1 301 ? -16.108 10.367 -9.097 1.00 95.69 301 GLU A C 1
ATOM 2416 O O . GLU A 1 301 ? -17.317 10.501 -8.918 1.00 95.69 301 GLU A O 1
ATOM 2421 N N . LEU A 1 302 ? -15.251 10.245 -8.078 1.00 96.12 302 LEU A N 1
ATOM 2422 C CA . LEU A 1 302 ? -15.657 10.225 -6.680 1.00 96.12 302 LEU A CA 1
ATOM 2423 C C . LEU A 1 302 ? -16.272 11.581 -6.262 1.00 96.12 302 LEU A C 1
ATOM 2425 O O . LEU A 1 302 ? -15.616 12.620 -6.396 1.00 96.12 302 LEU A O 1
ATOM 2429 N N . PRO A 1 303 ? -17.498 11.605 -5.707 1.00 93.06 303 PRO A N 1
ATOM 2430 C CA . PRO A 1 303 ? -18.155 12.844 -5.301 1.00 93.06 303 PRO A CA 1
ATOM 2431 C C . PRO A 1 303 ? -17.517 13.420 -4.027 1.00 93.06 303 PRO A C 1
ATOM 2433 O O . PRO A 1 303 ? -17.864 13.055 -2.906 1.00 93.06 303 PRO A O 1
ATOM 2436 N N . LEU A 1 304 ? -16.576 14.357 -4.184 1.00 91.25 304 LEU A N 1
ATOM 2437 C CA . LEU A 1 304 ? -15.821 14.952 -3.067 1.00 91.25 304 LEU A CA 1
ATOM 2438 C C . LEU A 1 304 ? -16.698 15.651 -2.013 1.00 91.25 304 LEU A C 1
ATOM 2440 O O . LEU A 1 304 ? -16.271 15.814 -0.866 1.00 91.25 304 LEU A O 1
ATOM 2444 N N . GLN A 1 305 ? -17.895 16.100 -2.394 1.00 91.38 305 GLN A N 1
ATOM 2445 C CA . GLN A 1 305 ? -18.856 16.713 -1.478 1.00 91.38 305 GLN A CA 1
ATOM 2446 C C . GLN A 1 305 ? -19.435 15.715 -0.468 1.00 91.38 305 GLN A C 1
ATOM 2448 O O . GLN A 1 305 ? -19.739 16.125 0.651 1.00 91.38 305 GLN A O 1
ATOM 2453 N N . ASP A 1 306 ? -19.504 14.433 -0.835 1.00 92.88 306 ASP A N 1
ATOM 2454 C CA . ASP A 1 306 ? -20.041 13.358 0.005 1.00 92.88 306 ASP A CA 1
ATOM 2455 C C . ASP A 1 306 ? -18.978 12.798 0.962 1.00 92.88 306 ASP A C 1
ATOM 2457 O O . ASP A 1 306 ? -19.285 12.008 1.854 1.00 92.88 306 ASP A O 1
ATOM 2461 N N . LEU A 1 307 ? -17.716 13.209 0.798 1.00 95.12 307 LEU A N 1
ATOM 2462 C CA . LEU A 1 307 ? -16.620 12.817 1.675 1.00 95.12 307 LEU A CA 1
ATOM 2463 C C . LEU A 1 307 ? -16.509 13.732 2.895 1.00 95.12 307 LEU A C 1
ATOM 2465 O O . LEU A 1 307 ? -16.698 14.955 2.807 1.00 95.12 307 LEU A O 1
ATOM 2469 N N . ASP A 1 308 ? -16.072 13.134 4.003 1.00 91.56 308 ASP A N 1
ATOM 2470 C CA . ASP A 1 308 ? -15.544 13.840 5.163 1.00 91.56 308 ASP A CA 1
ATOM 2471 C C . ASP A 1 308 ? -14.529 14.908 4.697 1.00 91.56 308 ASP A C 1
ATOM 2473 O O . ASP A 1 308 ? -13.643 14.608 3.883 1.00 91.56 308 ASP A O 1
ATOM 2477 N N . PRO A 1 309 ? -14.635 16.165 5.168 1.00 88.44 309 PRO A N 1
ATOM 2478 C CA . PRO A 1 309 ? -13.741 17.242 4.754 1.00 88.44 309 PRO A CA 1
ATOM 2479 C C . PRO A 1 309 ? -12.246 16.909 4.869 1.00 88.44 309 PRO A C 1
ATOM 2481 O O . PRO A 1 309 ? -11.472 17.352 4.014 1.00 88.44 309 PRO A O 1
ATOM 2484 N N . ALA A 1 310 ? -11.843 16.101 5.857 1.00 83.81 310 ALA A N 1
ATOM 2485 C CA . ALA A 1 310 ? -10.455 15.679 6.047 1.00 83.81 310 ALA A CA 1
ATOM 2486 C C . ALA A 1 310 ? -9.930 14.815 4.882 1.00 83.81 310 ALA A C 1
ATOM 2488 O O . ALA A 1 310 ? -8.736 14.831 4.580 1.00 83.81 310 ALA A O 1
ATOM 2489 N N . LEU A 1 311 ? -10.816 14.107 4.173 1.00 91.75 311 LEU A N 1
ATOM 2490 C CA . LEU A 1 311 ? -10.460 13.222 3.060 1.00 91.75 311 LEU A CA 1
ATOM 2491 C C . LEU A 1 311 ? -10.260 13.959 1.736 1.00 91.75 311 LEU A C 1
ATOM 2493 O O . LEU A 1 311 ? -9.607 13.434 0.829 1.00 91.75 311 LEU A O 1
ATOM 2497 N N . ARG A 1 312 ? -10.798 15.175 1.593 1.00 90.94 312 ARG A N 1
ATOM 2498 C CA . ARG A 1 312 ? -10.789 15.907 0.314 1.00 90.94 312 ARG A CA 1
ATOM 2499 C C . ARG A 1 312 ? -9.372 16.211 -0.171 1.00 90.94 312 ARG A C 1
ATOM 2501 O O . ARG A 1 312 ? -9.089 16.045 -1.360 1.00 90.94 312 ARG A O 1
ATOM 2508 N N . LEU A 1 313 ? -8.472 16.589 0.742 1.00 91.25 313 LEU A N 1
ATOM 2509 C CA . LEU A 1 313 ? -7.053 16.808 0.435 1.00 91.25 313 LEU A CA 1
ATOM 2510 C C . LEU A 1 313 ? -6.377 15.506 -0.005 1.00 91.25 313 LEU A C 1
ATOM 2512 O O . LEU A 1 313 ? -5.737 15.467 -1.053 1.00 91.25 313 LEU A O 1
ATOM 2516 N N . MET A 1 314 ? -6.551 14.434 0.773 1.00 93.00 314 MET A N 1
ATOM 2517 C CA . MET A 1 314 ? -5.930 13.130 0.510 1.00 93.00 314 MET A CA 1
ATOM 2518 C C . MET A 1 314 ? -6.356 12.568 -0.852 1.00 93.00 314 MET A C 1
ATOM 2520 O O . MET A 1 314 ? -5.531 12.059 -1.614 1.00 93.00 314 MET A O 1
ATOM 2524 N N . THR A 1 315 ? -7.640 12.721 -1.171 1.00 95.25 315 THR A N 1
ATOM 2525 C CA . THR A 1 315 ? -8.240 12.297 -2.439 1.00 95.25 315 THR A CA 1
ATOM 2526 C C . THR A 1 315 ? -7.687 13.112 -3.606 1.00 95.25 315 THR A C 1
ATOM 2528 O O . THR A 1 315 ? -7.188 12.537 -4.573 1.00 95.25 315 THR A O 1
ATOM 2531 N N . SER A 1 316 ? -7.692 14.446 -3.493 1.00 93.94 316 SER A N 1
ATOM 2532 C CA . SER A 1 316 ? -7.181 15.346 -4.540 1.00 93.94 316 SER A CA 1
ATOM 2533 C C . SER A 1 316 ? -5.697 15.111 -4.824 1.00 93.94 316 SER A C 1
ATOM 2535 O O . SER A 1 316 ? -5.282 15.038 -5.981 1.00 93.94 316 SER A O 1
ATOM 2537 N N . TYR A 1 317 ? -4.894 14.933 -3.772 1.00 96.44 317 TYR A N 1
ATOM 2538 C CA . TYR A 1 317 ? -3.475 14.633 -3.916 1.00 96.44 317 TYR A CA 1
ATOM 2539 C C . TYR A 1 317 ? -3.243 13.271 -4.585 1.00 96.44 317 TYR A C 1
ATOM 2541 O O . TYR A 1 317 ? -2.474 13.183 -5.542 1.00 96.44 317 TYR A O 1
ATOM 2549 N N . SER A 1 318 ? -3.944 12.222 -4.141 1.00 97.25 318 SER A N 1
ATOM 2550 C CA . SER A 1 318 ? -3.824 10.879 -4.732 1.00 97.25 318 SER A CA 1
ATOM 2551 C C . SER A 1 318 ? -4.239 10.861 -6.206 1.00 97.25 318 SER A C 1
ATOM 2553 O O . SER A 1 318 ? -3.597 10.188 -7.014 1.00 97.25 318 SER A O 1
ATOM 2555 N N . LEU A 1 319 ? -5.247 11.654 -6.587 1.00 96.94 319 LEU A N 1
ATOM 2556 C CA . LEU A 1 319 ? -5.633 11.847 -7.986 1.00 96.94 319 LEU A CA 1
ATOM 2557 C C . LEU A 1 319 ? -4.516 12.521 -8.790 1.00 96.94 319 LEU A C 1
ATOM 2559 O O . LEU A 1 319 ? -4.184 12.055 -9.880 1.00 96.94 319 LEU A O 1
ATOM 2563 N N . GLY A 1 320 ? -3.886 13.558 -8.228 1.00 97.38 320 GLY A N 1
ATOM 2564 C CA . GLY A 1 320 ? -2.701 14.191 -8.808 1.00 97.38 320 GLY A CA 1
ATOM 2565 C C . GLY A 1 320 ? -1.569 13.189 -9.043 1.00 97.38 320 GLY A C 1
ATOM 2566 O O . GLY A 1 320 ? -1.025 13.130 -10.143 1.00 97.38 320 GLY A O 1
ATOM 2567 N N . VAL A 1 321 ? -1.269 12.331 -8.063 1.00 98.25 321 VAL A N 1
ATOM 2568 C CA . VAL A 1 321 ? -0.255 11.271 -8.203 1.00 98.25 321 VAL A CA 1
ATOM 2569 C C . VAL A 1 321 ? -0.633 10.272 -9.299 1.00 98.25 321 VAL A C 1
ATOM 2571 O O . VAL A 1 321 ? 0.207 9.951 -10.139 1.00 98.25 321 VAL A O 1
ATOM 2574 N N . LYS A 1 322 ? -1.893 9.822 -9.370 1.00 96.75 322 LYS A N 1
ATOM 2575 C CA . LYS A 1 322 ? -2.353 8.949 -10.465 1.00 96.75 322 LYS A CA 1
ATOM 2576 C C . LYS A 1 322 ? -2.257 9.630 -11.836 1.00 96.75 322 LYS A C 1
ATOM 2578 O O . LYS A 1 322 ? -1.947 8.955 -12.811 1.00 96.75 322 LYS A O 1
ATOM 2583 N N . GLN A 1 323 ? -2.428 10.951 -11.926 1.00 96.75 323 GLN A N 1
ATOM 2584 C CA . GLN A 1 323 ? -2.169 11.700 -13.163 1.00 96.75 323 GLN A CA 1
ATOM 2585 C C . GLN A 1 323 ? -0.679 11.665 -13.551 1.00 96.75 323 GLN A C 1
ATOM 2587 O O . GLN A 1 323 ? -0.368 11.466 -14.727 1.00 96.75 323 GLN A O 1
ATOM 2592 N N . ILE A 1 324 ? 0.246 11.794 -12.583 1.00 98.12 324 ILE A N 1
ATOM 2593 C CA . ILE A 1 324 ? 1.696 11.638 -12.830 1.00 98.12 324 ILE A CA 1
ATOM 2594 C C . ILE A 1 324 ? 1.974 10.246 -13.408 1.00 98.12 324 ILE A C 1
ATOM 2596 O O . ILE A 1 324 ? 2.676 10.135 -14.407 1.00 98.12 324 ILE A O 1
ATOM 2600 N N . ARG A 1 325 ? 1.370 9.199 -12.832 1.00 97.31 325 ARG A N 1
ATOM 2601 C CA . ARG A 1 325 ? 1.502 7.793 -13.267 1.00 97.31 325 ARG A CA 1
ATOM 2602 C C . ARG A 1 325 ? 0.896 7.495 -14.642 1.00 97.31 325 ARG A C 1
ATOM 2604 O O . ARG A 1 325 ? 1.094 6.418 -15.185 1.00 97.31 325 ARG A O 1
ATOM 2611 N N . ARG A 1 326 ? 0.167 8.437 -15.237 1.00 95.56 326 ARG A N 1
ATOM 2612 C CA . ARG A 1 326 ? -0.278 8.363 -16.640 1.00 95.56 326 ARG A CA 1
ATOM 2613 C C . ARG A 1 326 ? 0.655 9.123 -17.586 1.00 95.56 326 ARG A C 1
ATOM 2615 O O . ARG A 1 326 ? 0.304 9.354 -18.741 1.00 95.56 326 ARG A O 1
ATOM 2622 N N . ASP A 1 327 ? 1.812 9.552 -17.083 1.00 95.56 327 ASP A N 1
ATOM 2623 C CA . ASP A 1 327 ? 2.806 10.389 -17.756 1.00 95.56 327 ASP A CA 1
ATOM 2624 C C . ASP A 1 327 ? 2.239 11.718 -18.289 1.00 95.56 327 ASP A C 1
ATOM 2626 O O . ASP A 1 327 ? 2.799 12.334 -19.203 1.00 95.56 327 ASP A O 1
ATOM 2630 N N . ASP A 1 328 ? 1.122 12.192 -17.728 1.00 95.56 328 ASP A N 1
ATOM 2631 C CA . ASP A 1 328 ? 0.506 13.475 -18.068 1.00 95.56 328 ASP A CA 1
ATOM 2632 C C . ASP A 1 328 ? 0.970 14.570 -17.104 1.00 95.56 328 ASP A C 1
ATOM 2634 O O . ASP A 1 328 ? 0.235 15.095 -16.262 1.00 95.56 328 ASP A O 1
ATOM 2638 N N . TYR A 1 329 ? 2.253 14.897 -17.231 1.00 97.94 329 TYR A N 1
ATOM 2639 C CA . TYR A 1 329 ? 2.941 15.799 -16.317 1.00 97.94 329 TYR A CA 1
ATOM 2640 C C . TYR A 1 329 ? 2.373 17.224 -16.328 1.00 97.94 329 TYR A C 1
ATOM 2642 O O . TYR A 1 329 ? 2.416 17.901 -15.305 1.00 97.94 329 TYR A O 1
ATOM 2650 N N . ARG A 1 330 ? 1.809 17.697 -17.451 1.00 97.31 330 ARG A N 1
ATOM 2651 C CA . ARG A 1 330 ? 1.222 19.045 -17.520 1.00 97.31 330 ARG A CA 1
ATOM 2652 C C . ARG A 1 330 ? -0.055 19.126 -16.686 1.00 97.31 330 ARG A C 1
ATOM 2654 O O . ARG A 1 330 ? -0.172 20.039 -15.871 1.00 97.31 330 ARG A O 1
ATOM 2661 N N . GLN A 1 331 ? -0.986 18.185 -16.863 1.00 96.62 331 GLN A N 1
ATOM 2662 C CA . GLN A 1 331 ? -2.207 18.164 -16.052 1.00 96.62 331 GLN A CA 1
ATOM 2663 C C . GLN A 1 331 ? -1.891 17.889 -14.580 1.00 96.62 331 GLN A C 1
ATOM 2665 O O . GLN A 1 331 ? -2.444 18.552 -13.703 1.00 96.62 331 GLN A O 1
ATOM 2670 N N . ALA A 1 332 ? -0.954 16.978 -14.303 1.00 97.81 332 ALA A N 1
ATOM 2671 C CA . ALA A 1 332 ? -0.539 16.670 -12.939 1.00 97.81 332 ALA A CA 1
ATOM 2672 C C . ALA A 1 332 ? 0.074 17.886 -12.226 1.00 97.81 332 ALA A C 1
ATOM 2674 O O . ALA A 1 332 ? -0.276 18.159 -11.078 1.00 97.81 332 ALA A O 1
ATOM 2675 N N . ALA A 1 333 ? 0.942 18.650 -12.903 1.00 98.31 333 ALA A N 1
ATOM 2676 C CA . ALA A 1 333 ? 1.505 19.881 -12.351 1.00 98.31 333 ALA A CA 1
ATOM 2677 C C . ALA A 1 333 ? 0.406 20.892 -12.002 1.00 98.31 333 ALA A C 1
ATOM 2679 O O . ALA A 1 333 ? 0.390 21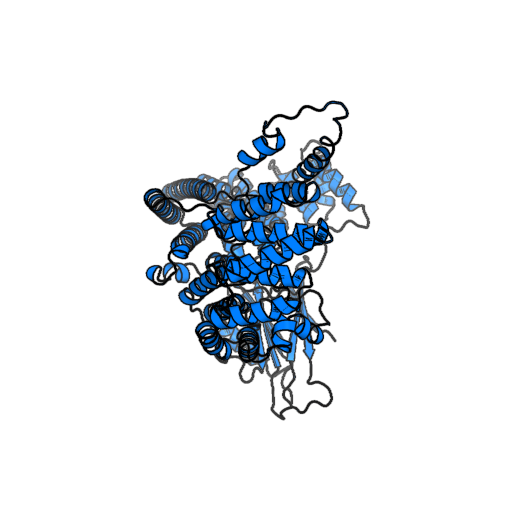.386 -10.878 1.00 98.31 333 ALA A O 1
ATOM 2680 N N . GLY A 1 334 ? -0.536 21.137 -12.920 1.00 97.62 334 GLY A N 1
ATOM 2681 C CA . GLY A 1 334 ? -1.646 22.063 -12.681 1.00 97.62 334 GLY A CA 1
ATOM 2682 C C . GLY A 1 334 ? -2.532 21.640 -11.505 1.00 97.62 334 GLY A C 1
ATOM 2683 O O . GLY A 1 334 ? -2.877 22.468 -10.665 1.00 97.62 334 GLY A O 1
ATOM 2684 N N . ALA A 1 335 ? -2.842 20.344 -11.390 1.00 95.81 335 ALA A N 1
ATOM 2685 C CA . ALA A 1 335 ? -3.627 19.811 -10.275 1.00 95.81 335 ALA A CA 1
ATOM 2686 C C . ALA A 1 335 ? -2.912 19.977 -8.921 1.00 95.81 335 ALA A C 1
ATOM 2688 O O . ALA A 1 335 ? -3.522 20.406 -7.940 1.00 95.81 335 ALA A O 1
ATOM 2689 N N . LEU A 1 336 ? -1.610 19.675 -8.863 1.00 97.19 336 LEU A N 1
ATOM 2690 C CA . LEU A 1 336 ? -0.814 19.825 -7.643 1.00 97.19 336 LEU A CA 1
ATOM 2691 C C . LEU A 1 336 ? -0.605 21.297 -7.255 1.00 97.19 336 LEU A C 1
ATOM 2693 O O . LEU A 1 336 ? -0.643 21.621 -6.068 1.00 97.19 336 LEU A O 1
ATOM 2697 N N . GLU A 1 337 ? -0.404 22.189 -8.229 1.00 97.25 337 GLU A N 1
ATOM 2698 C CA . GLU A 1 337 ? -0.322 23.637 -7.999 1.00 97.25 337 GLU A CA 1
ATOM 2699 C C . GLU A 1 337 ? -1.605 24.189 -7.396 1.00 97.25 337 GLU A C 1
ATOM 2701 O O . GLU A 1 337 ? -1.553 24.896 -6.389 1.00 97.25 337 GLU A O 1
ATOM 2706 N N . GLU A 1 338 ? -2.746 23.850 -7.992 1.00 95.12 338 GLU A N 1
ATOM 2707 C CA . GLU A 1 338 ? -4.047 24.335 -7.546 1.00 95.12 338 GLU A CA 1
ATOM 2708 C C . GLU A 1 338 ? -4.368 23.845 -6.131 1.00 95.12 338 GLU A C 1
ATOM 2710 O O . GLU A 1 338 ? -4.776 24.627 -5.270 1.00 95.12 338 GLU A O 1
ATOM 2715 N N . MET A 1 339 ? -4.087 22.572 -5.847 1.00 93.50 339 MET A N 1
ATOM 2716 C CA . MET A 1 339 ? -4.206 22.013 -4.503 1.00 93.50 339 MET A CA 1
ATOM 2717 C C . MET A 1 339 ? -3.313 22.758 -3.496 1.00 93.50 339 MET A C 1
ATOM 2719 O O . MET A 1 339 ? -3.787 23.164 -2.434 1.00 93.50 339 MET A O 1
ATOM 2723 N N . LEU A 1 340 ? -2.028 22.963 -3.807 1.00 93.75 340 LEU A N 1
ATOM 2724 C CA . LEU A 1 340 ? -1.105 23.671 -2.913 1.00 93.75 340 LEU A CA 1
ATOM 2725 C C . LEU A 1 340 ? -1.521 25.128 -2.688 1.00 93.75 340 LEU A C 1
ATOM 2727 O O . LEU A 1 340 ? -1.392 25.627 -1.568 1.00 93.75 340 LEU A O 1
ATOM 2731 N N . ARG A 1 341 ? -2.022 25.803 -3.728 1.00 93.62 341 ARG A N 1
ATOM 2732 C CA . ARG A 1 341 ? -2.540 27.174 -3.651 1.00 93.62 341 ARG A CA 1
ATOM 2733 C C . ARG A 1 341 ? -3.729 27.247 -2.697 1.00 93.62 341 ARG A C 1
ATOM 2735 O O . ARG A 1 341 ? -3.679 28.020 -1.742 1.00 93.62 341 ARG A O 1
ATOM 2742 N N . LYS A 1 342 ? -4.730 26.385 -2.896 1.00 90.44 342 LYS A N 1
ATOM 2743 C CA . LYS A 1 342 ? -5.934 26.313 -2.060 1.00 90.44 342 LYS A CA 1
ATOM 2744 C C . LYS A 1 342 ? -5.598 26.150 -0.574 1.00 90.44 342 LYS A C 1
ATOM 2746 O O . LYS A 1 342 ? -6.019 26.959 0.245 1.00 90.44 342 LYS A O 1
ATOM 2751 N N . TYR A 1 343 ? -4.777 25.162 -0.216 1.00 84.56 343 TYR A N 1
ATOM 2752 C CA . TYR A 1 343 ? -4.449 24.911 1.196 1.00 84.56 343 TYR A CA 1
ATOM 2753 C C . TYR A 1 343 ? -3.461 25.919 1.789 1.00 84.56 343 TYR A C 1
ATOM 2755 O O . TYR A 1 343 ? -3.391 26.072 3.005 1.00 84.56 343 TYR A O 1
ATOM 2763 N N . LYS A 1 344 ? -2.709 26.650 0.960 1.00 86.88 344 LYS A N 1
ATOM 2764 C CA . LYS A 1 344 ? -1.943 27.807 1.432 1.00 86.88 344 LYS A CA 1
ATOM 2765 C C . LYS A 1 344 ? -2.863 28.967 1.832 1.00 86.88 344 LYS A C 1
ATOM 2767 O O . LYS A 1 344 ? -2.545 29.655 2.796 1.00 86.88 344 LYS A O 1
ATOM 2772 N N . GLU A 1 345 ? -3.967 29.170 1.115 1.00 87.12 345 GLU A N 1
ATOM 2773 C CA . GLU A 1 345 ? -4.972 30.207 1.400 1.00 87.12 345 GLU A CA 1
ATOM 2774 C C . GLU A 1 345 ? -5.863 29.839 2.600 1.00 87.12 345 GLU A C 1
ATOM 2776 O O . GLU A 1 345 ? -6.119 30.689 3.448 1.00 87.12 345 GLU A O 1
ATOM 2781 N N . GLU A 1 346 ? -6.280 28.573 2.708 1.00 84.69 346 GLU A N 1
ATOM 2782 C CA . GLU A 1 346 ? -7.144 28.068 3.794 1.00 84.69 346 GLU A CA 1
ATOM 2783 C C . GLU A 1 346 ? -6.393 27.814 5.120 1.00 84.69 346 GLU A C 1
ATOM 2785 O O . GLU A 1 346 ? -7.021 27.637 6.162 1.00 84.69 346 GLU A O 1
ATOM 2790 N N . GLY A 1 347 ? -5.055 27.824 5.097 1.00 82.94 347 GLY A N 1
ATOM 2791 C CA . GLY A 1 347 ? -4.202 27.425 6.217 1.00 82.94 347 GLY A CA 1
ATOM 2792 C C . GLY A 1 347 ? -3.880 25.932 6.157 1.00 82.94 347 GLY A C 1
ATOM 2793 O O . GLY A 1 347 ? -4.736 25.083 6.395 1.00 82.94 347 GLY A O 1
ATOM 2794 N N . LYS A 1 348 ? -2.625 25.599 5.824 1.00 80.81 348 LYS A N 1
ATOM 2795 C CA . LYS A 1 348 ? -2.194 24.205 5.656 1.00 80.81 348 LYS A CA 1
ATOM 2796 C C . LYS A 1 348 ? -2.367 23.451 6.988 1.00 80.81 348 LYS A C 1
ATOM 2798 O O . LYS A 1 348 ? -1.749 23.880 7.966 1.00 80.81 348 LYS A O 1
ATOM 2803 N N . PRO A 1 349 ? -3.118 22.331 7.037 1.00 82.25 349 PRO A N 1
ATOM 2804 C CA . PRO A 1 349 ? -3.142 21.481 8.224 1.00 82.25 349 PRO A CA 1
ATOM 2805 C C . PRO A 1 349 ? -1.739 20.951 8.525 1.00 82.25 349 PRO A C 1
ATOM 2807 O O . PRO A 1 349 ? -0.908 20.788 7.613 1.00 82.25 349 PRO A O 1
ATOM 2810 N N . ALA A 1 350 ? -1.470 20.670 9.800 1.00 78.69 350 ALA A N 1
ATOM 2811 C CA . ALA A 1 350 ? -0.197 20.078 10.187 1.00 78.69 350 ALA A CA 1
ATOM 2812 C C . ALA A 1 350 ? -0.054 18.691 9.540 1.00 78.69 350 ALA A C 1
ATOM 2814 O O . ALA A 1 350 ? -1.029 17.948 9.412 1.00 78.69 350 ALA A O 1
ATOM 2815 N N . SER A 1 351 ? 1.164 18.305 9.144 1.00 77.44 351 SER A N 1
ATOM 2816 C CA . SER A 1 351 ? 1.392 17.003 8.498 1.00 77.44 351 SER A CA 1
ATOM 2817 C C . SER A 1 351 ? 0.867 15.842 9.348 1.00 77.44 351 SER A C 1
ATOM 2819 O O . SER A 1 351 ? 0.342 14.887 8.797 1.00 77.44 351 SER A O 1
ATOM 2821 N N . GLN A 1 352 ? 0.955 15.940 10.677 1.00 72.12 352 GLN A N 1
ATOM 2822 C CA . GLN A 1 352 ? 0.477 14.927 11.625 1.00 72.12 352 GLN A CA 1
ATOM 2823 C C . GLN A 1 352 ? -1.050 14.796 11.677 1.00 72.12 352 GLN A C 1
ATOM 2825 O O . GLN A 1 352 ? -1.564 13.741 12.035 1.00 72.12 352 GLN A O 1
ATOM 2830 N N . GLU A 1 353 ? -1.776 15.860 11.335 1.00 72.25 353 GLU A N 1
ATOM 2831 C CA . GLU A 1 353 ? -3.242 15.853 11.270 1.00 72.25 353 GLU A CA 1
ATOM 2832 C C . GLU A 1 353 ? -3.723 15.218 9.960 1.00 72.25 353 GLU A C 1
ATOM 2834 O O . GLU A 1 353 ? -4.765 14.566 9.917 1.00 72.25 353 GLU A O 1
ATOM 2839 N N . LEU A 1 354 ? -2.937 15.384 8.892 1.00 76.56 354 LEU A N 1
ATOM 2840 C CA . LEU A 1 354 ? -3.241 14.853 7.569 1.00 76.56 354 LEU A CA 1
ATOM 2841 C C . LEU A 1 354 ? -2.837 13.387 7.413 1.00 76.56 354 LEU A C 1
ATOM 2843 O O . LEU A 1 354 ? -3.571 12.577 6.844 1.00 76.56 354 LEU A O 1
ATOM 2847 N N . LEU A 1 355 ? -1.619 13.066 7.839 1.00 79.94 355 LEU A N 1
ATOM 2848 C CA . LEU A 1 355 ? -0.990 11.807 7.506 1.00 79.94 355 LEU A CA 1
ATOM 2849 C C . LEU A 1 355 ? -1.542 10.672 8.378 1.00 79.94 355 LEU A C 1
ATOM 2851 O O . LEU A 1 355 ? -1.572 10.772 9.605 1.00 79.94 355 LEU A O 1
ATOM 2855 N N . PRO A 1 356 ? -1.908 9.542 7.762 1.00 71.88 356 PRO A N 1
ATOM 2856 C CA . PRO A 1 356 ? -2.436 8.390 8.479 1.00 71.88 356 PRO A CA 1
ATOM 2857 C C . PRO A 1 356 ? -1.428 7.723 9.429 1.00 71.88 356 PRO A C 1
ATOM 2859 O O . PRO A 1 356 ? -1.856 7.001 10.330 1.00 71.88 356 PRO A O 1
ATOM 2862 N N . TYR A 1 357 ? -0.122 7.964 9.248 1.00 68.31 357 TYR A N 1
ATOM 2863 C CA . TYR A 1 357 ? 0.955 7.197 9.880 1.00 68.31 357 TYR A CA 1
ATOM 2864 C C . TYR A 1 357 ? 2.068 8.026 10.545 1.00 68.31 357 TYR A C 1
ATOM 2866 O O . TYR A 1 357 ? 3.249 7.723 10.387 1.00 68.31 357 TYR A O 1
ATOM 2874 N N . THR A 1 358 ? 1.755 9.099 11.269 1.00 61.72 358 THR A N 1
ATOM 2875 C CA . THR A 1 358 ? 2.826 9.880 11.922 1.00 61.72 358 THR A CA 1
ATOM 2876 C C . THR A 1 358 ? 2.948 9.546 13.392 1.00 61.72 358 THR A C 1
ATOM 2878 O O . THR A 1 358 ? 2.031 9.831 14.161 1.00 61.72 358 THR A O 1
ATOM 2881 N N . THR A 1 359 ? 4.119 9.067 13.789 1.00 56.03 359 THR A N 1
ATOM 2882 C CA . THR A 1 359 ? 4.583 9.140 15.181 1.00 56.03 359 THR A CA 1
ATOM 2883 C C . THR A 1 359 ? 5.177 10.526 15.440 1.00 56.03 359 THR A C 1
ATOM 2885 O O . THR A 1 359 ? 5.841 11.080 14.555 1.00 56.03 359 THR A O 1
ATOM 2888 N N . ALA A 1 360 ? 5.008 11.093 16.633 1.00 55.22 360 ALA A N 1
ATOM 2889 C CA . ALA A 1 360 ? 5.653 12.354 16.997 1.00 55.22 360 ALA A CA 1
ATOM 2890 C C . ALA A 1 360 ? 7.186 12.225 17.072 1.00 55.22 360 ALA A C 1
ATOM 2892 O O . ALA A 1 360 ? 7.887 13.227 16.936 1.00 55.22 360 ALA A O 1
ATOM 2893 N N . ALA A 1 361 ? 7.711 11.003 17.222 1.00 53.84 361 ALA A N 1
ATOM 2894 C CA . ALA A 1 361 ? 9.146 10.721 17.267 1.00 53.84 361 ALA A CA 1
ATOM 2895 C C . ALA A 1 361 ? 9.889 11.022 15.946 1.00 53.84 361 ALA A C 1
ATOM 2897 O O . ALA A 1 361 ? 11.090 11.301 15.966 1.00 53.84 361 ALA A O 1
ATOM 2898 N N . SER A 1 362 ? 9.203 10.992 14.797 1.00 63.03 362 SER A N 1
ATOM 2899 C CA . SER A 1 362 ? 9.789 11.340 13.496 1.00 63.03 362 SER A CA 1
ATOM 2900 C C . SER A 1 362 ? 8.747 12.001 12.583 1.00 63.03 362 SER A C 1
ATOM 2902 O O . SER A 1 362 ? 8.054 11.318 11.827 1.00 63.03 362 SER A O 1
ATOM 2904 N N . PRO A 1 363 ? 8.578 13.334 12.660 1.00 73.75 363 PRO A N 1
ATOM 2905 C CA . PRO A 1 363 ? 7.563 14.023 11.876 1.00 73.75 363 PRO A CA 1
ATOM 2906 C C . PRO A 1 363 ? 7.936 14.031 10.387 1.00 73.75 363 PRO A C 1
ATOM 2908 O O . PRO A 1 363 ? 8.971 14.570 9.992 1.00 73.75 363 PRO A O 1
ATOM 2911 N N . TYR A 1 364 ? 7.072 13.450 9.553 1.00 86.56 364 TYR A N 1
ATOM 2912 C CA . TYR A 1 364 ? 7.221 13.475 8.099 1.00 86.56 364 TYR A CA 1
ATOM 2913 C C . TYR A 1 364 ? 6.749 14.818 7.523 1.00 86.56 364 TYR A C 1
ATOM 2915 O O . TYR A 1 364 ? 5.616 15.248 7.751 1.00 86.56 364 TYR A O 1
ATOM 2923 N N . ASP A 1 365 ? 7.603 15.475 6.738 1.00 90.44 365 ASP A N 1
ATOM 2924 C CA . ASP A 1 365 ? 7.259 16.713 6.033 1.00 90.44 365 ASP A CA 1
ATOM 2925 C C . ASP A 1 365 ? 6.504 16.411 4.730 1.00 90.44 365 ASP A C 1
ATOM 2927 O O . ASP A 1 365 ? 7.087 16.340 3.645 1.00 90.44 365 ASP A O 1
ATOM 2931 N N . PHE A 1 366 ? 5.187 16.212 4.847 1.00 92.12 366 PHE A N 1
ATOM 2932 C CA . PHE A 1 366 ? 4.315 15.967 3.699 1.00 92.12 366 PHE A CA 1
ATOM 2933 C C . PHE A 1 366 ? 4.358 17.120 2.694 1.00 92.12 366 PHE A C 1
ATOM 2935 O O . PHE A 1 366 ? 4.563 16.899 1.502 1.00 92.12 366 PHE A O 1
ATOM 2942 N N . TRP A 1 367 ? 4.200 18.357 3.163 1.00 92.62 367 TRP A N 1
ATOM 2943 C CA . TRP A 1 367 ? 4.094 19.518 2.284 1.00 92.62 367 TRP A CA 1
ATOM 2944 C C . TRP A 1 367 ? 5.380 19.775 1.502 1.00 92.62 367 TRP A C 1
ATOM 2946 O O . TRP A 1 367 ? 5.314 19.973 0.287 1.00 92.62 367 TRP A O 1
ATOM 2956 N N . GLY A 1 368 ? 6.544 19.701 2.152 1.00 94.50 368 GLY A N 1
ATOM 2957 C CA . GLY A 1 368 ? 7.825 19.837 1.464 1.00 94.50 368 GLY A CA 1
ATOM 2958 C C . GLY A 1 368 ? 8.099 18.693 0.484 1.00 94.50 368 GLY A C 1
ATOM 2959 O O . GLY A 1 368 ? 8.757 18.904 -0.538 1.00 94.50 368 GLY A O 1
ATOM 2960 N N . ALA A 1 369 ? 7.578 17.488 0.740 1.00 95.19 369 ALA A N 1
ATOM 2961 C CA . ALA A 1 369 ? 7.647 16.381 -0.211 1.00 95.19 369 ALA A CA 1
ATOM 2962 C C . ALA A 1 369 ? 6.776 16.637 -1.457 1.00 95.19 369 ALA A C 1
ATOM 2964 O O . ALA A 1 369 ? 7.273 16.512 -2.578 1.00 95.19 369 ALA A O 1
ATOM 2965 N N . VAL A 1 370 ? 5.531 17.093 -1.279 1.00 96.25 370 VAL A N 1
ATOM 2966 C CA . VAL A 1 370 ? 4.624 17.455 -2.386 1.00 96.25 370 VAL A CA 1
ATOM 2967 C C . VAL A 1 370 ? 5.185 18.609 -3.224 1.00 96.25 370 VAL A C 1
ATOM 2969 O O . VAL A 1 370 ? 5.128 18.563 -4.451 1.00 96.25 370 VAL A O 1
ATOM 2972 N N . GLU A 1 371 ? 5.781 19.627 -2.599 1.00 97.19 371 GLU A N 1
ATOM 2973 C CA . GLU A 1 371 ? 6.405 20.752 -3.312 1.00 97.19 371 GLU A CA 1
ATOM 2974 C C . GLU A 1 371 ? 7.605 20.301 -4.165 1.00 97.19 371 GLU A C 1
ATOM 2976 O O . GLU A 1 371 ? 7.747 20.727 -5.316 1.00 97.19 371 GLU A O 1
ATOM 2981 N N . LYS A 1 372 ? 8.437 19.386 -3.646 1.00 97.69 372 LYS A N 1
ATOM 2982 C CA . LYS A 1 372 ? 9.533 18.768 -4.416 1.00 97.69 372 LYS A CA 1
ATOM 2983 C C . LYS A 1 372 ? 9.003 17.926 -5.575 1.00 97.69 372 LYS A C 1
ATOM 2985 O O . LYS A 1 372 ? 9.529 18.038 -6.681 1.00 97.69 372 LYS A O 1
ATOM 2990 N N . GLN A 1 373 ? 7.963 17.126 -5.339 1.00 98.12 373 GLN A N 1
ATOM 2991 C CA . GLN A 1 373 ? 7.321 16.318 -6.375 1.00 98.12 373 GLN A CA 1
ATOM 2992 C C . GLN A 1 373 ? 6.754 17.211 -7.487 1.00 98.12 373 GLN A C 1
ATOM 2994 O O . GLN A 1 373 ? 7.051 16.986 -8.658 1.00 98.12 373 GLN A O 1
ATOM 2999 N N . LEU A 1 374 ? 6.042 18.291 -7.143 1.00 98.44 374 LEU A N 1
ATOM 3000 C CA . LEU A 1 374 ? 5.540 19.264 -8.116 1.00 98.44 374 LEU A CA 1
ATOM 3001 C C . LEU A 1 374 ? 6.670 19.872 -8.963 1.00 98.44 374 LEU A C 1
ATOM 3003 O O . LEU A 1 374 ? 6.540 19.967 -10.185 1.00 98.44 374 LEU A O 1
ATOM 3007 N N . ALA A 1 375 ? 7.780 20.280 -8.342 1.00 98.44 375 ALA A N 1
ATOM 3008 C CA . ALA A 1 375 ? 8.913 20.851 -9.071 1.00 98.44 375 ALA A CA 1
ATOM 3009 C C . ALA A 1 375 ? 9.471 19.872 -10.121 1.00 98.44 375 ALA A C 1
ATOM 3011 O O . ALA A 1 375 ? 9.759 20.275 -11.250 1.00 98.44 375 ALA A O 1
ATOM 3012 N N . ARG A 1 376 ? 9.556 18.581 -9.779 1.00 98.38 376 ARG A N 1
ATOM 3013 C CA . ARG A 1 376 ? 9.987 17.518 -10.700 1.00 98.38 376 ARG A CA 1
ATOM 3014 C C . ARG A 1 376 ? 8.981 17.273 -11.814 1.00 98.38 376 ARG A C 1
ATOM 3016 O O . ARG A 1 376 ? 9.365 17.213 -12.978 1.00 98.38 376 ARG A O 1
ATOM 3023 N N . VAL A 1 377 ? 7.692 17.227 -11.494 1.00 98.50 377 VAL A N 1
ATOM 3024 C CA . VAL A 1 377 ? 6.627 17.061 -12.494 1.00 98.50 377 VAL A CA 1
ATOM 3025 C C . VAL A 1 377 ? 6.636 18.212 -13.509 1.00 98.50 377 VAL A C 1
ATOM 3027 O O . VAL A 1 377 ? 6.529 17.968 -14.710 1.00 98.50 377 VAL A O 1
ATOM 3030 N N . LYS A 1 378 ? 6.857 19.460 -13.075 1.00 98.69 378 LYS A N 1
ATOM 3031 C CA . LYS A 1 378 ? 7.025 20.609 -13.986 1.00 98.69 378 LYS A CA 1
ATOM 3032 C C . LYS A 1 378 ? 8.236 20.470 -14.904 1.00 98.69 378 LYS A C 1
ATOM 3034 O O . LYS A 1 378 ? 8.138 20.770 -16.094 1.00 98.69 378 LYS A O 1
ATOM 3039 N N . GLU A 1 379 ? 9.367 20.020 -14.363 1.00 98.44 379 GLU A N 1
ATOM 3040 C CA . GLU A 1 379 ? 10.577 19.760 -15.148 1.00 98.44 379 GLU A CA 1
ATOM 3041 C C . GLU A 1 379 ? 10.291 18.741 -16.263 1.00 98.44 379 GLU A C 1
ATOM 3043 O O . GLU A 1 379 ? 10.610 18.982 -17.431 1.00 98.44 379 GLU A O 1
ATOM 3048 N N . LEU A 1 380 ? 9.620 17.636 -15.927 1.00 98.50 380 LEU A N 1
ATOM 3049 C CA . LEU A 1 380 ? 9.253 16.594 -16.887 1.00 98.50 380 LEU A CA 1
ATOM 3050 C C . LEU A 1 380 ? 8.220 17.068 -17.907 1.00 98.50 380 LEU A C 1
ATOM 3052 O O . LEU A 1 380 ? 8.346 16.735 -19.085 1.00 98.50 380 LEU A O 1
ATOM 3056 N N . ALA A 1 381 ? 7.244 17.886 -17.501 1.00 98.50 381 ALA A N 1
ATOM 3057 C CA . ALA A 1 381 ? 6.300 18.509 -18.426 1.00 98.50 381 ALA A CA 1
ATOM 3058 C C . ALA A 1 381 ? 7.033 19.358 -19.477 1.00 98.50 381 ALA A C 1
ATOM 3060 O O . ALA A 1 381 ? 6.765 19.227 -20.672 1.00 98.50 381 ALA A O 1
ATOM 3061 N N . GLY A 1 382 ? 8.015 20.159 -19.048 1.00 98.31 382 GLY A N 1
ATOM 3062 C CA . GLY A 1 382 ? 8.857 20.950 -19.946 1.00 98.31 382 GLY A CA 1
ATOM 3063 C C . GLY A 1 382 ? 9.695 20.089 -20.895 1.00 98.31 382 GLY A C 1
ATOM 3064 O O . GLY A 1 382 ? 9.723 20.352 -22.098 1.00 98.31 382 GLY A O 1
ATOM 3065 N N . ARG A 1 383 ? 10.342 19.031 -20.387 1.00 98.38 383 ARG A N 1
ATOM 3066 C CA . ARG A 1 383 ? 11.123 18.082 -21.208 1.00 98.38 383 ARG A CA 1
ATOM 3067 C C . ARG A 1 383 ? 10.249 17.361 -22.236 1.00 98.38 383 ARG A C 1
ATOM 3069 O O . ARG A 1 383 ? 10.621 17.290 -23.408 1.00 98.38 383 ARG A O 1
ATOM 3076 N N . LYS A 1 384 ? 9.075 16.876 -21.820 1.00 97.94 384 LYS A N 1
ATOM 3077 C CA . LYS A 1 384 ? 8.111 16.194 -22.693 1.00 97.94 384 LYS A CA 1
ATOM 3078 C C . LYS A 1 384 ? 7.610 17.122 -23.796 1.00 97.94 384 LYS A C 1
ATOM 3080 O O . LYS A 1 384 ? 7.693 16.756 -24.962 1.00 97.94 384 LYS A O 1
ATOM 3085 N N . GLU A 1 385 ? 7.211 18.347 -23.460 1.00 97.88 385 GLU A N 1
ATOM 3086 C CA . GLU A 1 385 ? 6.784 19.348 -24.446 1.00 97.88 385 GLU A CA 1
ATOM 3087 C C . GLU A 1 385 ? 7.908 19.699 -25.438 1.00 97.88 385 GLU A C 1
ATOM 3089 O O . GLU A 1 385 ? 7.678 19.831 -26.642 1.00 97.88 385 GLU A O 1
ATOM 3094 N N . GLN A 1 386 ? 9.146 19.837 -24.954 1.00 97.62 386 GLN A N 1
ATOM 3095 C CA . GLN A 1 386 ? 10.303 20.100 -25.810 1.00 97.62 386 GLN A CA 1
ATOM 3096 C C . GLN A 1 386 ? 10.592 18.956 -26.781 1.00 97.62 386 GLN A C 1
ATOM 3098 O O . GLN A 1 386 ? 10.959 19.232 -27.925 1.00 97.62 386 GLN A O 1
ATOM 3103 N N . TRP A 1 387 ? 10.449 17.704 -26.341 1.00 97.56 387 TRP A N 1
ATOM 3104 C CA . TRP A 1 387 ? 10.565 16.538 -27.211 1.00 97.56 387 TRP A CA 1
ATOM 3105 C C . TRP A 1 387 ? 9.401 16.452 -28.202 1.00 97.56 387 TRP A C 1
ATOM 3107 O O . TRP A 1 387 ? 9.634 16.238 -29.387 1.00 97.56 387 TRP A O 1
ATOM 3117 N N . GLU A 1 388 ? 8.158 16.660 -27.769 1.00 96.50 388 GLU A N 1
ATOM 3118 C CA . GLU A 1 388 ? 6.984 16.605 -28.651 1.00 96.50 388 GLU A CA 1
ATOM 3119 C C . GLU A 1 388 ? 7.073 17.627 -29.794 1.00 96.50 388 GLU A C 1
ATOM 3121 O O . GLU A 1 388 ? 6.680 17.316 -30.921 1.00 96.50 388 GLU A O 1
ATOM 3126 N N . LYS A 1 389 ? 7.647 18.809 -29.525 1.00 97.62 389 LYS A N 1
ATOM 3127 C CA . LYS A 1 389 ? 7.877 19.866 -30.524 1.00 97.62 389 LYS A CA 1
ATOM 3128 C C . LYS A 1 389 ? 8.962 19.522 -31.541 1.00 97.62 389 LYS A C 1
ATOM 3130 O O . LYS A 1 389 ? 8.793 19.833 -32.715 1.00 97.62 389 LYS A O 1
ATOM 3135 N N . THR A 1 390 ? 10.083 18.938 -31.116 1.00 97.38 390 THR A N 1
ATOM 3136 C CA . THR A 1 390 ? 11.230 18.705 -32.018 1.00 97.38 390 THR A CA 1
ATOM 3137 C C . THR A 1 390 ? 11.299 17.295 -32.579 1.00 97.38 390 THR A C 1
ATOM 3139 O O . THR A 1 390 ? 11.966 17.080 -33.586 1.00 97.38 390 THR A O 1
ATOM 3142 N N . ARG A 1 391 ? 10.653 16.332 -31.914 1.00 96.62 391 ARG A N 1
ATOM 3143 C CA . ARG A 1 391 ? 10.785 14.886 -32.144 1.00 96.62 391 ARG A CA 1
ATOM 3144 C C . ARG A 1 391 ? 12.240 14.397 -32.125 1.00 96.62 391 ARG A C 1
ATOM 3146 O O . ARG A 1 391 ? 12.561 13.373 -32.716 1.00 96.62 391 ARG A O 1
ATOM 3153 N N . ASP A 1 392 ? 13.107 15.114 -31.412 1.00 97.75 392 ASP A N 1
ATOM 3154 C CA . ASP A 1 392 ? 14.530 14.798 -31.286 1.00 97.75 392 ASP A CA 1
ATOM 3155 C C . ASP A 1 392 ? 14.743 13.610 -30.323 1.00 97.75 392 ASP A C 1
ATOM 3157 O O . ASP A 1 392 ? 14.386 13.720 -29.143 1.00 97.75 392 ASP A O 1
ATOM 3161 N N . PRO A 1 393 ? 15.329 12.481 -30.773 1.00 98.12 393 PRO A N 1
ATOM 3162 C CA . PRO A 1 393 ? 15.567 11.326 -29.913 1.00 98.12 393 PRO A CA 1
ATOM 3163 C C . PRO A 1 393 ? 16.520 11.614 -28.743 1.00 98.12 393 PRO A C 1
ATOM 3165 O O . PRO A 1 393 ? 16.403 10.953 -27.712 1.00 98.12 393 PRO A O 1
ATOM 3168 N N . ALA A 1 394 ? 17.419 12.600 -28.839 1.00 98.38 394 ALA A N 1
ATOM 3169 C CA . ALA A 1 394 ? 18.281 12.971 -27.714 1.00 98.38 394 ALA A CA 1
ATOM 3170 C C . ALA A 1 394 ? 17.463 13.569 -26.558 1.00 98.38 394 ALA A C 1
ATOM 3172 O O . ALA A 1 394 ? 17.640 13.192 -25.403 1.00 98.38 394 ALA A O 1
ATOM 3173 N N . ARG A 1 395 ? 16.472 14.414 -26.867 1.00 98.44 395 ARG A N 1
ATOM 3174 C CA . ARG A 1 395 ? 15.554 14.960 -25.851 1.00 98.44 395 ARG A CA 1
ATOM 3175 C C . ARG A 1 395 ? 14.651 13.894 -25.242 1.00 98.44 395 ARG A C 1
ATOM 3177 O O . ARG A 1 395 ? 14.319 13.976 -24.062 1.00 98.44 395 ARG A O 1
ATOM 3184 N N . LEU A 1 396 ? 14.258 12.894 -26.033 1.00 98.56 396 LEU A N 1
ATOM 3185 C CA . LEU A 1 396 ? 13.510 11.749 -25.515 1.00 98.56 396 LEU A CA 1
ATOM 3186 C C . LEU A 1 396 ? 14.350 10.926 -24.535 1.00 98.56 396 LEU A C 1
ATOM 3188 O O . LEU A 1 396 ? 13.838 10.491 -23.506 1.00 98.56 396 LEU A O 1
ATOM 3192 N N . TYR A 1 397 ? 15.640 10.749 -24.833 1.00 98.75 397 TYR A N 1
ATOM 3193 C CA . TYR A 1 397 ? 16.582 10.115 -23.917 1.00 98.75 397 TYR A CA 1
ATOM 3194 C C . TYR A 1 397 ? 16.708 10.910 -22.614 1.00 98.75 397 TYR A C 1
ATOM 3196 O O . TYR A 1 397 ? 16.624 10.324 -21.538 1.00 98.75 397 TYR A O 1
ATOM 3204 N N . ASP A 1 398 ? 16.833 12.237 -22.691 1.00 98.50 398 ASP A N 1
ATOM 3205 C CA . ASP A 1 398 ? 16.922 13.096 -21.504 1.00 98.50 398 ASP A CA 1
ATOM 3206 C C . ASP A 1 398 ? 15.660 13.027 -20.631 1.00 98.50 398 ASP A C 1
ATOM 3208 O O . ASP A 1 398 ? 15.755 13.043 -19.402 1.00 98.50 398 ASP A O 1
ATOM 3212 N N . LEU A 1 399 ? 14.474 12.935 -21.246 1.00 98.56 399 LEU A N 1
ATOM 3213 C CA . LEU A 1 399 ? 13.220 12.697 -20.527 1.00 98.56 399 LEU A CA 1
ATOM 3214 C C . LEU A 1 399 ? 13.241 11.333 -19.820 1.00 98.56 399 LEU A C 1
ATOM 3216 O O . LEU A 1 399 ? 12.952 11.260 -18.626 1.00 98.56 399 LEU A O 1
ATOM 3220 N N . ALA A 1 400 ? 13.622 10.270 -20.533 1.00 98.56 400 ALA A N 1
ATOM 3221 C CA . ALA A 1 400 ? 13.711 8.918 -19.982 1.00 98.56 400 ALA A CA 1
ATOM 3222 C C . ALA A 1 400 ? 14.699 8.835 -18.808 1.00 98.56 400 ALA A C 1
ATOM 3224 O O . ALA A 1 400 ? 14.393 8.248 -17.772 1.00 98.56 400 ALA A O 1
ATOM 3225 N N . ALA A 1 401 ? 15.866 9.470 -18.941 1.00 98.50 401 ALA A N 1
ATOM 3226 C CA . ALA A 1 401 ? 16.885 9.520 -17.901 1.00 98.50 401 ALA A CA 1
ATOM 3227 C C . ALA A 1 401 ? 16.403 10.285 -16.659 1.00 98.50 401 ALA A C 1
ATOM 3229 O O . ALA A 1 401 ? 16.620 9.830 -15.536 1.00 98.50 401 ALA A O 1
ATOM 3230 N N . ALA A 1 402 ? 15.705 11.412 -16.842 1.00 98.38 402 ALA A N 1
ATOM 3231 C CA . ALA A 1 402 ? 15.133 12.164 -15.726 1.00 98.38 402 ALA A CA 1
ATOM 3232 C C . ALA A 1 402 ? 14.130 11.317 -14.921 1.00 98.38 402 ALA A C 1
ATOM 3234 O O . ALA A 1 402 ? 14.167 11.335 -13.692 1.00 98.38 402 ALA A O 1
ATOM 3235 N N . ILE A 1 403 ? 13.298 10.519 -15.600 1.00 98.44 403 ILE A N 1
ATOM 3236 C CA . ILE A 1 403 ? 12.372 9.579 -14.949 1.00 98.44 403 ILE A CA 1
ATOM 3237 C C . ILE A 1 403 ? 13.144 8.454 -14.238 1.00 98.44 403 ILE A C 1
ATOM 3239 O O . ILE A 1 403 ? 12.857 8.134 -13.083 1.00 98.44 403 ILE A O 1
ATOM 3243 N N . TYR A 1 404 ? 14.153 7.870 -14.889 1.00 97.88 404 TYR A N 1
ATOM 3244 C CA . TYR A 1 404 ? 14.953 6.765 -14.345 1.00 97.88 404 TYR A CA 1
ATOM 3245 C C . TYR A 1 404 ? 15.650 7.123 -13.021 1.00 97.88 404 TYR A C 1
ATOM 3247 O O . TYR A 1 404 ? 15.774 6.279 -12.130 1.00 97.88 404 TYR A O 1
ATOM 3255 N N . HIS A 1 405 ? 16.095 8.371 -12.872 1.00 96.56 405 HIS A N 1
ATOM 3256 C CA . HIS A 1 405 ? 16.823 8.819 -11.685 1.00 96.56 405 HIS A CA 1
ATOM 3257 C C . HIS A 1 405 ? 15.928 9.274 -10.520 1.00 96.56 405 HIS A C 1
ATOM 3259 O O . HIS A 1 405 ? 16.443 9.446 -9.414 1.00 96.56 405 HIS A O 1
ATOM 3265 N N . ASP A 1 406 ? 14.617 9.432 -10.724 1.00 95.69 406 ASP A N 1
ATOM 3266 C CA . ASP A 1 406 ? 13.690 9.894 -9.686 1.00 95.69 406 ASP A CA 1
ATOM 3267 C C . ASP A 1 406 ? 12.776 8.765 -9.178 1.00 95.69 406 ASP A C 1
ATOM 3269 O O . ASP A 1 406 ? 11.685 8.516 -9.691 1.00 95.69 406 ASP A O 1
ATOM 3273 N N . GLN A 1 407 ? 13.230 8.073 -8.129 1.00 90.19 407 GLN A N 1
ATOM 3274 C CA . GLN A 1 407 ? 12.490 6.964 -7.510 1.00 90.19 407 GLN A CA 1
ATOM 3275 C C . GLN A 1 407 ? 11.243 7.410 -6.727 1.00 90.19 407 GLN A C 1
ATOM 3277 O O . GLN A 1 407 ? 10.401 6.571 -6.411 1.00 90.19 407 GLN A O 1
ATOM 3282 N N . LEU A 1 408 ? 11.122 8.698 -6.379 1.00 92.56 408 LEU A N 1
ATOM 3283 C CA . LEU A 1 408 ? 9.992 9.217 -5.595 1.00 92.56 408 LEU A CA 1
ATOM 3284 C C . LEU A 1 408 ? 8.955 9.942 -6.456 1.00 92.56 408 LEU A C 1
ATOM 3286 O O . LEU A 1 408 ? 7.876 10.253 -5.959 1.00 92.56 408 LEU A O 1
ATOM 3290 N N . LEU A 1 409 ? 9.233 10.153 -7.744 1.00 96.44 409 LEU A N 1
ATOM 3291 C CA . LEU A 1 409 ? 8.344 10.837 -8.680 1.00 96.44 409 LEU A CA 1
ATOM 3292 C C . LEU A 1 409 ? 6.901 10.308 -8.654 1.00 96.44 409 LEU A C 1
ATOM 3294 O O . LEU A 1 409 ? 5.963 11.098 -8.588 1.00 96.44 409 LEU A O 1
ATOM 3298 N N . TYR A 1 410 ? 6.725 8.986 -8.669 1.00 96.81 410 TYR A N 1
ATOM 3299 C CA . TYR A 1 410 ? 5.414 8.321 -8.714 1.00 96.81 410 TYR A CA 1
ATOM 3300 C C . TYR A 1 410 ? 4.906 7.871 -7.333 1.00 96.81 410 TYR A C 1
ATOM 3302 O O . TYR A 1 410 ? 3.863 7.210 -7.224 1.00 96.81 410 TYR A O 1
ATOM 3310 N N . TYR A 1 411 ? 5.639 8.200 -6.266 1.00 95.38 411 TYR A N 1
ATOM 3311 C CA . TYR A 1 411 ? 5.292 7.821 -4.902 1.00 95.38 411 TYR A CA 1
ATOM 3312 C C . TYR A 1 411 ? 4.152 8.690 -4.363 1.00 95.38 411 TYR A C 1
ATOM 3314 O O . TYR A 1 411 ? 4.131 9.905 -4.553 1.00 95.38 411 TYR A O 1
ATOM 3322 N N . ASN A 1 412 ? 3.205 8.068 -3.661 1.00 96.06 412 ASN A N 1
ATOM 3323 C CA . ASN A 1 412 ? 2.153 8.789 -2.955 1.00 96.06 412 ASN A CA 1
ATOM 3324 C C . ASN A 1 412 ? 2.629 9.113 -1.533 1.00 96.06 412 ASN A C 1
ATOM 3326 O O . ASN A 1 412 ? 2.738 8.229 -0.681 1.00 96.06 412 ASN A O 1
ATOM 3330 N N . HIS A 1 413 ? 2.924 10.386 -1.269 1.00 94.50 413 HIS A N 1
ATOM 3331 C CA . HIS A 1 413 ? 3.490 10.834 0.004 1.00 94.50 413 HIS A CA 1
ATOM 3332 C C . HIS A 1 413 ? 2.558 10.669 1.219 1.00 94.50 413 HIS A C 1
ATOM 3334 O O . HIS A 1 413 ? 3.039 10.789 2.345 1.00 94.50 413 HIS A O 1
ATOM 3340 N N . LEU A 1 414 ? 1.278 10.305 1.038 1.00 93.38 414 LEU A N 1
ATOM 3341 C CA . LEU A 1 414 ? 0.388 9.933 2.152 1.00 93.38 414 LEU A CA 1
ATOM 3342 C C . LEU A 1 414 ? 0.852 8.678 2.894 1.00 93.38 414 LEU A C 1
ATOM 3344 O O . LEU A 1 414 ? 0.535 8.502 4.067 1.00 93.38 414 LEU A O 1
ATOM 3348 N N . TRP A 1 415 ? 1.628 7.820 2.231 1.00 91.50 415 TRP A N 1
ATOM 3349 C CA . TRP A 1 415 ? 2.241 6.665 2.874 1.00 91.50 415 TRP A CA 1
ATOM 3350 C C . TRP A 1 415 ? 3.317 7.040 3.895 1.00 91.50 415 TRP A C 1
ATOM 3352 O O . TRP A 1 415 ? 3.633 6.203 4.728 1.00 91.50 415 TRP A O 1
ATOM 3362 N N . ALA A 1 416 ? 3.911 8.238 3.825 1.00 89.38 416 ALA A N 1
ATOM 3363 C CA . ALA A 1 416 ? 4.932 8.721 4.765 1.00 89.38 416 ALA A CA 1
ATOM 3364 C C . ALA A 1 416 ? 6.116 7.755 5.031 1.00 89.38 416 ALA A C 1
ATOM 3366 O O . ALA A 1 416 ? 6.762 7.833 6.068 1.00 89.38 416 ALA A O 1
ATOM 3367 N N . GLY A 1 417 ? 6.428 6.850 4.094 1.00 85.06 417 GLY A N 1
ATOM 3368 C CA . GLY A 1 417 ? 7.450 5.804 4.257 1.00 85.06 417 GLY A CA 1
ATOM 3369 C C . GLY A 1 417 ? 6.936 4.457 4.788 1.00 85.06 417 GLY A C 1
ATOM 3370 O O . GLY A 1 417 ? 7.637 3.456 4.667 1.00 85.06 417 GLY A O 1
ATOM 3371 N N . GLU A 1 418 ? 5.694 4.382 5.262 1.00 83.25 418 GLU A N 1
ATOM 3372 C CA . GLU A 1 418 ? 5.137 3.222 5.979 1.00 83.25 418 GLU A CA 1
ATOM 3373 C C . GLU A 1 418 ? 4.541 2.139 5.074 1.00 83.25 418 GLU A C 1
ATOM 3375 O O . GLU A 1 418 ? 4.198 1.053 5.535 1.00 83.25 418 GLU A O 1
ATOM 3380 N N . ARG A 1 419 ? 4.457 2.378 3.758 1.00 85.88 419 ARG A N 1
ATOM 3381 C CA . ARG A 1 419 ? 3.869 1.417 2.805 1.00 85.88 419 ARG A CA 1
ATOM 3382 C C . ARG A 1 419 ? 4.485 0.021 2.907 1.00 85.88 419 ARG A C 1
ATOM 3384 O O . ARG A 1 419 ? 3.762 -0.968 2.883 1.00 85.88 419 ARG A O 1
ATOM 3391 N N . GLN A 1 420 ? 5.814 -0.069 2.990 1.00 77.50 420 GLN A N 1
ATOM 3392 C CA . GLN A 1 420 ? 6.492 -1.366 3.053 1.00 77.50 420 GLN A CA 1
ATOM 3393 C C . GLN A 1 420 ? 6.197 -2.098 4.364 1.00 77.50 420 GLN A C 1
ATOM 3395 O O . GLN A 1 420 ? 5.986 -3.306 4.329 1.00 77.50 420 GLN A O 1
ATOM 3400 N N . TRP A 1 421 ? 6.115 -1.385 5.490 1.00 76.12 421 TRP A N 1
ATOM 3401 C CA . TRP A 1 421 ? 5.725 -1.970 6.774 1.00 76.12 421 TRP A CA 1
ATOM 3402 C C . TRP A 1 421 ? 4.271 -2.431 6.768 1.00 76.12 421 TRP A C 1
ATOM 3404 O O . TRP A 1 421 ? 3.991 -3.563 7.157 1.00 76.12 421 TRP A O 1
ATOM 3414 N N . TYR A 1 422 ? 3.363 -1.612 6.235 1.00 78.94 422 TYR A N 1
ATOM 3415 C CA . TYR A 1 422 ? 1.952 -1.968 6.105 1.00 78.94 422 TYR A CA 1
ATOM 3416 C C . TYR A 1 422 ? 1.749 -3.195 5.196 1.00 78.94 422 TYR A C 1
ATOM 3418 O O . TYR A 1 422 ? 0.977 -4.097 5.523 1.00 78.94 422 TYR A O 1
ATOM 3426 N N . ASN A 1 423 ? 2.511 -3.292 4.100 1.00 74.38 423 ASN A N 1
ATOM 3427 C CA . ASN A 1 423 ? 2.585 -4.504 3.283 1.00 74.38 423 ASN A CA 1
ATOM 3428 C C . ASN A 1 423 ? 3.137 -5.689 4.092 1.00 74.38 423 ASN A C 1
ATOM 3430 O O . ASN A 1 423 ? 2.549 -6.763 4.102 1.00 74.38 423 ASN A O 1
ATOM 3434 N N . TRP A 1 424 ? 4.266 -5.526 4.777 1.00 67.44 424 TRP A N 1
ATOM 3435 C CA . TRP A 1 424 ? 4.935 -6.624 5.476 1.00 67.44 424 TRP A CA 1
ATOM 3436 C C . TRP A 1 424 ? 4.106 -7.222 6.620 1.00 67.44 424 TRP A C 1
ATOM 3438 O O . TRP A 1 424 ? 4.132 -8.434 6.814 1.00 67.44 424 TRP A O 1
ATOM 3448 N N . LEU A 1 425 ? 3.314 -6.402 7.317 1.00 66.31 425 LEU A N 1
ATOM 3449 C CA . LEU A 1 425 ? 2.381 -6.846 8.362 1.00 66.31 425 LEU A CA 1
ATOM 3450 C C . LEU A 1 425 ? 1.156 -7.610 7.822 1.00 66.31 425 LEU A C 1
ATOM 3452 O O . LEU A 1 425 ? 0.329 -8.080 8.598 1.00 66.31 425 LEU A O 1
ATOM 3456 N N . GLY A 1 426 ? 1.045 -7.753 6.502 1.00 60.56 426 GLY A N 1
ATOM 3457 C CA . GLY A 1 426 ? 0.065 -8.609 5.847 1.00 60.56 426 GLY A CA 1
ATOM 3458 C C . GLY A 1 426 ? -1.242 -7.925 5.446 1.00 60.56 426 GLY A C 1
ATOM 3459 O O . GLY A 1 426 ? -2.099 -8.563 4.840 1.00 60.56 426 GLY A O 1
ATOM 3460 N N . TYR A 1 427 ? -1.393 -6.620 5.691 1.00 70.12 427 TYR A N 1
ATOM 3461 C CA . TYR A 1 427 ? -2.651 -5.891 5.452 1.00 70.12 427 TYR A CA 1
ATOM 3462 C C . TYR A 1 427 ? -3.036 -5.738 3.979 1.00 70.12 427 TYR A C 1
ATOM 3464 O O . TYR A 1 427 ? -4.213 -5.700 3.620 1.00 70.12 427 TYR A O 1
ATOM 3472 N N . ILE A 1 428 ? -2.027 -5.627 3.124 1.00 66.56 428 ILE A N 1
ATOM 3473 C CA . ILE A 1 428 ? -2.155 -5.656 1.658 1.00 66.56 428 ILE A CA 1
ATOM 3474 C C . ILE A 1 428 ? -1.757 -7.035 1.120 1.00 66.56 428 ILE A C 1
ATOM 3476 O O . ILE A 1 428 ? -2.071 -7.419 -0.005 1.00 66.56 428 ILE A O 1
ATOM 3480 N N . ASN A 1 429 ? -1.074 -7.790 1.973 1.00 56.94 429 ASN A N 1
ATOM 3481 C CA . ASN A 1 429 ? -0.198 -8.878 1.632 1.00 56.94 429 ASN A CA 1
ATOM 3482 C C . ASN A 1 429 ? -0.596 -10.100 2.466 1.00 56.94 429 ASN A C 1
ATOM 3484 O O . ASN A 1 429 ? 0.129 -10.542 3.352 1.00 56.94 429 ASN A O 1
ATOM 3488 N N . ALA A 1 430 ? -1.695 -10.754 2.096 1.00 51.94 430 ALA A N 1
ATOM 3489 C CA . ALA A 1 430 ? -1.900 -12.175 2.405 1.00 51.94 430 ALA A CA 1
ATOM 3490 C C . ALA A 1 430 ? -0.862 -13.064 1.652 1.00 51.94 430 ALA A C 1
ATOM 3492 O O . ALA A 1 430 ? -1.164 -14.127 1.111 1.00 51.94 430 ALA A O 1
ATOM 3493 N N . THR A 1 431 ? 0.382 -12.583 1.533 1.00 46.03 431 THR A N 1
ATOM 3494 C CA . THR A 1 431 ? 1.428 -12.989 0.590 1.00 46.03 431 THR A CA 1
ATOM 3495 C C . THR A 1 431 ? 2.529 -13.815 1.212 1.00 46.03 431 THR A C 1
ATOM 3497 O O . THR A 1 431 ? 3.400 -14.254 0.468 1.00 46.03 431 THR A O 1
ATOM 3500 N N . ALA A 1 432 ? 2.481 -14.120 2.512 1.00 42.81 432 ALA A N 1
ATOM 3501 C CA . ALA A 1 432 ? 3.260 -15.255 3.008 1.00 42.81 432 ALA A CA 1
ATOM 3502 C C . ALA A 1 432 ? 2.956 -16.532 2.180 1.00 42.81 432 ALA A C 1
ATOM 3504 O O . ALA A 1 432 ? 3.829 -17.379 2.028 1.00 42.81 432 ALA A O 1
ATOM 3505 N N . SER A 1 433 ? 1.774 -16.585 1.540 1.00 49.84 433 SER A N 1
ATOM 3506 C CA . SER A 1 433 ? 1.312 -17.666 0.655 1.00 49.84 433 SER A CA 1
ATOM 3507 C C . SER A 1 433 ? 1.007 -17.227 -0.791 1.00 49.84 433 SER A C 1
ATOM 3509 O O . SER A 1 433 ? 0.386 -17.977 -1.540 1.00 49.84 433 SER A O 1
ATOM 3511 N N . GLY A 1 434 ? 1.382 -16.006 -1.193 1.00 54.47 434 GLY A N 1
ATOM 3512 C CA . GLY A 1 434 ? 1.169 -15.511 -2.557 1.00 54.47 434 GLY A CA 1
ATOM 3513 C C . GLY A 1 434 ? -0.252 -15.056 -2.933 1.00 54.47 434 GLY A C 1
ATOM 3514 O O . GLY A 1 434 ? -0.480 -14.866 -4.109 1.00 54.47 434 GLY A O 1
ATOM 3515 N N . ARG A 1 435 ? -1.217 -14.804 -2.036 1.00 59.91 435 ARG A N 1
ATOM 3516 C CA . ARG A 1 435 ? -2.601 -14.417 -2.432 1.00 59.91 435 ARG A CA 1
ATOM 3517 C C . ARG A 1 435 ? -2.818 -12.914 -2.712 1.00 59.91 435 ARG A C 1
ATOM 3519 O O . ARG A 1 435 ? -3.810 -12.331 -2.280 1.00 59.91 435 ARG A O 1
ATOM 3526 N N . ALA A 1 436 ? -1.870 -12.240 -3.364 1.00 64.50 436 ALA A N 1
ATOM 3527 C CA . ALA A 1 436 ? -1.946 -10.785 -3.528 1.00 64.50 436 ALA A CA 1
ATOM 3528 C C . ALA A 1 436 ? -3.102 -10.343 -4.450 1.00 64.50 436 ALA A C 1
ATOM 3530 O O . ALA A 1 436 ? -3.362 -10.987 -5.473 1.00 64.50 436 ALA A O 1
ATOM 3531 N N . PRO A 1 437 ? -3.743 -9.194 -4.175 1.00 67.81 437 PRO A N 1
ATOM 3532 C CA . PRO A 1 437 ? -4.744 -8.640 -5.072 1.00 67.81 437 PRO A CA 1
ATOM 3533 C C . PRO A 1 437 ? -4.124 -8.189 -6.404 1.00 67.81 437 PRO A C 1
ATOM 3535 O O . PRO A 1 437 ? -2.987 -7.734 -6.470 1.00 67.81 437 PRO A O 1
ATOM 3538 N N . ALA A 1 438 ? -4.884 -8.268 -7.491 1.00 65.31 438 ALA A N 1
ATOM 3539 C CA . ALA A 1 438 ? -4.392 -7.970 -8.837 1.00 65.31 438 ALA A CA 1
ATOM 3540 C C . ALA A 1 438 ? -4.085 -6.481 -9.049 1.00 65.31 438 ALA A C 1
ATOM 3542 O O . ALA A 1 438 ? -3.189 -6.116 -9.808 1.00 65.31 438 ALA A O 1
ATOM 3543 N N . GLU A 1 439 ? -4.804 -5.621 -8.341 1.00 76.56 439 GLU A N 1
ATOM 3544 C CA . GLU A 1 439 ? -4.548 -4.190 -8.256 1.00 76.56 439 GLU A CA 1
ATOM 3545 C C . GLU A 1 439 ? -3.116 -3.882 -7.784 1.00 76.56 439 GLU A C 1
ATOM 3547 O O . GLU A 1 439 ? -2.559 -2.875 -8.208 1.00 76.56 439 GLU A O 1
ATOM 3552 N N . MET A 1 440 ? -2.457 -4.777 -7.030 1.00 81.06 440 MET A N 1
ATOM 3553 C CA . MET A 1 440 ? -1.042 -4.613 -6.673 1.00 81.06 440 MET A CA 1
ATOM 3554 C C . MET A 1 440 ? -0.107 -4.710 -7.874 1.00 81.06 440 MET A C 1
ATOM 3556 O O . MET A 1 440 ? 0.888 -3.991 -7.925 1.00 81.06 440 MET A O 1
ATOM 3560 N N . ALA A 1 441 ? -0.414 -5.564 -8.853 1.00 79.50 441 ALA A N 1
ATOM 3561 C CA . ALA A 1 441 ? 0.383 -5.645 -10.072 1.00 79.50 441 ALA A CA 1
ATOM 3562 C C . ALA A 1 441 ? 0.223 -4.370 -10.905 1.00 79.50 441 ALA A C 1
ATOM 3564 O O . ALA A 1 441 ? 1.212 -3.812 -11.374 1.00 79.50 441 ALA A O 1
ATOM 3565 N N . ALA A 1 442 ? -1.014 -3.889 -11.068 1.00 83.56 442 ALA A N 1
ATOM 3566 C CA . ALA A 1 442 ? -1.284 -2.637 -11.772 1.00 83.56 442 ALA A CA 1
ATOM 3567 C C . ALA A 1 442 ? -0.562 -1.468 -11.085 1.00 83.56 442 ALA A C 1
ATOM 3569 O O . ALA A 1 442 ? 0.246 -0.785 -11.710 1.00 83.56 442 ALA A O 1
ATOM 3570 N N . PHE A 1 443 ? -0.740 -1.338 -9.771 1.00 89.25 443 PHE A N 1
ATOM 3571 C CA . PHE A 1 443 ? -0.059 -0.344 -8.953 1.00 89.25 443 PHE A CA 1
ATOM 3572 C C . PHE A 1 443 ? 1.468 -0.420 -9.065 1.00 89.25 443 PHE A C 1
ATOM 3574 O O . PHE A 1 443 ? 2.116 0.606 -9.249 1.00 89.25 443 PHE A O 1
ATOM 3581 N N . ALA A 1 444 ? 2.065 -1.613 -8.997 1.00 89.19 444 ALA A N 1
ATOM 3582 C CA . ALA A 1 444 ? 3.512 -1.760 -9.125 1.00 89.19 444 ALA A CA 1
ATOM 3583 C C . ALA A 1 444 ? 4.019 -1.309 -10.506 1.00 89.19 444 ALA A C 1
ATOM 3585 O O . ALA A 1 444 ? 5.064 -0.663 -10.585 1.00 89.19 444 ALA A O 1
ATOM 3586 N N . ARG A 1 445 ? 3.276 -1.572 -11.593 1.00 90.62 445 ARG A N 1
ATOM 3587 C CA . ARG A 1 445 ? 3.629 -1.042 -12.926 1.00 90.62 445 ARG A CA 1
ATOM 3588 C C . ARG A 1 445 ? 3.573 0.485 -12.969 1.00 90.62 445 ARG A C 1
ATOM 3590 O O . ARG A 1 445 ? 4.430 1.086 -13.608 1.00 90.62 445 ARG A O 1
ATOM 3597 N N . GLU A 1 446 ? 2.590 1.086 -12.310 1.00 92.81 446 GLU A N 1
ATOM 3598 C CA . GLU A 1 446 ? 2.384 2.538 -12.293 1.00 92.81 446 GLU A CA 1
ATOM 3599 C C . GLU A 1 446 ? 3.318 3.288 -11.325 1.00 92.81 446 GLU A C 1
ATOM 3601 O O . GLU A 1 446 ? 3.581 4.471 -11.498 1.00 92.81 446 GLU A O 1
ATOM 3606 N N . MET A 1 447 ? 3.789 2.644 -10.256 1.00 93.00 447 MET A N 1
ATOM 3607 C CA . MET A 1 447 ? 4.587 3.309 -9.219 1.00 93.00 447 MET A CA 1
ATOM 3608 C C . MET A 1 447 ? 6.094 3.221 -9.486 1.00 93.00 447 MET A C 1
ATOM 3610 O O . MET A 1 447 ? 6.858 4.079 -9.045 1.00 93.00 447 MET A O 1
ATOM 3614 N N . ILE A 1 448 ? 6.548 2.195 -10.208 1.00 94.56 448 ILE A N 1
ATOM 3615 C CA . ILE A 1 448 ? 7.978 1.952 -10.400 1.00 94.56 448 ILE A CA 1
ATOM 3616 C C . ILE A 1 448 ? 8.497 2.752 -11.595 1.00 94.56 448 ILE A C 1
ATOM 3618 O O . ILE A 1 448 ? 8.231 2.433 -12.754 1.00 94.56 448 ILE A O 1
ATOM 3622 N N . ASN A 1 449 ? 9.324 3.758 -11.318 1.00 96.31 449 ASN A N 1
ATOM 3623 C CA . ASN A 1 449 ? 9.863 4.685 -12.314 1.00 96.31 449 ASN A CA 1
ATOM 3624 C C . ASN A 1 449 ? 10.652 4.005 -13.454 1.00 96.31 449 ASN A C 1
ATOM 3626 O O . ASN A 1 449 ? 10.649 4.480 -14.595 1.00 96.31 449 ASN A O 1
ATOM 3630 N N . TYR A 1 450 ? 11.280 2.857 -13.186 1.00 96.94 450 TYR A N 1
ATOM 3631 C CA . TYR A 1 450 ? 11.945 2.056 -14.216 1.00 96.94 450 TYR A CA 1
ATOM 3632 C C . TYR A 1 450 ? 10.974 1.560 -15.292 1.00 96.94 450 TYR A C 1
ATOM 3634 O O . TYR A 1 450 ? 11.320 1.576 -16.472 1.00 96.94 450 TYR A O 1
ATOM 3642 N N . ASN A 1 451 ? 9.741 1.199 -14.917 1.00 96.12 451 ASN A N 1
ATOM 3643 C CA . ASN A 1 451 ? 8.715 0.786 -15.873 1.00 96.12 451 ASN A CA 1
ATOM 3644 C C . ASN A 1 451 ? 8.291 1.942 -16.797 1.00 96.12 451 ASN A C 1
ATOM 3646 O O . ASN A 1 451 ? 8.110 1.727 -17.993 1.00 96.12 451 ASN A O 1
ATOM 3650 N N . HIS A 1 452 ? 8.231 3.169 -16.273 1.00 97.31 452 HIS A N 1
ATOM 3651 C CA . HIS A 1 452 ? 7.947 4.381 -17.054 1.00 97.31 452 HIS A CA 1
ATOM 3652 C C . HIS A 1 452 ? 9.086 4.767 -18.005 1.00 97.31 452 HIS A C 1
ATOM 3654 O O . HIS A 1 452 ? 8.852 5.271 -19.099 1.00 97.31 452 HIS A O 1
ATOM 3660 N N . SER A 1 453 ? 10.336 4.501 -17.621 1.00 97.81 453 SER A N 1
ATOM 3661 C CA . SER A 1 453 ? 11.511 4.858 -18.432 1.00 97.81 453 SER A CA 1
ATOM 3662 C C . SER A 1 453 ? 11.727 3.906 -19.618 1.00 97.81 453 SER A C 1
ATOM 3664 O O . SER A 1 453 ? 12.173 4.324 -20.690 1.00 97.81 453 SER A O 1
ATOM 3666 N N . LEU A 1 454 ? 11.383 2.622 -19.447 1.00 97.38 454 LEU A N 1
ATOM 3667 C CA . LEU A 1 454 ? 11.533 1.564 -20.455 1.00 97.38 454 LEU A CA 1
ATOM 3668 C C . LEU A 1 454 ? 10.990 1.916 -21.855 1.00 97.38 454 LEU A C 1
ATOM 3670 O O . LEU A 1 454 ? 11.741 1.750 -22.824 1.00 97.38 454 LEU A O 1
ATOM 3674 N N . PRO A 1 455 ? 9.724 2.356 -22.027 1.00 97.38 455 PRO A N 1
ATOM 3675 C CA . PRO A 1 455 ? 9.186 2.649 -23.355 1.00 97.38 455 PRO A CA 1
ATOM 3676 C C . PRO A 1 455 ? 9.955 3.769 -24.063 1.00 97.38 455 PRO A C 1
ATOM 3678 O O . PRO A 1 455 ? 10.206 3.659 -25.265 1.00 97.38 455 PRO A O 1
ATOM 3681 N N . PHE A 1 456 ? 10.404 4.795 -23.335 1.00 98.25 456 PHE A N 1
ATOM 3682 C CA . PHE A 1 456 ? 11.148 5.911 -23.916 1.00 98.25 456 PHE A CA 1
ATOM 3683 C C . PHE A 1 456 ? 12.546 5.495 -24.377 1.00 98.25 456 PHE A C 1
ATOM 3685 O O . PHE A 1 456 ? 12.905 5.758 -25.524 1.00 98.25 456 PHE A O 1
ATOM 3692 N N . PHE A 1 457 ? 13.315 4.762 -23.560 1.00 98.69 457 PHE A N 1
ATOM 3693 C CA . PHE A 1 457 ? 14.618 4.248 -24.003 1.00 98.69 457 PHE A CA 1
ATOM 3694 C C . PHE A 1 457 ? 14.488 3.296 -25.202 1.00 98.69 457 PHE A C 1
ATOM 3696 O O . PHE A 1 457 ? 15.296 3.355 -26.130 1.00 98.69 457 PHE A O 1
ATOM 3703 N N . ARG A 1 458 ? 13.434 2.468 -25.247 1.00 98.50 458 ARG A N 1
ATOM 3704 C CA . ARG A 1 458 ? 13.157 1.590 -26.398 1.00 98.50 458 ARG A CA 1
ATOM 3705 C C . ARG A 1 458 ? 12.864 2.394 -27.658 1.00 98.50 458 ARG A C 1
ATOM 3707 O O . ARG A 1 458 ? 13.350 2.045 -28.737 1.00 98.50 458 ARG A O 1
ATOM 3714 N N . GLN A 1 459 ? 12.095 3.469 -27.525 1.00 98.19 459 GLN A N 1
ATOM 3715 C CA . GLN A 1 459 ? 11.812 4.370 -28.632 1.00 98.19 459 GLN A CA 1
ATOM 3716 C C . GLN A 1 459 ? 13.089 5.062 -29.123 1.00 98.19 459 GLN A C 1
ATOM 3718 O O . GLN A 1 459 ? 13.311 5.092 -30.327 1.00 98.19 459 GLN A O 1
ATOM 3723 N N . VAL A 1 460 ? 13.971 5.530 -28.232 1.00 98.62 460 VAL A N 1
ATOM 3724 C CA . VAL A 1 460 ? 15.266 6.121 -28.623 1.00 98.62 460 VAL A CA 1
ATOM 3725 C C . VAL A 1 460 ? 16.139 5.113 -29.371 1.00 98.62 460 VAL A C 1
ATOM 3727 O O . VAL A 1 460 ? 16.666 5.440 -30.434 1.00 98.62 460 VAL A O 1
ATOM 3730 N N . TYR A 1 461 ? 16.271 3.889 -28.857 1.00 98.50 461 TYR A N 1
ATOM 3731 C CA . TYR A 1 461 ? 17.080 2.838 -29.483 1.00 98.50 461 TYR A CA 1
ATOM 3732 C C . TYR A 1 461 ? 16.583 2.482 -30.897 1.00 98.50 461 TYR A C 1
ATOM 3734 O O . TYR A 1 461 ? 17.374 2.366 -31.835 1.00 98.50 461 TYR A O 1
ATOM 3742 N N . SER A 1 462 ? 15.263 2.371 -31.068 1.00 97.62 462 SER A N 1
ATOM 3743 C CA . SER A 1 462 ? 14.637 2.027 -32.353 1.00 97.62 462 SER A CA 1
ATOM 3744 C C . SER A 1 462 ? 14.488 3.207 -33.321 1.00 97.62 462 SER A C 1
ATOM 3746 O O . SER A 1 462 ? 14.214 2.991 -34.502 1.00 97.62 462 SER A O 1
ATOM 3748 N N . HIS A 1 463 ? 14.686 4.449 -32.868 1.00 97.50 463 HIS A N 1
ATOM 3749 C CA . HIS A 1 463 ? 14.464 5.625 -33.702 1.00 97.50 463 HIS A CA 1
ATOM 3750 C C . HIS A 1 463 ? 15.487 5.707 -34.857 1.00 97.50 463 HIS A C 1
ATOM 3752 O O . HIS A 1 463 ? 16.697 5.642 -34.611 1.00 97.50 463 HIS A O 1
ATOM 3758 N N . PRO A 1 464 ? 15.052 5.918 -36.117 1.00 96.12 464 PRO A N 1
ATOM 3759 C CA . PRO A 1 464 ? 15.962 5.982 -37.266 1.00 96.12 464 PRO A CA 1
ATOM 3760 C C . PRO A 1 464 ? 16.996 7.109 -37.179 1.00 96.12 464 PRO A C 1
ATOM 3762 O O . PRO A 1 464 ? 18.134 6.927 -37.594 1.00 96.12 464 PRO A O 1
ATOM 3765 N N . ALA A 1 465 ? 16.615 8.256 -36.605 1.00 96.50 465 ALA A N 1
ATOM 3766 C CA . ALA A 1 465 ? 17.504 9.411 -36.447 1.00 96.50 465 ALA A CA 1
ATOM 3767 C C . ALA A 1 465 ? 18.491 9.297 -35.267 1.00 96.50 465 ALA A C 1
ATOM 3769 O O . ALA A 1 465 ? 19.315 10.189 -35.078 1.00 96.50 465 ALA A O 1
ATOM 3770 N N . SER A 1 466 ? 18.417 8.238 -34.452 1.00 97.62 466 SER A N 1
ATOM 3771 C CA . SER A 1 466 ? 19.379 8.037 -33.366 1.00 97.62 466 SER A CA 1
ATOM 3772 C C . SER A 1 466 ? 20.723 7.581 -33.925 1.00 97.62 466 SER A C 1
ATOM 3774 O O . SER A 1 466 ? 20.821 6.516 -34.539 1.00 97.62 466 SER A O 1
ATOM 3776 N N . GLY A 1 467 ? 21.771 8.369 -33.680 1.00 97.12 467 GLY A N 1
ATOM 3777 C CA . GLY A 1 467 ? 23.143 7.982 -34.007 1.00 97.12 467 GLY A CA 1
ATOM 3778 C C . GLY A 1 467 ? 23.626 6.770 -33.188 1.00 97.12 467 GLY A C 1
ATOM 3779 O O . GLY A 1 467 ? 23.035 6.466 -32.147 1.00 97.12 467 GLY A O 1
ATOM 3780 N N . PRO A 1 468 ? 24.712 6.093 -33.610 1.00 96.62 468 PRO A N 1
ATOM 3781 C CA . PRO A 1 468 ? 25.202 4.868 -32.966 1.00 96.62 468 PRO A CA 1
ATOM 3782 C C . PRO A 1 468 ? 25.448 5.011 -31.460 1.00 96.62 468 PRO A C 1
ATOM 3784 O O . PRO A 1 468 ? 25.013 4.168 -30.685 1.00 96.62 468 PRO A O 1
ATOM 3787 N N . GLU A 1 469 ? 26.058 6.120 -31.039 1.00 97.75 469 GLU A N 1
ATOM 3788 C CA . GLU A 1 469 ? 26.350 6.399 -29.628 1.00 97.75 469 GLU A CA 1
ATOM 3789 C C . GLU A 1 469 ? 25.075 6.547 -28.783 1.00 97.75 469 GLU A C 1
ATOM 3791 O O . GLU A 1 469 ? 24.972 6.016 -27.678 1.00 97.75 469 GLU A O 1
ATOM 3796 N N . LEU A 1 470 ? 24.061 7.238 -29.313 1.00 98.25 470 LEU A N 1
ATOM 3797 C CA . LEU A 1 470 ? 22.784 7.406 -28.620 1.00 98.25 470 LEU A CA 1
ATOM 3798 C C . LEU A 1 470 ? 22.016 6.080 -28.537 1.00 98.25 470 LEU A C 1
ATOM 3800 O O . LEU A 1 470 ? 21.403 5.791 -27.510 1.00 98.25 470 LEU A O 1
ATOM 3804 N N . LYS A 1 471 ? 22.081 5.249 -29.587 1.00 98.56 471 LYS A N 1
ATOM 3805 C CA . LYS A 1 471 ? 21.494 3.902 -29.570 1.00 98.56 471 LYS A CA 1
ATOM 3806 C C . LYS A 1 471 ? 22.184 2.993 -28.555 1.00 98.56 471 LYS A C 1
ATOM 3808 O O . LYS A 1 471 ? 21.480 2.330 -27.796 1.00 98.56 471 LYS A O 1
ATOM 3813 N N . ALA A 1 472 ? 23.515 3.023 -28.477 1.00 98.56 472 ALA A N 1
ATOM 3814 C CA . ALA A 1 472 ? 24.272 2.290 -27.465 1.00 98.56 472 ALA A CA 1
ATOM 3815 C C . ALA A 1 472 ? 23.834 2.702 -26.049 1.00 98.56 472 ALA A C 1
ATOM 3817 O O . ALA A 1 472 ? 23.426 1.851 -25.257 1.00 98.56 472 ALA A O 1
ATOM 3818 N N . LYS A 1 473 ? 23.797 4.010 -25.755 1.00 98.50 473 LYS A N 1
ATOM 3819 C CA . LYS A 1 473 ? 23.320 4.536 -24.462 1.00 98.50 473 LYS A CA 1
ATOM 3820 C C . LYS A 1 473 ? 21.893 4.105 -24.134 1.00 98.50 473 LYS A C 1
ATOM 3822 O O . LYS A 1 473 ? 21.612 3.707 -23.003 1.00 98.50 473 LYS A O 1
ATOM 3827 N N . ALA A 1 474 ? 20.989 4.164 -25.110 1.00 98.62 474 ALA A N 1
ATOM 3828 C CA . ALA A 1 474 ? 19.599 3.762 -24.925 1.00 98.62 474 ALA A CA 1
ATOM 3829 C C . ALA A 1 474 ? 19.460 2.255 -24.655 1.00 98.62 474 ALA A C 1
ATOM 3831 O O . ALA A 1 474 ? 18.744 1.873 -23.729 1.00 98.62 474 ALA A O 1
ATOM 3832 N N . LEU A 1 475 ? 20.172 1.403 -25.400 1.00 98.69 475 LEU A N 1
ATOM 3833 C CA . LEU A 1 475 ? 20.157 -0.048 -25.193 1.00 98.69 475 LEU A CA 1
ATOM 3834 C C . LEU A 1 475 ? 20.753 -0.437 -23.834 1.00 98.69 475 LEU A C 1
ATOM 3836 O O . LEU A 1 475 ? 20.174 -1.255 -23.120 1.00 98.69 475 LEU A O 1
ATOM 3840 N N . TYR A 1 476 ? 21.857 0.197 -23.438 1.00 98.62 476 TYR A N 1
ATOM 3841 C CA . TYR A 1 476 ? 22.447 0.000 -22.115 1.00 98.62 476 TYR A CA 1
ATOM 3842 C C . TYR A 1 476 ? 21.472 0.412 -20.997 1.00 98.62 476 TYR A C 1
ATOM 3844 O O . TYR A 1 476 ? 21.242 -0.337 -20.046 1.00 98.62 476 TYR A O 1
ATOM 3852 N N . SER A 1 477 ? 20.814 1.566 -21.153 1.00 98.69 477 SER A N 1
ATOM 3853 C CA . SER A 1 477 ? 19.832 2.086 -20.189 1.00 98.69 477 SER A CA 1
ATOM 3854 C C . SER A 1 477 ? 18.567 1.226 -20.088 1.00 98.69 477 SER A C 1
ATOM 3856 O O . SER A 1 477 ? 17.987 1.113 -19.007 1.00 98.69 477 SER A O 1
ATOM 3858 N N . LEU A 1 478 ? 18.156 0.554 -21.172 1.00 98.25 478 LEU A N 1
ATOM 3859 C CA . LEU A 1 478 ? 17.109 -0.473 -21.110 1.00 98.25 478 LEU A CA 1
ATOM 3860 C C . LEU A 1 478 ? 17.503 -1.615 -20.169 1.00 98.25 478 LEU A C 1
ATOM 3862 O O . LEU A 1 478 ? 16.680 -2.046 -19.359 1.00 98.25 478 LEU A O 1
ATOM 3866 N N . GLY A 1 479 ? 18.751 -2.083 -20.252 1.00 98.00 479 GLY A N 1
ATOM 3867 C CA . GLY A 1 479 ? 19.293 -3.099 -19.349 1.00 98.00 479 GLY A CA 1
ATOM 3868 C C . GLY A 1 479 ? 19.264 -2.637 -17.891 1.00 98.00 479 GLY A C 1
ATOM 3869 O O . GLY A 1 479 ? 18.771 -3.363 -17.024 1.00 98.00 479 GLY A O 1
ATOM 3870 N N . LEU A 1 480 ? 19.680 -1.391 -17.638 1.00 98.31 480 LEU A N 1
ATOM 3871 C CA . LEU A 1 480 ? 19.638 -0.780 -16.307 1.00 98.31 480 LEU A CA 1
ATOM 3872 C C . LEU A 1 480 ? 18.217 -0.681 -15.740 1.00 98.31 480 LEU A C 1
ATOM 3874 O O . LEU A 1 480 ? 18.026 -0.927 -14.553 1.00 98.31 480 LEU A O 1
ATOM 3878 N N . CYS A 1 481 ? 17.208 -0.375 -16.561 1.00 98.12 481 CYS A N 1
ATOM 3879 C CA . CYS A 1 481 ? 15.818 -0.352 -16.099 1.00 98.12 481 CYS A CA 1
ATOM 3880 C C . CYS A 1 481 ? 15.371 -1.726 -15.581 1.00 98.12 481 CYS A C 1
ATOM 3882 O O . CYS A 1 481 ? 14.763 -1.803 -14.516 1.00 98.12 481 CYS A O 1
ATOM 3884 N N . TYR A 1 482 ? 15.701 -2.817 -16.281 1.00 96.44 482 TYR A N 1
ATOM 3885 C CA . TYR A 1 482 ? 15.368 -4.161 -15.797 1.00 96.44 482 TYR A CA 1
ATOM 3886 C C . TYR A 1 482 ? 16.172 -4.558 -14.552 1.00 96.44 482 TYR A C 1
ATOM 3888 O O . TYR A 1 482 ? 15.611 -5.187 -13.658 1.00 96.44 482 TYR A O 1
ATOM 3896 N N . ILE A 1 483 ? 17.441 -4.148 -14.437 1.00 95.12 483 ILE A N 1
ATOM 3897 C CA . ILE A 1 483 ? 18.199 -4.294 -13.180 1.00 95.12 483 ILE A CA 1
ATOM 3898 C C . ILE A 1 483 ? 17.493 -3.541 -12.046 1.00 95.12 483 ILE A C 1
ATOM 3900 O O . ILE A 1 483 ? 17.352 -4.073 -10.947 1.00 95.12 483 ILE A O 1
ATOM 3904 N N . GLY A 1 484 ? 17.006 -2.330 -12.318 1.00 94.44 484 GLY A N 1
ATOM 3905 C CA . GLY A 1 484 ? 16.213 -1.543 -11.383 1.00 94.44 484 GLY A CA 1
ATOM 3906 C C . GLY A 1 484 ? 14.947 -2.273 -10.927 1.00 94.44 484 GLY A C 1
ATOM 3907 O O . GLY A 1 484 ? 14.676 -2.316 -9.730 1.00 94.44 484 GLY A O 1
ATOM 3908 N N . LEU A 1 485 ? 14.215 -2.911 -11.850 1.00 92.12 485 LEU A N 1
ATOM 3909 C CA . LEU A 1 485 ? 13.049 -3.745 -11.524 1.00 92.12 485 LEU A CA 1
ATOM 3910 C C . LEU A 1 485 ? 13.420 -4.943 -10.634 1.00 92.12 485 LEU A C 1
ATOM 3912 O O . LEU A 1 485 ? 12.738 -5.193 -9.643 1.00 92.12 485 LEU A O 1
ATOM 3916 N N . ASP A 1 486 ? 14.514 -5.650 -10.931 1.00 87.62 486 ASP A N 1
ATOM 3917 C CA . ASP A 1 486 ? 14.998 -6.764 -10.098 1.00 87.62 486 ASP A CA 1
ATOM 3918 C C . ASP A 1 486 ? 15.391 -6.296 -8.681 1.00 87.62 486 ASP A C 1
ATOM 3920 O O . ASP A 1 486 ? 15.120 -6.954 -7.667 1.00 87.62 486 ASP A O 1
ATOM 3924 N N . GLN A 1 487 ? 16.033 -5.132 -8.584 1.00 87.81 487 GLN A N 1
ATOM 3925 C CA . GLN A 1 487 ? 16.509 -4.558 -7.324 1.00 87.81 487 GLN A CA 1
ATOM 3926 C C . GLN A 1 487 ? 15.422 -3.848 -6.511 1.00 87.81 487 GLN A C 1
ATOM 3928 O O . GLN A 1 487 ? 15.613 -3.660 -5.310 1.00 87.81 487 GLN A O 1
ATOM 3933 N N . TRP A 1 488 ? 14.280 -3.510 -7.116 1.00 84.69 488 TRP A N 1
ATOM 3934 C CA . TRP A 1 488 ? 13.161 -2.859 -6.430 1.00 84.69 488 TRP A CA 1
ATOM 3935 C C . TRP A 1 488 ? 12.554 -3.727 -5.313 1.00 84.69 488 TRP A C 1
ATOM 3937 O O . TRP A 1 488 ? 12.020 -3.211 -4.333 1.00 84.69 488 TRP A O 1
ATOM 3947 N N . GLY A 1 489 ? 12.685 -5.053 -5.421 1.00 77.62 489 GLY A N 1
ATOM 3948 C CA . GLY A 1 489 ? 12.276 -6.007 -4.391 1.00 77.62 489 GLY A CA 1
ATOM 3949 C C . GLY A 1 489 ? 10.863 -6.555 -4.593 1.00 77.62 489 GLY A C 1
ATOM 3950 O O . GLY A 1 489 ? 10.366 -6.620 -5.715 1.00 77.62 489 GLY A O 1
ATOM 3951 N N . GLN A 1 490 ? 10.222 -6.971 -3.496 1.00 72.44 490 GLN A N 1
ATOM 3952 C CA . GLN A 1 490 ? 8.952 -7.713 -3.525 1.00 72.44 490 GLN A CA 1
ATOM 3953 C C . GLN A 1 490 ? 7.813 -6.960 -4.222 1.00 72.44 490 GLN A C 1
ATOM 3955 O O . GLN A 1 490 ? 6.963 -7.591 -4.840 1.00 72.44 490 GLN A O 1
ATOM 3960 N N . ASP A 1 491 ? 7.817 -5.624 -4.196 1.00 77.88 491 ASP A N 1
ATOM 3961 C CA . ASP A 1 491 ? 6.779 -4.850 -4.879 1.00 77.88 491 ASP A CA 1
ATOM 3962 C C . ASP A 1 491 ? 6.827 -5.023 -6.403 1.00 77.88 491 ASP A C 1
ATOM 3964 O O . ASP A 1 491 ? 5.785 -5.112 -7.047 1.00 77.88 491 ASP A O 1
ATOM 3968 N N . ALA A 1 492 ? 8.023 -5.119 -6.995 1.00 82.69 492 ALA A N 1
ATOM 3969 C CA . ALA A 1 492 ? 8.142 -5.376 -8.429 1.00 82.69 492 ALA A CA 1
ATOM 3970 C C . ALA A 1 492 ? 7.645 -6.780 -8.788 1.00 82.69 492 ALA A C 1
ATOM 3972 O O . ALA A 1 492 ? 7.097 -6.973 -9.870 1.00 82.69 492 ALA A O 1
ATOM 3973 N N . TRP A 1 493 ? 7.763 -7.745 -7.874 1.00 78.50 493 TRP A N 1
ATOM 3974 C CA . TRP A 1 493 ? 7.331 -9.124 -8.109 1.00 78.50 493 TRP A CA 1
ATOM 3975 C C . TRP A 1 493 ? 5.810 -9.268 -8.236 1.00 78.50 493 TRP A C 1
ATOM 3977 O O . TRP A 1 493 ? 5.348 -10.254 -8.804 1.00 78.50 493 TRP A O 1
ATOM 3987 N N . PHE A 1 494 ? 5.024 -8.274 -7.800 1.00 76.50 494 PHE A N 1
ATOM 3988 C CA . PHE A 1 494 ? 3.591 -8.225 -8.117 1.00 76.50 494 PHE A CA 1
ATOM 3989 C C . PHE A 1 494 ? 3.318 -8.067 -9.606 1.00 76.50 494 PHE A C 1
ATOM 3991 O O . PHE A 1 494 ? 2.312 -8.569 -10.091 1.00 76.50 494 PHE A O 1
ATOM 3998 N N . ALA A 1 495 ? 4.187 -7.367 -10.331 1.00 79.88 495 ALA A N 1
ATOM 3999 C CA . ALA A 1 495 ? 3.971 -7.010 -11.728 1.00 79.88 495 ALA A CA 1
ATOM 4000 C C . ALA A 1 495 ? 4.898 -7.739 -12.701 1.00 79.88 495 ALA A C 1
ATOM 4002 O O . ALA A 1 495 ? 4.551 -7.914 -13.874 1.00 79.88 495 ALA A O 1
ATOM 4003 N N . PHE A 1 496 ? 6.086 -8.114 -12.245 1.00 83.12 496 PHE A N 1
ATOM 4004 C CA . PHE A 1 496 ? 7.167 -8.580 -13.094 1.00 83.12 496 PHE A CA 1
ATOM 4005 C C . PHE A 1 496 ? 7.702 -9.902 -12.560 1.00 83.12 496 PHE A C 1
ATOM 4007 O O . PHE A 1 496 ? 8.219 -9.967 -11.445 1.00 83.12 496 PHE A O 1
ATOM 4014 N N . THR A 1 497 ? 7.599 -10.947 -13.376 1.00 81.38 497 THR A N 1
ATOM 4015 C CA . THR A 1 497 ? 8.145 -12.266 -13.063 1.00 81.38 497 THR A CA 1
ATOM 4016 C C . THR A 1 497 ? 9.671 -12.165 -12.940 1.00 81.38 497 THR A C 1
ATOM 4018 O O . THR A 1 497 ? 10.323 -11.747 -13.908 1.00 81.38 497 THR A O 1
ATOM 4021 N N . PRO A 1 498 ? 10.277 -12.535 -11.796 1.00 80.38 498 PRO A N 1
ATOM 4022 C CA . PRO A 1 498 ? 11.725 -12.447 -11.603 1.00 80.38 498 PRO A CA 1
ATOM 4023 C C . PRO A 1 498 ? 12.538 -13.132 -12.709 1.00 80.38 498 PRO A C 1
ATOM 4025 O O . PRO A 1 498 ? 13.513 -12.556 -13.206 1.00 80.38 498 PRO A O 1
ATOM 4028 N N . SER A 1 499 ? 12.121 -14.324 -13.157 1.00 80.19 499 SER A N 1
ATOM 4029 C CA . SER A 1 499 ? 12.809 -15.033 -14.242 1.00 80.19 499 SER A CA 1
ATOM 4030 C C . SER A 1 499 ? 12.827 -14.251 -15.558 1.00 80.19 499 SER A C 1
ATOM 4032 O O . SER A 1 499 ? 13.828 -14.257 -16.272 1.00 80.19 499 SER A O 1
ATOM 4034 N N . GLU A 1 500 ? 11.739 -13.555 -15.884 1.00 83.81 500 GLU A N 1
ATOM 4035 C CA . GLU A 1 500 ? 11.614 -12.794 -17.131 1.00 83.81 500 GLU A CA 1
ATOM 4036 C C . GLU A 1 500 ? 12.437 -11.521 -17.093 1.00 83.81 500 GLU A C 1
ATOM 4038 O O . GLU A 1 500 ? 13.150 -11.226 -18.051 1.00 83.81 500 GLU A O 1
ATOM 4043 N N . VAL A 1 501 ? 12.393 -10.796 -15.972 1.00 88.38 501 VAL A N 1
ATOM 4044 C CA . VAL A 1 501 ? 13.246 -9.621 -15.756 1.00 88.38 501 VAL A CA 1
ATOM 4045 C C . VAL A 1 501 ? 14.709 -10.013 -15.948 1.00 88.38 501 VAL A C 1
ATOM 4047 O O . VAL A 1 501 ? 15.422 -9.382 -16.731 1.00 88.38 501 VAL A O 1
ATOM 4050 N N . ARG A 1 502 ? 15.138 -11.123 -15.337 1.00 87.88 502 ARG A N 1
ATOM 4051 C CA . ARG A 1 502 ? 16.490 -11.669 -15.504 1.00 87.88 502 ARG A CA 1
ATOM 4052 C C . ARG A 1 502 ? 16.813 -12.031 -16.953 1.00 87.88 502 ARG A C 1
ATOM 4054 O O . ARG A 1 502 ? 17.883 -11.672 -17.445 1.00 87.88 502 ARG A O 1
ATOM 4061 N N . GLN A 1 503 ? 15.915 -12.724 -17.651 1.00 89.50 503 GLN A N 1
ATOM 4062 C CA . GLN A 1 503 ? 16.112 -13.064 -19.063 1.00 89.50 503 GLN A CA 1
ATOM 4063 C C . GLN A 1 503 ? 16.244 -11.809 -19.934 1.00 89.50 503 GLN A C 1
ATOM 4065 O O . GLN A 1 503 ? 17.121 -11.770 -20.799 1.00 89.50 503 GLN A O 1
ATOM 4070 N N . LYS A 1 504 ? 15.443 -10.764 -19.679 1.00 94.06 504 LYS A N 1
ATOM 4071 C CA . LYS A 1 504 ? 15.547 -9.480 -20.386 1.00 94.06 504 LYS A CA 1
ATOM 4072 C C . LYS A 1 504 ? 16.900 -8.819 -20.151 1.00 94.06 504 LYS A C 1
ATOM 4074 O O . LYS A 1 504 ? 17.527 -8.436 -21.139 1.00 94.06 504 LYS A O 1
ATOM 4079 N N . ILE A 1 505 ? 17.386 -8.771 -18.905 1.00 95.31 505 ILE A N 1
ATOM 4080 C CA . ILE A 1 505 ? 18.734 -8.273 -18.570 1.00 95.31 505 ILE A CA 1
ATOM 4081 C C . ILE A 1 505 ? 19.780 -9.010 -19.414 1.00 95.31 505 ILE A C 1
ATOM 4083 O O . ILE A 1 505 ? 20.513 -8.384 -20.177 1.00 95.31 505 ILE A O 1
ATOM 4087 N N . ILE A 1 506 ? 19.798 -10.345 -19.352 1.00 94.81 506 ILE A N 1
ATOM 4088 C CA . ILE A 1 506 ? 20.780 -11.166 -20.076 1.00 94.81 506 ILE A CA 1
ATOM 4089 C C . ILE A 1 506 ? 20.696 -10.927 -21.589 1.00 94.81 506 ILE A C 1
ATOM 4091 O O . ILE A 1 506 ? 21.725 -10.735 -22.239 1.00 94.81 506 ILE A O 1
ATOM 4095 N N . SER A 1 507 ? 19.489 -10.922 -22.164 1.00 97.00 507 SER A N 1
ATOM 4096 C CA . SER A 1 507 ? 19.314 -10.729 -23.608 1.00 97.00 507 SER A CA 1
ATOM 4097 C C . SER A 1 507 ? 19.779 -9.351 -24.074 1.00 97.00 507 SER A C 1
ATOM 4099 O O . SER A 1 507 ? 20.459 -9.259 -25.092 1.00 97.00 507 SER A O 1
ATOM 4101 N N . ILE A 1 508 ? 19.479 -8.298 -23.306 1.00 98.50 508 ILE A N 1
ATOM 4102 C CA . ILE A 1 508 ? 19.810 -6.918 -23.667 1.00 98.50 508 ILE A CA 1
ATOM 4103 C C . ILE A 1 508 ? 21.319 -6.702 -23.609 1.00 98.50 508 ILE A C 1
ATOM 4105 O O . ILE A 1 508 ? 21.884 -6.146 -24.544 1.00 98.50 508 ILE A O 1
ATOM 4109 N N . TYR A 1 509 ? 22.000 -7.183 -22.567 1.00 98.56 509 TYR A N 1
ATOM 4110 C CA . TYR A 1 509 ? 23.451 -7.003 -22.466 1.00 98.56 509 TYR A CA 1
ATOM 4111 C C . TYR A 1 509 ? 24.236 -7.885 -23.446 1.00 98.56 509 TYR A C 1
ATOM 4113 O O . TYR A 1 509 ? 25.280 -7.463 -23.940 1.00 98.56 509 TYR A O 1
ATOM 4121 N N . ARG A 1 510 ? 23.719 -9.065 -23.819 1.00 98.44 510 ARG A N 1
ATOM 4122 C CA . ARG A 1 510 ? 24.274 -9.837 -24.947 1.00 98.44 510 ARG A CA 1
ATOM 4123 C C . ARG A 1 510 ? 24.117 -9.095 -26.269 1.00 98.44 510 ARG A C 1
ATOM 4125 O O . ARG A 1 510 ? 25.068 -9.037 -27.042 1.00 98.44 510 ARG A O 1
ATOM 4132 N N . GLN A 1 511 ? 22.940 -8.521 -26.511 1.00 98.50 511 GLN A N 1
ATOM 4133 C CA . GLN A 1 511 ? 22.686 -7.704 -27.693 1.00 98.50 511 GLN A CA 1
ATOM 4134 C C . GLN A 1 511 ? 23.615 -6.485 -27.729 1.00 98.50 511 GLN A C 1
ATOM 4136 O O . GLN A 1 511 ? 24.237 -6.226 -28.754 1.00 98.50 511 GLN A O 1
ATOM 4141 N N . PHE A 1 512 ? 23.782 -5.796 -26.597 1.00 98.56 512 PHE A N 1
ATOM 4142 C CA . PHE A 1 512 ? 24.677 -4.650 -26.471 1.00 98.56 512 PHE A CA 1
ATOM 4143 C C . PHE A 1 512 ? 26.120 -5.001 -26.845 1.00 98.56 512 PHE A C 1
ATOM 4145 O O . PHE A 1 512 ? 26.718 -4.303 -27.654 1.00 98.56 512 PHE A O 1
ATOM 4152 N N . LEU A 1 513 ? 26.663 -6.108 -26.330 1.00 97.94 513 LEU A N 1
ATOM 4153 C CA . LEU A 1 513 ? 28.022 -6.545 -26.668 1.00 97.94 513 LEU A CA 1
ATOM 4154 C C . LEU A 1 513 ? 28.185 -6.981 -28.126 1.00 97.94 513 LEU A C 1
ATOM 4156 O O . LEU A 1 513 ? 29.290 -6.910 -28.655 1.00 97.94 513 LEU A O 1
ATOM 4160 N N . ASN A 1 514 ? 27.115 -7.460 -28.760 1.00 98.06 514 ASN A N 1
ATOM 4161 C CA . ASN A 1 514 ? 27.141 -7.844 -30.167 1.00 98.06 514 ASN A CA 1
ATOM 4162 C C . ASN A 1 514 ? 27.104 -6.617 -31.091 1.00 98.06 514 ASN A C 1
ATOM 4164 O O . ASN A 1 514 ? 27.820 -6.565 -32.084 1.00 98.06 514 ASN A O 1
ATOM 4168 N N . GLU A 1 515 ? 26.275 -5.625 -30.762 1.00 98.12 515 GLU A N 1
ATOM 4169 C CA . GLU A 1 515 ? 26.104 -4.416 -31.577 1.00 98.12 515 GLU A CA 1
ATOM 4170 C C . GLU A 1 515 ? 27.180 -3.353 -31.309 1.00 98.12 515 GLU A C 1
ATOM 4172 O O . GLU A 1 515 ? 27.528 -2.594 -32.214 1.00 98.12 515 GLU A O 1
ATOM 4177 N N . TYR A 1 516 ? 27.717 -3.299 -30.086 1.00 97.38 516 TYR A N 1
ATOM 4178 C CA . TYR A 1 516 ? 28.634 -2.256 -29.615 1.00 97.38 516 TYR A CA 1
ATOM 4179 C C . TYR A 1 516 ? 29.841 -2.823 -28.835 1.00 97.38 516 TYR A C 1
ATOM 4181 O O . TYR A 1 516 ? 30.083 -2.410 -27.698 1.00 97.38 516 TYR A O 1
ATOM 4189 N N . PRO A 1 517 ? 30.624 -3.757 -29.413 1.00 94.94 517 PRO A N 1
ATOM 4190 C CA . PRO A 1 517 ? 31.708 -4.447 -28.703 1.00 94.94 517 PRO A CA 1
ATOM 4191 C C . PRO A 1 517 ? 32.827 -3.517 -28.208 1.00 94.94 517 PRO A C 1
ATOM 4193 O O . PRO A 1 517 ? 33.417 -3.785 -27.165 1.00 94.94 517 PRO A O 1
ATOM 4196 N N . ASP A 1 518 ? 33.086 -2.418 -28.922 1.00 93.44 518 ASP A N 1
ATOM 4197 C CA . ASP A 1 518 ? 34.157 -1.459 -28.607 1.00 93.44 518 ASP A CA 1
ATOM 4198 C C . ASP A 1 518 ? 33.671 -0.259 -27.772 1.00 93.44 518 ASP A C 1
ATOM 4200 O O . ASP A 1 518 ? 34.415 0.699 -27.550 1.00 93.44 518 ASP A O 1
ATOM 4204 N N . ASN A 1 519 ? 32.407 -0.258 -27.333 1.00 95.56 519 ASN A N 1
ATOM 4205 C CA . ASN A 1 519 ? 31.872 0.835 -26.526 1.00 95.56 519 ASN A CA 1
ATOM 4206 C C . ASN A 1 519 ? 32.477 0.827 -25.112 1.00 95.56 519 ASN A C 1
ATOM 4208 O O . ASN A 1 519 ? 32.736 -0.228 -24.536 1.00 95.56 519 ASN A O 1
ATOM 4212 N N . SER A 1 520 ? 32.643 2.010 -24.515 1.00 92.50 520 SER A N 1
ATOM 4213 C CA . SER A 1 520 ? 33.239 2.164 -23.183 1.00 92.50 520 SER A CA 1
ATOM 4214 C C . SER A 1 520 ? 32.451 1.500 -22.049 1.00 92.50 520 SER A C 1
ATOM 4216 O O . SER A 1 520 ? 32.980 1.401 -20.955 1.00 92.50 520 SER A O 1
ATOM 4218 N N . MET A 1 521 ? 31.200 1.087 -22.284 1.00 95.69 521 MET A N 1
ATOM 4219 C CA . MET A 1 521 ? 30.363 0.363 -21.315 1.00 95.69 521 MET A CA 1
ATOM 4220 C C . MET A 1 521 ? 30.392 -1.169 -21.515 1.00 95.69 521 MET A C 1
ATOM 4222 O O . MET A 1 521 ? 29.618 -1.896 -20.887 1.00 95.69 521 MET A O 1
ATOM 4226 N N . ALA A 1 522 ? 31.222 -1.688 -22.428 1.00 95.94 522 ALA A N 1
ATOM 4227 C CA . ALA A 1 522 ? 31.270 -3.117 -22.745 1.00 95.94 522 ALA A CA 1
ATOM 4228 C C . ALA A 1 522 ? 31.776 -3.977 -21.571 1.00 95.94 522 ALA A C 1
ATOM 4230 O O . ALA A 1 522 ? 31.261 -5.070 -21.334 1.00 95.94 522 ALA A O 1
ATOM 4231 N N . ASP A 1 523 ? 32.737 -3.492 -20.791 1.00 95.38 523 ASP A N 1
ATOM 4232 C CA . ASP A 1 523 ? 33.235 -4.180 -19.598 1.00 95.38 523 ASP A CA 1
ATOM 4233 C C . ASP A 1 523 ? 32.191 -4.229 -18.470 1.00 95.38 523 ASP A C 1
ATOM 4235 O O . ASP A 1 523 ? 32.014 -5.274 -17.835 1.00 95.38 523 ASP A O 1
ATOM 4239 N N . GLU A 1 524 ? 31.417 -3.159 -18.274 1.00 96.81 524 GLU A N 1
ATOM 4240 C CA . GLU A 1 524 ? 30.259 -3.170 -17.376 1.00 96.81 524 GLU A CA 1
ATOM 4241 C C . GLU A 1 524 ? 29.180 -4.159 -17.849 1.00 96.81 524 GLU A C 1
ATOM 4243 O O . GLU A 1 524 ? 28.645 -4.927 -17.044 1.00 96.81 524 GLU A O 1
ATOM 4248 N N . ALA A 1 525 ? 28.893 -4.209 -19.156 1.00 97.56 525 ALA A N 1
ATOM 4249 C CA . ALA A 1 525 ? 27.953 -5.174 -19.729 1.00 97.56 525 ALA A CA 1
ATOM 4250 C C . ALA A 1 525 ? 28.415 -6.627 -19.510 1.00 97.56 525 ALA A C 1
ATOM 4252 O O . ALA A 1 525 ? 27.605 -7.490 -19.156 1.00 97.56 525 ALA A O 1
ATOM 4253 N N . LEU A 1 526 ? 29.717 -6.903 -19.653 1.00 97.88 526 LEU A N 1
ATOM 4254 C CA . LEU A 1 526 ? 30.311 -8.197 -19.306 1.00 97.88 526 LEU A CA 1
ATOM 4255 C C . LEU A 1 526 ? 30.155 -8.508 -17.812 1.00 97.88 526 LEU A C 1
ATOM 4257 O O . LEU A 1 526 ? 29.822 -9.642 -17.461 1.00 97.88 526 LEU A O 1
ATOM 4261 N N . LEU A 1 527 ? 30.343 -7.518 -16.931 1.00 96.75 527 LEU A N 1
ATOM 4262 C CA . LEU A 1 527 ? 30.198 -7.709 -15.485 1.00 96.75 527 LEU A CA 1
ATOM 4263 C C . LEU A 1 527 ? 28.759 -8.092 -15.135 1.00 96.75 527 LEU A C 1
ATOM 4265 O O . LEU A 1 527 ? 28.540 -9.026 -14.360 1.00 96.75 527 LEU A O 1
ATOM 4269 N N . VAL A 1 528 ? 27.781 -7.406 -15.735 1.00 96.31 528 VAL A N 1
ATOM 4270 C CA . VAL A 1 528 ? 26.361 -7.735 -15.580 1.00 96.31 528 VAL A CA 1
ATOM 4271 C C . VAL A 1 528 ? 26.086 -9.156 -16.065 1.00 96.31 528 VAL A C 1
ATOM 4273 O O . VAL A 1 528 ? 25.453 -9.929 -15.345 1.00 96.31 528 VAL A O 1
ATOM 4276 N N . LEU A 1 529 ? 26.581 -9.545 -17.243 1.00 96.31 529 LEU A N 1
ATOM 4277 C CA . LEU A 1 529 ? 26.377 -10.903 -17.747 1.00 96.31 529 LEU A CA 1
ATOM 4278 C C . LEU A 1 529 ? 26.993 -11.952 -16.824 1.00 96.31 529 LEU A C 1
ATOM 4280 O O . LEU A 1 529 ? 26.302 -12.912 -16.494 1.00 96.31 529 LEU A O 1
ATOM 4284 N N . GLY A 1 530 ? 28.217 -11.761 -16.335 1.00 94.19 530 GLY A N 1
ATOM 4285 C CA . GLY A 1 530 ? 28.815 -12.669 -15.352 1.00 94.19 530 GLY A CA 1
ATOM 4286 C C . GLY A 1 530 ? 27.977 -12.775 -14.073 1.00 94.19 530 GLY A C 1
ATOM 4287 O O . GLY A 1 530 ? 27.696 -13.878 -13.608 1.00 94.19 530 GLY A O 1
ATOM 4288 N N . ALA A 1 531 ? 27.484 -11.646 -13.556 1.00 91.88 531 ALA A N 1
ATOM 4289 C CA . ALA A 1 531 ? 26.664 -11.602 -12.344 1.00 91.88 531 ALA A CA 1
ATOM 4290 C C . ALA A 1 531 ? 25.261 -12.213 -12.497 1.00 91.88 531 ALA A C 1
ATOM 4292 O O . ALA A 1 531 ? 24.729 -12.728 -11.519 1.00 91.88 531 ALA A O 1
ATOM 4293 N N . TYR A 1 532 ? 24.647 -12.150 -13.683 1.00 89.94 532 TYR A N 1
ATOM 4294 C CA . TYR A 1 532 ? 23.288 -12.660 -13.910 1.00 89.94 532 TYR A CA 1
ATOM 4295 C C . TYR A 1 532 ? 23.247 -14.029 -14.590 1.00 89.94 532 TYR A C 1
ATOM 4297 O O . TYR A 1 532 ? 22.240 -14.725 -14.466 1.00 89.94 532 TYR A O 1
ATOM 4305 N N . THR A 1 533 ? 24.297 -14.454 -15.289 1.00 90.00 533 THR A N 1
ATOM 4306 C CA . THR A 1 533 ? 24.384 -15.797 -15.899 1.00 90.00 533 THR A CA 1
ATOM 4307 C C . THR A 1 533 ? 25.166 -16.773 -15.035 1.00 90.00 533 THR A C 1
ATOM 4309 O O . THR A 1 533 ? 24.885 -17.967 -15.076 1.00 90.00 533 THR A O 1
ATOM 4312 N N . GLY A 1 534 ? 26.069 -16.270 -14.185 1.00 89.31 534 GLY A N 1
ATOM 4313 C CA . GLY A 1 534 ? 26.965 -17.100 -13.379 1.00 89.31 534 GLY A CA 1
ATOM 4314 C C . GLY A 1 534 ? 28.098 -17.705 -14.192 1.00 89.31 534 GLY A C 1
ATOM 4315 O O . GLY A 1 534 ? 28.820 -18.556 -13.686 1.00 89.31 534 GLY A O 1
ATOM 4316 N N . ASP A 1 535 ? 28.223 -17.298 -15.453 1.00 93.31 535 ASP A N 1
ATOM 4317 C CA . ASP A 1 535 ? 29.257 -17.760 -16.355 1.00 93.31 535 ASP A CA 1
ATOM 4318 C C . ASP A 1 535 ? 30.537 -16.953 -16.112 1.00 93.31 535 ASP A C 1
ATOM 4320 O O . ASP A 1 535 ? 30.626 -15.757 -16.420 1.00 93.31 535 ASP A O 1
ATOM 4324 N N . ALA A 1 536 ? 31.527 -17.629 -15.528 1.00 95.06 536 ALA A N 1
ATOM 4325 C CA . ALA A 1 536 ? 32.835 -17.067 -15.221 1.00 95.06 536 ALA A CA 1
ATOM 4326 C C . ALA A 1 536 ? 33.556 -16.540 -16.473 1.00 95.06 536 ALA A C 1
ATOM 4328 O O . ALA A 1 536 ? 34.329 -15.587 -16.355 1.00 95.06 536 ALA A O 1
ATOM 4329 N N . ALA A 1 537 ? 33.256 -17.067 -17.668 1.00 97.00 537 ALA A N 1
ATOM 4330 C CA . ALA A 1 537 ? 33.913 -16.661 -18.908 1.00 97.00 537 ALA A CA 1
ATOM 4331 C C . ALA A 1 537 ? 33.713 -15.167 -19.216 1.00 97.00 537 ALA A C 1
ATOM 4333 O O . ALA A 1 537 ? 34.622 -14.515 -19.734 1.00 97.00 537 ALA A O 1
ATOM 4334 N N . TYR A 1 538 ? 32.559 -14.587 -18.856 1.00 97.19 538 TYR A N 1
ATOM 4335 C CA . TYR A 1 538 ? 32.338 -13.144 -19.002 1.00 97.19 538 TYR A CA 1
ATOM 4336 C C . TYR A 1 538 ? 33.258 -12.325 -18.089 1.00 97.19 538 TYR A C 1
ATOM 4338 O O . TYR A 1 538 ? 33.772 -11.291 -18.507 1.00 97.19 538 TYR A O 1
ATOM 4346 N N . LEU A 1 539 ? 33.498 -12.788 -16.861 1.00 97.25 539 LEU A N 1
ATOM 4347 C CA . LEU A 1 539 ? 34.345 -12.094 -15.889 1.00 97.25 539 LEU A CA 1
ATOM 4348 C C . LEU A 1 539 ? 35.830 -12.243 -16.230 1.00 97.25 539 LEU A C 1
ATOM 4350 O O . LEU A 1 539 ? 36.582 -11.275 -16.158 1.00 97.25 539 LEU A O 1
ATOM 4354 N N . GLU A 1 540 ? 36.250 -13.432 -16.657 1.00 96.88 540 GLU A N 1
ATOM 4355 C CA . GLU A 1 540 ? 37.609 -13.688 -17.149 1.00 96.88 540 GLU A CA 1
ATOM 4356 C C . GLU A 1 540 ? 37.935 -12.822 -18.369 1.00 96.88 540 GLU A C 1
ATOM 4358 O O . GLU A 1 540 ? 39.043 -12.291 -18.488 1.00 96.88 540 GLU A O 1
ATOM 4363 N N . ARG A 1 541 ? 36.946 -12.617 -19.248 1.00 96.56 541 ARG A N 1
ATOM 4364 C CA . ARG A 1 541 ? 37.060 -11.713 -20.390 1.00 96.56 541 ARG A CA 1
ATOM 4365 C C . ARG A 1 541 ? 37.362 -10.275 -19.956 1.00 96.56 541 ARG A C 1
ATOM 4367 O O . ARG A 1 541 ? 38.231 -9.659 -20.562 1.00 96.56 541 ARG A O 1
ATOM 4374 N N . ILE A 1 542 ? 36.736 -9.777 -18.884 1.00 96.38 542 ILE A N 1
ATOM 4375 C CA . ILE A 1 542 ? 37.037 -8.446 -18.317 1.00 96.38 542 ILE A CA 1
ATOM 4376 C C . ILE A 1 542 ? 38.496 -8.367 -17.872 1.00 96.38 542 ILE A C 1
ATOM 4378 O O . ILE A 1 542 ? 39.195 -7.429 -18.234 1.00 96.38 542 ILE A O 1
ATOM 4382 N N . ILE A 1 543 ? 38.980 -9.363 -17.128 1.00 96.19 543 ILE A N 1
ATOM 4383 C CA . ILE A 1 543 ? 40.365 -9.371 -16.630 1.00 96.19 543 ILE A CA 1
ATOM 4384 C C . ILE A 1 543 ? 41.376 -9.390 -17.783 1.00 96.19 543 ILE A C 1
ATOM 4386 O O . ILE A 1 543 ? 42.428 -8.759 -17.692 1.00 96.19 543 ILE A O 1
ATOM 4390 N N . ARG A 1 544 ? 41.060 -10.093 -18.875 1.00 95.88 544 ARG A N 1
ATOM 4391 C CA . ARG A 1 544 ? 41.931 -10.197 -20.050 1.00 95.88 544 ARG A CA 1
ATOM 4392 C C . ARG A 1 544 ? 41.909 -8.942 -20.923 1.00 95.88 544 ARG A C 1
ATOM 4394 O O . ARG A 1 544 ? 42.967 -8.474 -21.331 1.00 95.88 544 ARG A O 1
ATOM 4401 N N . GLU A 1 545 ? 40.722 -8.447 -21.257 1.00 93.88 545 GLU A N 1
ATOM 4402 C CA . GLU A 1 545 ? 40.531 -7.386 -22.258 1.00 93.88 545 GLU A CA 1
ATOM 4403 C C . GLU A 1 545 ? 40.543 -5.984 -21.629 1.00 93.88 545 GLU A C 1
ATOM 4405 O O . GLU A 1 545 ? 40.974 -5.029 -22.269 1.00 93.88 545 GLU A O 1
ATOM 4410 N N . TYR A 1 546 ? 40.175 -5.870 -20.349 1.00 92.56 546 TYR A N 1
ATOM 4411 C CA . TYR A 1 546 ? 40.068 -4.612 -19.605 1.00 92.56 546 TYR A CA 1
ATOM 4412 C C . TYR A 1 546 ? 40.809 -4.675 -18.249 1.00 92.56 546 TYR A C 1
ATOM 4414 O O . TYR A 1 546 ? 40.241 -4.334 -17.210 1.00 92.56 546 TYR A O 1
ATOM 4422 N N . PRO A 1 547 ? 42.105 -5.057 -18.201 1.00 88.62 547 PRO A N 1
ATOM 4423 C CA . PRO A 1 547 ? 42.836 -5.281 -16.943 1.00 88.62 547 PRO A CA 1
ATOM 4424 C C . PRO A 1 547 ? 43.016 -4.022 -16.078 1.00 88.62 547 PRO A C 1
ATOM 4426 O O . PRO A 1 547 ? 43.354 -4.121 -14.901 1.00 88.62 547 PRO A O 1
ATOM 4429 N N . ARG A 1 548 ? 42.830 -2.832 -16.663 1.00 90.25 548 ARG A N 1
ATOM 4430 C CA . ARG A 1 548 ? 42.863 -1.532 -15.970 1.00 90.25 548 ARG A CA 1
ATOM 4431 C C . ARG A 1 548 ? 41.484 -0.862 -15.896 1.00 90.25 548 ARG A C 1
ATOM 4433 O O . ARG A 1 548 ? 41.416 0.302 -15.510 1.00 90.25 548 ARG A O 1
ATOM 4440 N N . GLY A 1 549 ? 40.424 -1.565 -16.302 1.00 86.62 549 GLY A N 1
ATOM 4441 C CA . GLY A 1 549 ? 39.048 -1.086 -16.202 1.00 86.62 549 GLY A CA 1
ATOM 4442 C C . GLY A 1 549 ? 38.616 -0.949 -14.743 1.00 86.62 549 GLY A C 1
ATOM 4443 O O . GLY A 1 549 ? 39.095 -1.670 -13.862 1.00 86.62 549 GLY A O 1
ATOM 4444 N N . ASP A 1 550 ? 37.696 -0.032 -14.472 1.00 90.19 550 ASP A N 1
ATOM 4445 C CA . ASP A 1 550 ? 37.174 0.240 -13.127 1.00 90.19 550 ASP A CA 1
ATOM 4446 C C . ASP A 1 550 ? 36.321 -0.922 -12.570 1.00 90.19 550 ASP A C 1
ATOM 4448 O O . ASP A 1 550 ? 36.112 -1.040 -11.356 1.00 90.19 550 ASP A O 1
ATOM 4452 N N . VAL A 1 551 ? 35.874 -1.827 -13.445 1.00 93.62 551 VAL A N 1
ATOM 4453 C CA . VAL A 1 551 ? 35.159 -3.059 -13.090 1.00 93.62 551 VAL A CA 1
ATOM 4454 C C . VAL A 1 551 ? 36.050 -4.290 -12.895 1.00 93.62 551 VAL A C 1
ATOM 4456 O O . VAL A 1 551 ? 35.553 -5.301 -12.394 1.00 93.62 551 VAL A O 1
ATOM 4459 N N . ALA A 1 552 ? 37.350 -4.235 -13.205 1.00 93.75 552 ALA A N 1
ATOM 4460 C CA . ALA A 1 552 ? 38.239 -5.403 -13.118 1.00 93.75 552 ALA A CA 1
ATOM 4461 C C . ALA A 1 552 ? 38.323 -5.982 -11.690 1.00 93.75 552 ALA A C 1
ATOM 4463 O O . ALA A 1 552 ? 38.173 -7.188 -11.490 1.00 93.75 552 ALA A O 1
ATOM 4464 N N . ASP A 1 553 ? 38.455 -5.124 -10.674 1.00 94.69 553 ASP A N 1
ATOM 4465 C CA . ASP A 1 553 ? 38.455 -5.540 -9.261 1.00 94.69 553 ASP A CA 1
ATOM 4466 C C . ASP A 1 553 ? 37.107 -6.159 -8.840 1.00 94.69 553 ASP A C 1
ATOM 4468 O O . ASP A 1 553 ? 37.062 -7.160 -8.120 1.00 94.69 553 ASP A O 1
ATOM 4472 N N . LYS A 1 554 ? 35.984 -5.621 -9.341 1.00 95.50 554 LYS A N 1
ATOM 4473 C CA . LYS A 1 554 ? 34.648 -6.191 -9.091 1.00 95.50 554 LYS A CA 1
ATOM 4474 C C . LYS A 1 554 ? 34.525 -7.585 -9.714 1.00 95.50 554 LYS A C 1
ATOM 4476 O O . LYS A 1 554 ? 34.013 -8.492 -9.055 1.00 95.50 554 LYS A O 1
ATOM 4481 N N . ALA A 1 555 ? 35.018 -7.762 -10.941 1.00 96.00 555 ALA A N 1
ATOM 4482 C CA . ALA A 1 555 ? 35.030 -9.045 -11.638 1.00 96.00 555 ALA A CA 1
ATOM 4483 C C . ALA A 1 555 ? 35.884 -10.082 -10.893 1.00 96.00 555 ALA A C 1
ATOM 4485 O O . ALA A 1 555 ? 35.417 -11.194 -10.649 1.00 96.00 555 ALA A O 1
ATOM 4486 N N . GLN A 1 556 ? 37.081 -9.701 -10.433 1.00 95.75 556 GLN A N 1
ATOM 4487 C CA . GLN A 1 556 ? 37.959 -10.583 -9.660 1.00 95.75 556 GLN A CA 1
ATOM 4488 C C . GLN A 1 556 ? 37.324 -11.005 -8.328 1.00 95.75 556 GLN A C 1
ATOM 4490 O O . GLN A 1 556 ? 37.327 -12.187 -7.982 1.00 95.75 556 GLN A O 1
ATOM 4495 N N . LYS A 1 557 ? 36.712 -10.062 -7.600 1.00 95.00 557 LYS A N 1
ATOM 4496 C CA . LYS A 1 557 ? 35.975 -10.358 -6.359 1.00 95.00 557 LYS A CA 1
ATOM 4497 C C . LYS A 1 557 ? 34.795 -11.296 -6.594 1.00 95.00 557 LYS A C 1
ATOM 4499 O O . LYS A 1 557 ? 34.506 -12.129 -5.737 1.00 95.00 557 LYS A O 1
ATOM 4504 N N . LEU A 1 558 ? 34.091 -11.155 -7.716 1.00 93.81 558 LEU A N 1
ATOM 4505 C CA . LEU A 1 558 ? 32.974 -12.032 -8.052 1.00 93.81 558 LEU A CA 1
ATOM 4506 C C . LEU A 1 558 ? 33.451 -13.433 -8.457 1.00 93.81 558 LEU A C 1
ATOM 4508 O O . LEU A 1 558 ? 32.888 -14.401 -7.957 1.00 93.81 558 LEU A O 1
ATOM 4512 N N . LEU A 1 559 ? 34.517 -13.550 -9.255 1.00 95.69 559 LEU A N 1
ATOM 4513 C CA . LEU A 1 559 ? 35.159 -14.834 -9.564 1.00 95.69 559 LEU A CA 1
ATOM 4514 C C . LEU A 1 559 ? 35.602 -15.566 -8.295 1.00 95.69 559 LEU A C 1
ATOM 4516 O O . LEU A 1 559 ? 35.396 -16.769 -8.171 1.00 95.69 559 LEU A O 1
ATOM 4520 N N . GLU A 1 560 ? 36.170 -14.848 -7.325 1.00 94.56 560 GLU A N 1
ATOM 4521 C CA . GLU A 1 560 ? 36.557 -15.453 -6.051 1.00 94.56 560 GLU A CA 1
ATOM 4522 C C . GLU A 1 560 ? 35.338 -15.939 -5.261 1.00 94.56 560 GLU A C 1
ATOM 4524 O O . GLU A 1 560 ? 35.329 -17.061 -4.761 1.00 94.56 560 GLU A O 1
ATOM 4529 N N . LYS A 1 561 ? 34.261 -15.142 -5.217 1.00 91.56 561 LYS A N 1
ATOM 4530 C CA . LYS A 1 561 ? 32.993 -15.581 -4.616 1.00 91.56 561 LYS A CA 1
ATOM 4531 C C . LYS A 1 561 ? 32.452 -16.834 -5.300 1.00 91.56 561 LYS A C 1
ATOM 4533 O O . LYS A 1 561 ? 32.026 -17.735 -4.590 1.00 91.56 561 LYS A O 1
ATOM 4538 N N . MET A 1 562 ? 32.506 -16.909 -6.632 1.00 91.81 562 MET A N 1
ATOM 4539 C CA . MET A 1 562 ? 32.017 -18.041 -7.431 1.00 91.81 562 MET A CA 1
ATOM 4540 C C . MET A 1 562 ? 32.699 -19.376 -7.109 1.00 91.81 562 MET A C 1
ATOM 4542 O O . MET A 1 562 ? 32.102 -20.423 -7.338 1.00 91.81 562 MET A O 1
ATOM 4546 N N . LYS A 1 563 ? 33.912 -19.362 -6.539 1.00 91.75 563 LYS A N 1
ATOM 4547 C CA . LYS A 1 563 ? 34.613 -20.581 -6.096 1.00 91.75 563 LYS A CA 1
ATOM 4548 C C . LYS A 1 563 ? 34.030 -21.187 -4.821 1.00 91.75 563 LYS A C 1
ATOM 4550 O O . LYS A 1 563 ? 34.309 -22.344 -4.513 1.00 91.75 563 LYS A O 1
ATOM 4555 N N . SER A 1 564 ? 33.268 -20.413 -4.048 1.00 89.31 564 SER A N 1
ATOM 4556 C CA . SER A 1 564 ? 32.659 -20.904 -2.815 1.00 89.31 564 SER A CA 1
ATOM 4557 C C . SER A 1 564 ? 31.613 -21.980 -3.128 1.00 89.31 564 SER A C 1
ATOM 4559 O O . SER A 1 564 ? 30.740 -21.736 -3.959 1.00 89.31 564 SER A O 1
ATOM 4561 N N . PRO A 1 565 ? 31.591 -23.119 -2.412 1.00 83.94 565 PRO A N 1
ATOM 4562 C CA . PRO A 1 565 ? 30.523 -24.114 -2.553 1.00 83.94 565 PRO A CA 1
ATOM 4563 C C . PRO A 1 565 ? 29.151 -23.579 -2.109 1.00 83.94 565 PRO A C 1
ATOM 4565 O O . PRO A 1 565 ? 28.124 -24.182 -2.403 1.00 83.94 565 PRO A O 1
ATOM 4568 N N . PHE A 1 566 ? 29.127 -22.441 -1.406 1.00 80.50 566 PHE A N 1
ATOM 4569 C CA . PHE A 1 566 ? 27.911 -21.734 -1.003 1.00 80.50 566 PHE A CA 1
ATOM 4570 C C . PHE A 1 566 ? 27.515 -20.623 -1.975 1.00 80.50 566 PHE A C 1
ATOM 4572 O O . PHE A 1 566 ? 26.514 -19.940 -1.750 1.00 80.50 566 PHE A O 1
ATOM 4579 N N . TYR A 1 567 ? 28.308 -20.383 -3.022 1.00 78.50 567 TYR A N 1
ATOM 4580 C CA . TYR A 1 567 ? 27.920 -19.424 -4.034 1.00 78.50 567 TYR A CA 1
ATOM 4581 C C . TYR A 1 567 ? 26.756 -19.979 -4.834 1.00 78.50 567 TYR A C 1
ATOM 4583 O O . TYR A 1 567 ? 26.851 -21.000 -5.512 1.00 78.50 567 TYR A O 1
ATOM 4591 N N . VAL A 1 568 ? 25.655 -19.247 -4.778 1.00 69.94 568 VAL A N 1
ATOM 4592 C CA . VAL A 1 568 ? 24.519 -19.469 -5.647 1.00 69.94 568 VAL A CA 1
ATOM 4593 C C . VAL A 1 568 ? 24.388 -18.217 -6.494 1.00 69.94 568 VAL A C 1
ATOM 4595 O O . VAL A 1 568 ? 24.191 -17.119 -5.980 1.00 69.94 568 VAL A O 1
ATOM 4598 N N . ASN A 1 569 ? 24.481 -18.378 -7.811 1.00 69.62 569 ASN A N 1
ATOM 4599 C CA . ASN A 1 569 ? 24.233 -17.317 -8.791 1.00 69.62 569 ASN A CA 1
ATOM 4600 C C . ASN A 1 569 ? 22.741 -16.905 -8.860 1.00 69.62 569 ASN A C 1
ATOM 4602 O O . ASN A 1 569 ? 22.248 -16.301 -9.813 1.00 69.62 569 ASN A O 1
ATOM 4606 N N . THR A 1 570 ? 21.950 -17.304 -7.877 1.00 60.56 570 THR A N 1
ATOM 4607 C CA . THR A 1 570 ? 20.545 -16.952 -7.777 1.00 60.56 570 THR A CA 1
ATOM 4608 C C . THR A 1 570 ? 20.354 -16.239 -6.455 1.00 60.56 570 THR A C 1
ATOM 4610 O O . THR A 1 570 ? 20.966 -16.598 -5.447 1.00 60.56 570 THR A O 1
ATOM 4613 N N . ARG A 1 571 ? 19.452 -15.250 -6.429 1.00 57.94 571 ARG A N 1
ATOM 4614 C CA . ARG A 1 571 ? 18.816 -14.925 -5.153 1.00 57.94 571 ARG A CA 1
ATOM 4615 C C . ARG A 1 571 ? 18.230 -16.236 -4.609 1.00 57.94 571 ARG A C 1
ATOM 4617 O O . ARG A 1 571 ? 17.731 -17.044 -5.400 1.00 57.94 571 ARG A O 1
ATOM 4624 N N . PRO A 1 572 ? 18.394 -16.524 -3.318 1.00 45.38 572 PRO A N 1
ATOM 4625 C CA . PRO A 1 572 ? 17.992 -17.810 -2.784 1.00 45.38 572 PRO A CA 1
ATOM 4626 C C . PRO A 1 572 ? 16.460 -17.972 -2.916 1.00 45.38 572 PRO A C 1
ATOM 4628 O O . PRO A 1 572 ? 15.717 -17.160 -2.376 1.00 45.38 572 PRO A O 1
ATOM 4631 N N . TYR A 1 573 ? 16.051 -19.046 -3.612 1.00 47.56 573 TYR A N 1
ATOM 4632 C CA . TYR A 1 573 ? 14.748 -19.747 -3.609 1.00 47.56 573 TYR A CA 1
ATOM 4633 C C . TYR A 1 573 ? 13.654 -19.417 -4.635 1.00 47.56 573 TYR A C 1
ATOM 4635 O O . TYR A 1 573 ? 13.536 -18.310 -5.145 1.00 47.56 573 TYR A O 1
ATOM 4643 N N . GLY A 1 574 ? 12.841 -20.464 -4.872 1.00 53.09 574 GLY A N 1
ATOM 4644 C CA . GLY A 1 574 ? 11.542 -20.473 -5.536 1.00 53.09 574 GLY A CA 1
ATOM 4645 C C . GLY A 1 574 ? 10.564 -19.518 -4.863 1.00 53.09 574 GLY A C 1
ATOM 4646 O O . GLY A 1 574 ? 9.729 -19.941 -4.061 1.00 53.09 574 GLY A O 1
ATOM 4647 N N . SER A 1 575 ? 10.733 -18.224 -5.120 1.00 59.88 575 SER A N 1
ATOM 4648 C CA . SER A 1 575 ? 9.958 -17.162 -4.493 1.00 59.88 575 SER A CA 1
ATOM 4649 C C . SER A 1 575 ? 8.480 -17.403 -4.745 1.00 59.88 575 SER A C 1
ATOM 4651 O O . SER A 1 575 ? 8.073 -17.607 -5.891 1.00 59.88 575 SER A O 1
ATOM 4653 N N . ALA A 1 576 ? 7.693 -17.384 -3.667 1.00 69.94 576 ALA A N 1
ATOM 4654 C CA . ALA A 1 576 ? 6.247 -17.425 -3.773 1.00 69.94 576 ALA A CA 1
ATOM 4655 C C . ALA A 1 576 ? 5.796 -16.279 -4.691 1.00 69.94 576 ALA A C 1
ATOM 4657 O O . ALA A 1 576 ? 6.062 -15.105 -4.423 1.00 69.94 576 ALA A O 1
ATOM 4658 N N . MET A 1 577 ? 5.170 -16.633 -5.805 1.00 73.50 577 MET A N 1
ATOM 4659 C CA . MET A 1 577 ? 4.589 -15.691 -6.734 1.00 73.50 577 MET A CA 1
ATOM 4660 C C . MET A 1 577 ? 3.233 -15.229 -6.213 1.00 73.50 577 MET A C 1
ATOM 4662 O O . MET A 1 577 ? 2.444 -16.046 -5.732 1.00 73.50 577 MET A O 1
ATOM 4666 N N . PRO A 1 578 ? 2.923 -13.937 -6.362 1.00 73.56 578 PRO A N 1
ATOM 4667 C CA . PRO A 1 578 ? 1.588 -13.445 -6.110 1.00 73.56 578 PRO A CA 1
ATOM 4668 C C . PRO A 1 578 ? 0.604 -13.947 -7.177 1.00 73.56 578 PRO A C 1
ATOM 4670 O O . PRO A 1 578 ? 0.872 -13.884 -8.376 1.00 73.56 578 PRO A O 1
ATOM 4673 N N . TYR A 1 579 ? -0.560 -14.398 -6.731 1.00 76.56 579 TYR A N 1
ATOM 4674 C CA . TYR A 1 579 ? -1.704 -14.843 -7.499 1.00 76.56 579 TYR A CA 1
ATOM 4675 C C . TYR A 1 579 ? -3.000 -14.391 -6.825 1.00 76.56 579 TYR A C 1
ATOM 4677 O O . TYR A 1 579 ? -3.083 -14.290 -5.604 1.00 76.56 579 TYR A O 1
ATOM 4685 N N . LYS A 1 580 ? -4.039 -14.148 -7.624 1.00 75.44 580 LYS A N 1
ATOM 4686 C CA . LYS A 1 580 ? -5.389 -13.868 -7.120 1.00 75.44 580 LYS A CA 1
ATOM 4687 C C . LYS A 1 580 ? -6.299 -15.027 -7.476 1.00 75.44 580 LYS A C 1
ATOM 4689 O O . LYS A 1 580 ? -6.438 -15.321 -8.663 1.00 75.44 580 LYS A O 1
ATOM 4694 N N . VAL A 1 581 ? -6.922 -15.650 -6.478 1.00 78.00 581 VAL A N 1
ATOM 4695 C CA . VAL A 1 581 ? -8.028 -16.587 -6.705 1.00 78.00 581 VAL A CA 1
ATOM 4696 C C . VAL A 1 581 ? -9.244 -15.778 -7.152 1.00 78.00 581 VAL A C 1
ATOM 4698 O O . VAL A 1 581 ? -9.588 -14.763 -6.553 1.00 78.00 581 VAL A O 1
ATOM 4701 N N . LEU A 1 582 ? -9.815 -16.179 -8.278 1.00 75.38 582 LEU A N 1
ATOM 4702 C CA . LEU A 1 582 ? -10.950 -15.539 -8.939 1.00 75.38 582 LEU A CA 1
ATOM 4703 C C . LEU A 1 582 ? -12.229 -16.347 -8.749 1.00 75.38 582 LEU A C 1
ATOM 4705 O O . LEU A 1 582 ? -13.304 -15.770 -8.667 1.00 75.38 582 LEU A O 1
ATOM 4709 N N . VAL A 1 583 ? -12.091 -17.671 -8.708 1.00 77.56 583 VAL A N 1
ATOM 4710 C CA . VAL A 1 583 ? -13.166 -18.624 -8.445 1.00 77.56 583 VAL A CA 1
ATOM 4711 C C . VAL A 1 583 ? -12.593 -19.701 -7.537 1.00 77.56 583 VAL A C 1
ATOM 4713 O O . VAL A 1 583 ? -11.532 -20.247 -7.844 1.00 77.56 583 VAL A O 1
ATOM 4716 N N . ASP A 1 584 ? -13.303 -20.002 -6.459 1.00 71.06 584 ASP A N 1
ATOM 4717 C CA . ASP A 1 584 ? -13.083 -21.159 -5.595 1.00 71.06 584 ASP A CA 1
ATOM 4718 C C . ASP A 1 584 ? -14.451 -21.808 -5.359 1.00 71.06 584 ASP A C 1
ATOM 4720 O O . ASP A 1 584 ? -15.375 -21.142 -4.886 1.00 71.06 584 ASP A O 1
ATOM 4724 N N . GLY A 1 585 ? -14.624 -23.062 -5.781 1.00 70.50 585 GLY A N 1
ATOM 4725 C CA . GLY A 1 585 ? -15.877 -23.787 -5.583 1.00 70.50 585 GLY A CA 1
ATOM 4726 C C . GLY A 1 585 ? -16.298 -24.664 -6.758 1.00 70.50 585 GLY A C 1
ATOM 4727 O O . GLY A 1 585 ? -15.480 -25.210 -7.496 1.00 70.50 585 GLY A O 1
ATOM 4728 N N . ASP A 1 586 ? -17.606 -24.854 -6.899 1.00 66.19 586 ASP A N 1
ATOM 4729 C CA . ASP A 1 586 ? -18.192 -25.773 -7.872 1.00 66.19 586 ASP A CA 1
ATOM 4730 C C . ASP A 1 586 ? -18.457 -25.091 -9.224 1.00 66.19 586 ASP A C 1
ATOM 4732 O O . ASP A 1 586 ? -19.197 -24.107 -9.316 1.00 66.19 586 ASP A O 1
ATOM 4736 N N . ALA A 1 587 ? -17.916 -25.662 -10.303 1.00 58.69 587 ALA A N 1
ATOM 4737 C CA . ALA A 1 587 ? -18.133 -25.194 -11.666 1.00 58.69 587 ALA A CA 1
ATOM 4738 C C . ALA A 1 587 ? -19.575 -25.362 -12.191 1.00 58.69 587 ALA A C 1
ATOM 4740 O O . ALA A 1 587 ? -19.863 -24.912 -13.304 1.00 58.69 587 ALA A O 1
ATOM 4741 N N . GLY A 1 588 ? -20.489 -25.958 -11.416 1.00 51.00 588 GLY A N 1
ATOM 4742 C CA . GLY A 1 588 ? -21.933 -25.949 -11.674 1.00 51.00 588 GLY A CA 1
ATOM 4743 C C . GLY A 1 588 ? -22.618 -24.593 -11.431 1.00 51.00 588 GLY A C 1
ATOM 4744 O O . GLY A 1 588 ? -23.629 -24.315 -12.074 1.00 51.00 588 GLY A O 1
ATOM 4745 N N . ASN A 1 589 ? -22.057 -23.735 -10.564 1.00 53.47 589 ASN A N 1
ATOM 4746 C CA . ASN A 1 589 ? -22.491 -22.342 -10.359 1.00 53.47 589 ASN A CA 1
ATOM 4747 C C . ASN A 1 589 ? -21.318 -21.384 -9.993 1.00 53.47 589 ASN A C 1
ATOM 4749 O O . ASN A 1 589 ? -21.387 -20.682 -8.987 1.00 53.47 589 ASN A O 1
ATOM 4753 N N . PRO A 1 590 ? -20.221 -21.327 -10.776 1.00 49.94 590 PRO A N 1
ATOM 4754 C CA . PRO A 1 590 ? -18.991 -20.614 -10.409 1.00 49.94 590 PRO A CA 1
ATOM 4755 C C . PRO A 1 590 ? -19.070 -19.102 -10.668 1.00 49.94 590 PRO A C 1
ATOM 4757 O O . PRO A 1 590 ? -18.103 -18.384 -10.440 1.00 49.94 590 PRO A O 1
ATOM 4760 N N . TRP A 1 591 ? -20.198 -18.624 -11.203 1.00 56.38 591 TRP A N 1
ATOM 4761 C CA . TRP A 1 591 ? -20.381 -17.258 -11.701 1.00 56.38 591 TRP A CA 1
ATOM 4762 C C . TRP A 1 591 ? -21.442 -16.469 -10.918 1.00 56.38 591 TRP A C 1
ATOM 4764 O O . TRP A 1 591 ? -21.922 -15.449 -11.409 1.00 56.38 591 TRP A O 1
ATOM 4774 N N . GLY A 1 592 ? -21.852 -16.948 -9.739 1.00 46.38 592 GLY A N 1
ATOM 4775 C CA . GLY A 1 592 ? -22.807 -16.244 -8.884 1.00 46.38 592 GLY A CA 1
ATOM 4776 C C . GLY A 1 592 ? -22.256 -14.896 -8.405 1.00 46.38 592 GLY A C 1
ATOM 4777 O O . GLY A 1 592 ? -21.188 -14.862 -7.815 1.00 46.38 592 GLY A O 1
ATOM 4778 N N . ALA A 1 593 ? -22.985 -13.819 -8.716 1.00 39.78 593 ALA A N 1
ATOM 4779 C CA . ALA A 1 593 ? -23.021 -12.454 -8.155 1.00 39.78 593 ALA A CA 1
ATOM 4780 C C . ALA A 1 593 ? -21.757 -11.741 -7.595 1.00 39.78 593 ALA A C 1
ATOM 4782 O O . ALA A 1 593 ? -21.907 -10.655 -7.044 1.00 39.78 593 ALA A O 1
ATOM 4783 N N . GLN A 1 594 ? -20.524 -12.227 -7.760 1.00 43.72 594 GLN A N 1
ATOM 4784 C CA . GLN A 1 594 ? -19.306 -11.456 -7.455 1.00 43.72 594 GLN A CA 1
ATOM 4785 C C . GLN A 1 594 ? -18.696 -10.845 -8.727 1.00 43.72 594 GLN A C 1
ATOM 4787 O O . GLN A 1 594 ? -17.661 -11.284 -9.229 1.00 43.72 594 GLN A O 1
ATOM 4792 N N . ASP A 1 595 ? -19.313 -9.777 -9.235 1.00 43.28 595 ASP A N 1
ATOM 4793 C CA . ASP A 1 595 ? -18.743 -8.959 -10.312 1.00 43.28 595 ASP A CA 1
ATOM 4794 C C . ASP A 1 595 ? -18.102 -7.677 -9.753 1.00 43.28 595 ASP A C 1
ATOM 4796 O O . ASP A 1 595 ? -18.677 -6.594 -9.760 1.00 43.28 595 ASP A O 1
ATOM 4800 N N . ALA A 1 596 ? -16.842 -7.806 -9.332 1.00 39.72 596 ALA A N 1
ATOM 4801 C CA . ALA A 1 596 ? -15.867 -6.707 -9.362 1.00 39.72 596 ALA A CA 1
ATOM 4802 C C . ALA A 1 596 ? -14.575 -7.093 -10.115 1.00 39.72 596 ALA A C 1
ATOM 4804 O O . ALA A 1 596 ? -13.668 -6.276 -10.281 1.00 39.72 596 ALA A O 1
ATOM 4805 N N . ILE A 1 597 ? -14.469 -8.335 -10.611 1.00 54.25 597 ILE A N 1
ATOM 4806 C CA . ILE A 1 597 ? -13.358 -8.776 -11.458 1.00 54.25 597 ILE A CA 1
ATOM 4807 C C . ILE A 1 597 ? -13.933 -9.257 -12.782 1.00 54.25 597 ILE A C 1
ATOM 4809 O O . ILE A 1 597 ? -14.415 -10.381 -12.891 1.00 54.25 597 ILE A O 1
ATOM 4813 N N . THR A 1 598 ? -13.836 -8.425 -13.815 1.00 68.50 598 THR A N 1
ATOM 4814 C CA . THR A 1 598 ? -14.201 -8.812 -15.178 1.00 68.50 598 THR A CA 1
ATOM 4815 C C . THR A 1 598 ? -13.245 -9.909 -15.659 1.00 68.50 598 THR A C 1
ATOM 4817 O O . THR A 1 598 ? -12.164 -9.639 -16.181 1.00 68.50 598 THR A O 1
ATOM 4820 N N . ILE A 1 599 ? -13.600 -11.173 -15.425 1.00 77.69 599 ILE A N 1
ATOM 4821 C CA . ILE A 1 599 ? -12.916 -12.320 -16.025 1.00 77.69 599 ILE A CA 1
ATOM 4822 C C . ILE A 1 599 ? -13.246 -12.286 -17.522 1.00 77.69 599 ILE A C 1
ATOM 4824 O O . ILE A 1 599 ? -14.435 -12.302 -17.859 1.00 77.69 599 ILE A O 1
ATOM 4828 N N . PRO A 1 600 ? -12.241 -12.228 -18.416 1.00 88.12 600 PRO A N 1
ATOM 4829 C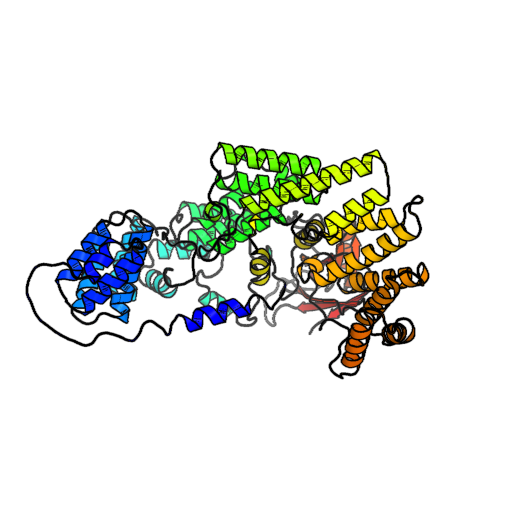 CA . PRO A 1 600 ? -12.482 -12.172 -19.851 1.00 88.12 600 PRO A CA 1
ATOM 4830 C C . PRO A 1 600 ? -13.350 -13.343 -20.324 1.00 88.12 600 PRO A C 1
ATOM 4832 O O . PRO A 1 600 ? -13.221 -14.467 -19.827 1.00 88.12 600 PRO A O 1
ATOM 4835 N N . GLY A 1 601 ? -14.251 -13.090 -21.276 1.00 86.88 601 GLY A N 1
ATOM 4836 C CA . GLY A 1 601 ? -15.232 -14.084 -21.730 1.00 86.88 601 GLY A CA 1
ATOM 4837 C C . GLY A 1 601 ? -14.583 -15.364 -22.265 1.00 86.88 601 GLY A C 1
ATOM 4838 O O . GLY A 1 601 ? -15.077 -16.466 -22.023 1.00 86.88 601 GLY A O 1
ATOM 4839 N N . GLU A 1 602 ? -13.428 -15.235 -22.914 1.00 92.44 602 GLU A N 1
ATOM 4840 C CA . GLU A 1 602 ? -12.614 -16.350 -23.393 1.00 92.44 602 GLU A CA 1
ATOM 4841 C C . GLU A 1 602 ? -12.060 -17.220 -22.257 1.00 92.44 602 GLU A C 1
ATOM 4843 O O . GLU A 1 602 ? -12.011 -18.441 -22.393 1.00 92.44 602 GLU A O 1
ATOM 4848 N N . VAL A 1 603 ? -11.724 -16.620 -21.112 1.00 92.25 603 VAL A N 1
ATOM 4849 C CA . VAL A 1 603 ? -11.262 -17.346 -19.921 1.00 92.25 603 VAL A CA 1
ATOM 4850 C C . VAL A 1 603 ? -12.423 -18.096 -19.279 1.00 92.25 603 VAL A C 1
ATOM 4852 O O . VAL A 1 603 ? -12.260 -19.265 -18.928 1.00 92.25 603 VAL A O 1
ATOM 4855 N N . LYS A 1 604 ? -13.605 -17.464 -19.172 1.00 89.75 604 LYS A N 1
ATOM 4856 C CA . LYS A 1 604 ? -14.814 -18.126 -18.646 1.00 89.75 604 LYS A CA 1
ATOM 4857 C C . LYS A 1 604 ? -15.151 -19.368 -19.469 1.00 89.75 604 LYS A C 1
ATOM 4859 O O . LYS A 1 604 ? -15.327 -20.452 -18.915 1.00 89.75 604 LYS A O 1
ATOM 4864 N N . LYS A 1 605 ? -15.170 -19.218 -20.797 1.00 90.56 605 LYS A N 1
ATOM 4865 C CA . LYS A 1 605 ? -15.423 -20.316 -21.736 1.00 90.56 605 LYS A CA 1
ATOM 4866 C C . LYS A 1 605 ? -14.390 -21.439 -21.589 1.00 90.56 605 LYS A C 1
ATOM 4868 O O . LYS A 1 605 ? -14.778 -22.591 -21.416 1.00 90.56 605 LYS A O 1
ATOM 4873 N N . TRP A 1 606 ? -13.099 -21.103 -21.594 1.00 95.06 606 TRP A N 1
ATOM 4874 C CA . TRP A 1 606 ? -12.012 -22.075 -21.438 1.00 95.06 606 TRP A CA 1
ATOM 4875 C C . TRP A 1 606 ? -12.093 -22.855 -20.116 1.00 95.06 606 TRP A C 1
ATOM 4877 O O . TRP A 1 606 ? -11.919 -24.074 -20.113 1.00 95.06 606 TRP A O 1
ATOM 4887 N N . ALA A 1 607 ? -12.398 -22.187 -19.000 1.00 92.31 607 ALA A N 1
ATOM 4888 C CA . ALA A 1 607 ? -12.563 -22.849 -17.706 1.00 92.31 607 ALA A CA 1
ATOM 4889 C C . ALA A 1 607 ? -13.776 -23.801 -17.703 1.00 92.31 607 ALA A C 1
ATOM 4891 O O . ALA A 1 607 ? -13.664 -24.952 -17.280 1.00 92.31 607 ALA A O 1
ATOM 4892 N N . MET A 1 608 ? -14.919 -23.365 -18.248 1.00 89.44 608 MET A N 1
ATOM 4893 C CA . MET A 1 608 ? -16.134 -24.189 -18.344 1.00 89.44 608 MET A CA 1
ATOM 4894 C C . MET A 1 608 ? -15.942 -25.447 -19.200 1.00 89.44 608 MET A C 1
ATOM 4896 O O . MET A 1 608 ? -16.437 -26.514 -18.844 1.00 89.44 608 MET A O 1
ATOM 4900 N N . GLU A 1 609 ? -15.215 -25.347 -20.313 1.00 93.94 609 GLU A N 1
ATOM 4901 C CA . GLU A 1 609 ? -14.930 -26.491 -21.192 1.00 93.94 609 GLU A CA 1
ATOM 4902 C C . GLU A 1 609 ? -14.067 -27.565 -20.509 1.00 93.94 609 GLU A C 1
ATOM 4904 O O . GLU A 1 609 ? -14.098 -28.732 -20.904 1.00 93.94 609 GLU A O 1
ATOM 4909 N N . ASN A 1 610 ? -13.314 -27.194 -19.471 1.00 95.06 610 ASN A N 1
ATOM 4910 C CA . ASN A 1 610 ? -12.380 -28.085 -18.790 1.00 95.06 610 ASN A CA 1
ATOM 4911 C C . ASN A 1 610 ? -12.834 -28.529 -17.392 1.00 95.06 610 ASN A C 1
ATOM 4913 O O . ASN A 1 610 ? -12.226 -29.439 -16.840 1.00 95.06 610 ASN A O 1
ATOM 4917 N N . SER A 1 611 ? -13.901 -27.955 -16.830 1.00 91.12 611 SER A N 1
ATOM 4918 C CA . SER A 1 611 ? -14.292 -28.188 -15.431 1.00 91.12 611 SER A CA 1
ATOM 4919 C C . SER A 1 611 ? -14.839 -29.585 -15.132 1.00 91.12 611 SER A C 1
ATOM 4921 O O . SER A 1 611 ? -14.739 -30.067 -14.005 1.00 91.12 611 SER A O 1
ATOM 4923 N N . ARG A 1 612 ? -15.413 -30.259 -16.136 1.00 91.12 612 ARG A N 1
ATOM 4924 C CA . ARG A 1 612 ? -16.070 -31.568 -15.959 1.00 91.12 612 ARG A CA 1
ATOM 4925 C C . ARG A 1 612 ? -15.109 -32.746 -15.833 1.00 91.12 612 ARG A C 1
ATOM 4927 O O . ARG A 1 612 ? -15.514 -33.838 -15.450 1.00 91.12 612 ARG A O 1
ATOM 4934 N N . ARG A 1 613 ? -13.832 -32.538 -16.144 1.00 94.12 613 ARG A N 1
ATOM 4935 C CA . ARG A 1 613 ? -12.782 -33.559 -16.088 1.00 94.12 613 ARG A CA 1
ATOM 4936 C C . ARG A 1 613 ? -11.637 -33.086 -15.195 1.00 94.12 613 ARG A C 1
ATOM 4938 O O . ARG A 1 613 ? -11.465 -31.878 -15.052 1.00 94.12 613 ARG A O 1
ATOM 4945 N N . PRO A 1 614 ? -10.832 -34.003 -14.632 1.00 95.62 614 PRO A N 1
ATOM 4946 C CA . PRO A 1 614 ? -9.565 -33.624 -14.027 1.00 95.62 614 PRO A CA 1
ATOM 4947 C C . PRO A 1 614 ? -8.737 -32.814 -15.026 1.00 95.62 614 PRO A C 1
ATOM 4949 O O . PRO A 1 614 ? -8.507 -33.261 -16.155 1.00 95.62 614 PRO A O 1
ATOM 4952 N N . PHE A 1 615 ? -8.350 -31.603 -14.640 1.00 96.69 615 PHE A N 1
ATOM 4953 C CA . PHE A 1 615 ? -7.660 -30.680 -15.531 1.00 96.69 615 PHE A CA 1
ATOM 4954 C C . PHE A 1 615 ? -6.721 -29.765 -14.757 1.00 96.69 615 PHE A C 1
ATOM 4956 O O . PHE A 1 615 ? -7.083 -29.228 -13.714 1.00 96.69 615 PHE A O 1
ATOM 4963 N N . THR A 1 616 ? -5.542 -29.539 -15.327 1.00 97.38 616 THR A N 1
ATOM 4964 C CA . THR A 1 616 ? -4.630 -28.462 -14.958 1.00 97.38 616 THR A CA 1
ATOM 4965 C C . THR A 1 616 ? -4.182 -27.757 -16.228 1.00 97.38 616 THR A C 1
ATOM 4967 O O . THR A 1 616 ? -3.846 -28.392 -17.230 1.00 97.38 616 THR A O 1
ATOM 4970 N N . GLY A 1 617 ? -4.195 -26.431 -16.221 1.00 96.38 617 GLY A N 1
ATOM 4971 C CA . GLY A 1 617 ? -3.749 -25.676 -17.381 1.00 96.38 617 GLY A CA 1
ATOM 4972 C C . GLY A 1 617 ? -3.732 -24.180 -17.150 1.00 96.38 617 GLY A C 1
ATOM 4973 O O . GLY A 1 617 ? -4.124 -23.680 -16.094 1.00 96.38 617 GLY A O 1
ATOM 4974 N N . SER A 1 618 ? -3.275 -23.460 -18.170 1.00 96.38 618 SER A N 1
ATOM 4975 C CA . SER A 1 618 ? -3.253 -22.004 -18.151 1.00 96.38 618 SER A CA 1
ATOM 4976 C C . SER A 1 618 ? -3.649 -21.382 -19.479 1.00 96.38 618 SER A C 1
ATOM 4978 O O . SER A 1 618 ? -3.372 -21.951 -20.534 1.00 96.38 618 SER A O 1
ATOM 4980 N N . LEU A 1 619 ? -4.208 -20.176 -19.415 1.00 95.50 619 LEU A N 1
ATOM 4981 C CA . LEU A 1 619 ? -4.554 -19.347 -20.567 1.00 95.50 619 LEU A CA 1
ATOM 4982 C C . LEU A 1 619 ? -4.064 -17.915 -20.335 1.00 95.50 619 LEU A C 1
ATOM 4984 O O . LEU A 1 619 ? -4.350 -17.324 -19.297 1.00 95.50 619 LEU A O 1
ATOM 4988 N N . THR A 1 620 ? -3.345 -17.334 -21.293 1.00 93.19 620 THR A N 1
ATOM 4989 C CA . THR A 1 620 ? -2.954 -15.917 -21.234 1.00 93.19 620 THR A CA 1
ATOM 4990 C C . THR A 1 620 ? -4.016 -15.057 -21.915 1.00 93.19 620 THR A C 1
ATOM 4992 O O . THR A 1 620 ? -4.376 -15.320 -23.060 1.00 93.19 620 THR A O 1
ATOM 4995 N N . SER A 1 621 ? -4.490 -14.015 -21.230 1.00 88.44 621 SER A N 1
ATOM 4996 C CA . SER A 1 621 ? -5.342 -12.971 -21.804 1.00 88.44 621 SER A CA 1
ATOM 4997 C C . SER A 1 621 ? -4.947 -11.600 -21.245 1.00 88.44 621 SER A C 1
ATOM 4999 O O . SER A 1 621 ? -4.877 -11.388 -20.030 1.00 88.44 621 SER A O 1
ATOM 5001 N N . GLY A 1 622 ? -4.648 -10.661 -22.146 1.00 84.81 622 GLY A N 1
ATOM 5002 C CA . GLY A 1 622 ? -4.164 -9.328 -21.795 1.00 84.81 622 GLY A CA 1
ATOM 5003 C C . GLY A 1 622 ? -2.870 -9.373 -20.977 1.00 84.81 622 GLY A C 1
ATOM 5004 O O . GLY A 1 622 ? -1.883 -9.980 -21.381 1.00 84.81 622 GLY A O 1
ATOM 5005 N N . GLN A 1 623 ? -2.873 -8.712 -19.818 1.00 78.62 623 GLN A N 1
ATOM 5006 C CA . GLN A 1 623 ? -1.726 -8.655 -18.901 1.00 78.62 623 GLN A CA 1
ATOM 5007 C C . GLN A 1 623 ? -1.703 -9.799 -17.876 1.00 78.62 623 GLN A C 1
ATOM 5009 O O . GLN A 1 623 ? -0.884 -9.780 -16.953 1.00 78.62 623 GLN A O 1
ATOM 5014 N N . TRP A 1 624 ? -2.599 -10.778 -18.015 1.00 84.94 624 TRP A N 1
ATOM 5015 C CA . TRP A 1 624 ? -2.802 -11.843 -17.041 1.00 84.94 624 TRP A CA 1
ATOM 5016 C C . TRP A 1 624 ? -2.617 -13.222 -17.662 1.00 84.94 624 TRP A C 1
ATOM 5018 O O . TRP A 1 624 ? -3.017 -13.477 -18.799 1.00 84.94 624 TRP A O 1
ATOM 5028 N N . ARG A 1 625 ? -2.059 -14.138 -16.875 1.00 90.44 625 ARG A N 1
ATOM 5029 C CA . ARG A 1 625 ? -2.092 -15.572 -17.143 1.00 90.44 625 ARG A CA 1
ATOM 5030 C C . ARG A 1 625 ? -2.982 -16.234 -16.101 1.00 90.44 625 ARG A C 1
ATOM 5032 O O . ARG A 1 625 ? -2.725 -16.158 -14.902 1.00 90.44 625 ARG A O 1
ATOM 5039 N N . TYR A 1 626 ? -4.046 -16.855 -16.577 1.00 92.06 626 TYR A N 1
ATOM 5040 C CA . TYR A 1 626 ? -5.045 -17.546 -15.780 1.00 92.06 626 TYR A CA 1
ATOM 5041 C C . TYR A 1 626 ? -4.625 -18.995 -15.588 1.00 92.06 626 TYR A C 1
ATOM 5043 O O . TYR A 1 626 ? -4.150 -19.624 -16.529 1.00 92.06 626 TYR A O 1
ATOM 5051 N N . ILE A 1 627 ? -4.796 -19.507 -14.378 1.00 94.94 627 ILE A N 1
ATOM 5052 C CA . ILE A 1 627 ? -4.462 -20.860 -13.951 1.00 94.94 627 ILE A CA 1
ATOM 5053 C C . ILE A 1 627 ? -5.761 -21.527 -13.527 1.00 94.94 627 ILE A C 1
ATOM 5055 O O . ILE A 1 627 ? -6.443 -21.011 -12.645 1.00 94.94 627 ILE A O 1
ATOM 5059 N N . PHE A 1 628 ? -6.098 -22.655 -14.143 1.00 96.06 628 PHE A N 1
ATOM 5060 C CA . PHE A 1 628 ? -7.316 -23.394 -13.832 1.00 96.06 628 PHE A CA 1
ATOM 5061 C C . PHE A 1 628 ? -6.979 -24.821 -13.431 1.00 96.06 628 PHE A C 1
ATOM 5063 O O . PHE A 1 628 ? -6.222 -25.509 -14.124 1.00 96.06 628 PHE A O 1
ATOM 5070 N N . ILE A 1 629 ? -7.547 -25.242 -12.305 1.00 96.81 629 ILE A N 1
ATOM 5071 C CA . ILE A 1 629 ? -7.389 -26.579 -11.746 1.00 96.81 629 ILE A CA 1
ATOM 5072 C C . ILE A 1 629 ? -8.787 -27.096 -11.419 1.00 96.81 629 ILE A C 1
ATOM 5074 O O . ILE A 1 629 ? -9.536 -26.443 -10.695 1.00 96.81 629 ILE A O 1
ATOM 5078 N N . ALA A 1 630 ? -9.141 -28.260 -11.950 1.00 95.69 630 ALA A N 1
ATOM 5079 C CA . ALA A 1 630 ? -10.426 -28.905 -11.714 1.00 95.69 630 ALA A CA 1
ATOM 5080 C C . ALA A 1 630 ? -10.221 -30.352 -11.267 1.00 95.69 630 ALA A C 1
ATOM 5082 O O . ALA A 1 630 ? -9.410 -31.080 -11.842 1.00 95.69 630 ALA A O 1
ATOM 5083 N N . ALA A 1 631 ? -10.999 -30.783 -10.273 1.00 94.44 631 ALA A N 1
ATOM 5084 C CA . ALA A 1 631 ? -11.020 -32.168 -9.805 1.00 94.44 631 ALA A CA 1
ATOM 5085 C C . ALA A 1 631 ? -11.895 -33.087 -10.682 1.00 94.44 631 ALA A C 1
ATOM 5087 O O . ALA A 1 631 ? -11.937 -34.301 -10.446 1.00 94.44 631 ALA A O 1
ATOM 5088 N N . GLY A 1 632 ? -12.592 -32.508 -11.666 1.00 92.94 632 GLY A N 1
ATOM 5089 C CA . GLY A 1 632 ? -13.627 -33.158 -12.462 1.00 92.94 632 GLY A CA 1
ATOM 5090 C C . GLY A 1 632 ? -14.918 -33.404 -11.683 1.00 92.94 632 GLY A C 1
ATOM 5091 O O . GLY A 1 632 ? -15.097 -32.902 -10.574 1.00 92.94 632 GLY A O 1
ATOM 5092 N N . GLU A 1 633 ? -15.809 -34.193 -12.275 1.00 93.12 633 GLU A N 1
ATOM 5093 C CA . GLU A 1 633 ? -17.065 -34.608 -11.649 1.00 93.12 633 GLU A CA 1
ATOM 5094 C C . GLU A 1 633 ? -16.825 -35.382 -10.336 1.00 93.12 633 GLU A C 1
ATOM 5096 O O . GLU A 1 633 ? -16.024 -36.325 -10.284 1.00 93.12 633 GLU A O 1
ATOM 5101 N N . LYS A 1 634 ? -17.525 -34.988 -9.267 1.00 93.88 634 LYS A N 1
ATOM 5102 C CA . LYS A 1 634 ? -17.544 -35.670 -7.969 1.00 93.88 634 LYS A CA 1
ATOM 5103 C C . LYS A 1 634 ? -18.977 -36.024 -7.570 1.00 93.88 634 LYS A C 1
ATOM 5105 O O . LYS A 1 634 ? -19.876 -35.211 -7.758 1.00 93.88 634 LYS A O 1
ATOM 5110 N N . PRO A 1 635 ? -19.200 -37.214 -6.986 1.00 91.38 635 PRO A N 1
ATOM 5111 C CA . PRO A 1 635 ? -20.547 -37.727 -6.727 1.00 91.38 635 PRO A CA 1
ATOM 5112 C C . PRO A 1 635 ? -21.254 -37.067 -5.532 1.00 91.38 635 PRO A C 1
ATOM 5114 O O . PRO A 1 635 ? -22.453 -37.263 -5.350 1.00 91.38 635 PRO A O 1
ATOM 5117 N N . THR A 1 636 ? -20.525 -36.323 -4.696 1.00 89.06 636 THR A N 1
ATOM 5118 C CA . THR A 1 636 ? -21.064 -35.674 -3.497 1.00 89.06 636 THR A CA 1
ATOM 5119 C C . THR A 1 636 ? -20.547 -34.248 -3.360 1.00 89.06 636 THR A C 1
ATOM 5121 O O . THR A 1 636 ? -19.503 -33.893 -3.913 1.00 89.06 636 THR A O 1
ATOM 5124 N N . ALA A 1 637 ? -21.229 -33.450 -2.541 1.00 84.62 637 ALA A N 1
ATOM 5125 C CA . ALA A 1 637 ? -20.692 -32.186 -2.049 1.00 84.62 637 ALA A CA 1
ATOM 5126 C C . ALA A 1 637 ? -19.492 -32.401 -1.101 1.00 84.62 637 ALA A C 1
ATOM 5128 O O . ALA A 1 637 ? -19.256 -33.506 -0.603 1.00 84.62 637 ALA A O 1
ATOM 5129 N N . GLY A 1 638 ? -18.746 -31.326 -0.832 1.00 83.19 638 GLY A N 1
ATOM 5130 C CA . GLY A 1 638 ? -17.666 -31.296 0.164 1.00 83.1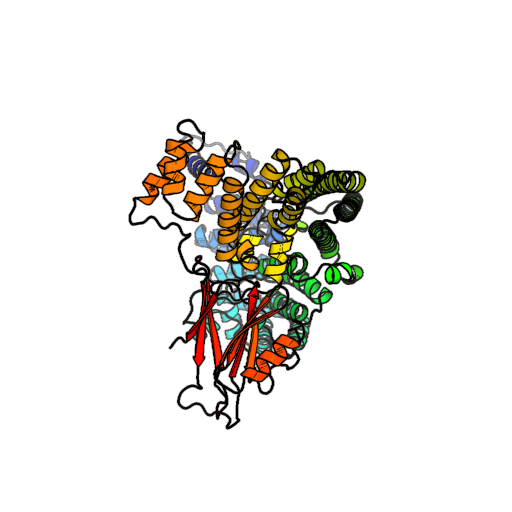9 638 GLY A CA 1
ATOM 5131 C C . GLY A 1 638 ? -16.254 -31.539 -0.377 1.00 83.19 638 GLY A C 1
ATOM 5132 O O . GLY A 1 638 ? -15.298 -31.481 0.392 1.00 83.19 638 GLY A O 1
ATOM 5133 N N . TYR A 1 639 ? -16.104 -31.770 -1.682 1.00 89.00 639 TYR A N 1
ATOM 5134 C CA . TYR A 1 639 ? -14.799 -31.716 -2.337 1.00 89.00 639 TYR A CA 1
ATOM 5135 C C . TYR A 1 639 ? -14.386 -30.265 -2.606 1.00 89.00 639 TYR A C 1
ATOM 5137 O O . TYR A 1 639 ? -15.224 -29.436 -2.959 1.00 89.00 639 TYR A O 1
ATOM 5145 N N . ARG A 1 640 ? -13.088 -29.975 -2.498 1.00 88.50 640 ARG A N 1
ATOM 5146 C CA . ARG A 1 640 ? -12.506 -28.662 -2.804 1.00 88.50 640 ARG A CA 1
ATOM 5147 C C . ARG A 1 640 ? -11.166 -28.798 -3.515 1.00 88.50 640 ARG A C 1
ATOM 5149 O O . ARG A 1 640 ? -10.445 -29.775 -3.300 1.00 88.50 640 ARG A O 1
ATOM 5156 N N . VAL A 1 641 ? -10.832 -27.808 -4.334 1.00 89.44 641 VAL A N 1
ATOM 5157 C CA . VAL A 1 641 ? -9.520 -27.679 -4.974 1.00 89.44 641 VAL A CA 1
ATOM 5158 C C . VAL A 1 641 ? -8.872 -26.418 -4.440 1.00 89.44 641 VAL A C 1
ATOM 5160 O O . VAL A 1 641 ? -9.479 -25.358 -4.472 1.00 89.44 641 VAL A O 1
ATOM 5163 N N . GLU A 1 642 ? -7.641 -26.526 -3.964 1.00 88.00 642 GLU A N 1
ATOM 5164 C CA . GLU A 1 642 ? -6.930 -25.407 -3.358 1.00 88.00 642 GLU A CA 1
ATOM 5165 C C . GLU A 1 642 ? -5.551 -25.254 -3.994 1.00 88.00 642 GLU A C 1
ATOM 5167 O O . GLU A 1 642 ? -4.812 -26.229 -4.110 1.00 88.00 642 GLU A O 1
ATOM 5172 N N . ILE A 1 643 ? -5.186 -24.030 -4.383 1.00 87.31 643 ILE A N 1
ATOM 5173 C CA . ILE A 1 643 ? -3.794 -23.688 -4.698 1.00 87.31 643 ILE A CA 1
ATOM 5174 C C . ILE A 1 643 ? -3.082 -23.434 -3.368 1.00 87.31 643 ILE A C 1
ATOM 5176 O O . ILE A 1 643 ? -3.443 -22.510 -2.636 1.00 87.31 643 ILE A O 1
ATOM 5180 N N . THR A 1 644 ? -2.080 -24.255 -3.060 1.00 85.69 644 THR A N 1
ATOM 5181 C CA . THR A 1 644 ? -1.288 -24.154 -1.825 1.00 85.69 644 THR A CA 1
ATOM 5182 C C . THR A 1 644 ? -0.079 -23.235 -1.998 1.00 85.69 644 THR A C 1
ATOM 5184 O O . THR A 1 644 ? 0.370 -22.621 -1.031 1.00 85.69 644 THR A O 1
ATOM 5187 N N . GLY A 1 645 ? 0.393 -23.044 -3.234 1.00 83.50 645 GLY A N 1
ATOM 5188 C CA . GLY A 1 645 ? 1.460 -22.098 -3.551 1.00 83.50 645 GLY A CA 1
ATOM 5189 C C . GLY A 1 645 ? 1.749 -21.995 -5.045 1.00 83.50 645 GLY A C 1
ATOM 5190 O O . GLY A 1 645 ? 1.434 -22.888 -5.828 1.00 83.50 645 GLY A O 1
ATOM 5191 N N . ILE A 1 646 ? 2.375 -20.896 -5.457 1.00 86.06 646 ILE A N 1
ATOM 5192 C CA . ILE A 1 646 ? 2.942 -20.734 -6.801 1.00 86.06 646 ILE A CA 1
ATOM 5193 C C . ILE A 1 646 ? 4.367 -20.235 -6.622 1.00 86.06 646 ILE A C 1
ATOM 5195 O O . ILE A 1 646 ? 4.564 -19.284 -5.879 1.00 86.06 646 ILE A O 1
ATOM 5199 N N . HIS A 1 647 ? 5.352 -20.849 -7.271 1.00 85.19 647 HIS A N 1
ATOM 5200 C CA . HIS A 1 647 ? 6.770 -20.548 -7.055 1.00 85.19 647 HIS A CA 1
ATOM 5201 C C . HIS A 1 647 ? 7.508 -20.342 -8.379 1.00 85.19 647 HIS A C 1
ATOM 5203 O O . HIS A 1 647 ? 7.447 -21.214 -9.244 1.00 85.19 647 HIS A O 1
ATOM 5209 N N . ASP A 1 648 ? 8.237 -19.233 -8.525 1.00 81.88 648 ASP A N 1
ATOM 5210 C CA . ASP A 1 648 ? 9.161 -19.004 -9.650 1.00 81.88 648 ASP A CA 1
ATOM 5211 C C . ASP A 1 648 ? 10.569 -19.443 -9.249 1.00 81.88 648 ASP A C 1
ATOM 5213 O O . ASP A 1 648 ? 11.143 -18.902 -8.304 1.00 81.88 648 ASP A O 1
ATOM 5217 N N . ASP A 1 649 ? 11.144 -20.403 -9.971 1.00 77.44 649 ASP A N 1
ATOM 5218 C CA . ASP A 1 649 ? 12.488 -20.913 -9.700 1.00 77.44 649 ASP A CA 1
ATOM 5219 C C . ASP A 1 649 ? 13.624 -19.993 -10.196 1.00 77.44 649 ASP A C 1
ATOM 5221 O O . ASP A 1 649 ? 14.808 -20.312 -10.033 1.00 77.44 649 ASP A O 1
ATOM 5225 N N . GLY A 1 650 ? 13.280 -18.865 -10.823 1.00 70.81 650 GLY A N 1
ATOM 5226 C CA . GLY A 1 650 ? 14.210 -17.874 -11.355 1.00 70.81 650 GLY A CA 1
ATOM 5227 C C . GLY A 1 650 ? 14.964 -18.336 -12.606 1.00 70.81 650 GLY A C 1
ATOM 5228 O O . GLY A 1 650 ? 15.894 -17.645 -13.043 1.00 70.81 650 GLY A O 1
ATOM 5229 N N . ARG A 1 651 ? 14.595 -19.491 -13.179 1.00 71.62 651 ARG A N 1
ATOM 5230 C CA . ARG A 1 651 ? 15.197 -20.108 -14.377 1.00 71.62 651 ARG A CA 1
ATOM 5231 C C . ARG A 1 651 ? 14.190 -20.279 -15.517 1.00 71.62 651 ARG A C 1
ATOM 5233 O O . ARG A 1 651 ? 14.483 -20.954 -16.501 1.00 71.62 651 ARG A O 1
ATOM 5240 N N . GLY A 1 652 ? 13.038 -19.617 -15.417 1.00 77.00 652 GLY A N 1
ATOM 5241 C CA . GLY A 1 652 ? 11.992 -19.635 -16.440 1.00 77.00 652 GLY A CA 1
ATOM 5242 C C . GLY A 1 652 ? 10.963 -20.742 -16.233 1.00 77.00 652 GLY A C 1
ATOM 5243 O O . GLY A 1 652 ? 10.267 -21.095 -17.188 1.00 77.00 652 GLY A O 1
ATOM 5244 N N . LYS A 1 653 ? 10.863 -21.286 -15.013 1.00 84.69 653 LYS A N 1
ATOM 5245 C CA . LYS A 1 653 ? 9.851 -22.268 -14.632 1.00 84.69 653 LYS A CA 1
ATOM 5246 C C . LYS A 1 653 ? 9.065 -21.792 -13.409 1.00 84.69 653 LYS A C 1
ATOM 5248 O O . LYS A 1 653 ? 9.633 -21.500 -12.360 1.00 84.69 653 LYS A O 1
ATOM 5253 N N . ILE A 1 654 ? 7.744 -21.796 -13.544 1.00 88.81 654 ILE A N 1
ATOM 5254 C CA . ILE A 1 654 ? 6.784 -21.531 -12.473 1.00 88.81 654 ILE A CA 1
ATOM 5255 C C . ILE A 1 654 ? 6.154 -22.862 -12.057 1.00 88.81 654 ILE A C 1
ATOM 5257 O O . ILE A 1 654 ? 5.656 -23.602 -12.902 1.00 88.81 654 ILE A O 1
ATOM 5261 N N . THR A 1 655 ? 6.155 -23.170 -10.763 1.00 92.25 655 THR A N 1
ATOM 5262 C CA . THR A 1 655 ? 5.525 -24.377 -10.207 1.00 92.25 655 THR A CA 1
ATOM 5263 C C . THR A 1 655 ? 4.269 -23.998 -9.432 1.00 92.25 655 THR A C 1
ATOM 5265 O O . THR A 1 655 ? 4.348 -23.221 -8.485 1.00 92.25 655 THR A O 1
ATOM 5268 N N . VAL A 1 656 ? 3.121 -24.546 -9.824 1.00 93.56 656 VAL A N 1
ATOM 5269 C CA . VAL A 1 656 ? 1.827 -24.392 -9.150 1.00 93.56 656 VAL A CA 1
ATOM 5270 C C . VAL A 1 656 ? 1.585 -25.623 -8.284 1.00 93.56 656 VAL A C 1
ATOM 5272 O O . VAL A 1 656 ? 1.399 -26.725 -8.803 1.00 93.56 656 VAL A O 1
ATOM 5275 N N . HIS A 1 657 ? 1.595 -25.426 -6.973 1.00 92.75 657 HIS A N 1
ATOM 5276 C CA . HIS A 1 657 ? 1.278 -26.432 -5.970 1.00 92.75 657 HIS A CA 1
ATOM 5277 C C . HIS A 1 657 ? -0.212 -26.366 -5.641 1.00 92.75 657 HIS A C 1
ATOM 5279 O O . HIS A 1 657 ? -0.757 -25.280 -5.416 1.00 92.75 657 HIS A O 1
ATOM 5285 N N . TYR A 1 658 ? -0.886 -27.511 -5.655 1.00 93.81 658 TYR A N 1
ATOM 5286 C CA . TYR A 1 658 ? -2.318 -27.584 -5.387 1.00 93.81 658 TYR A CA 1
ATOM 5287 C C . TYR A 1 658 ? -2.698 -28.874 -4.671 1.00 93.81 658 TYR A C 1
ATOM 5289 O O . TYR A 1 658 ? -1.988 -29.867 -4.767 1.00 93.81 658 TYR A O 1
ATOM 5297 N N . ARG A 1 659 ? -3.844 -28.882 -3.993 1.00 93.19 659 ARG A N 1
ATOM 5298 C CA . ARG A 1 659 ? -4.415 -30.069 -3.349 1.00 93.19 659 ARG A CA 1
ATOM 5299 C C . ARG A 1 659 ? -5.884 -30.216 -3.723 1.00 93.19 659 ARG A C 1
ATOM 5301 O O . ARG A 1 659 ? -6.624 -29.232 -3.752 1.00 93.19 659 ARG A O 1
ATOM 5308 N N . VAL A 1 660 ? -6.325 -31.454 -3.939 1.00 92.31 660 VAL A N 1
ATOM 5309 C CA . VAL A 1 660 ? -7.747 -31.811 -4.009 1.00 92.31 660 VAL A CA 1
ATOM 5310 C C . VAL A 1 660 ? -8.141 -32.481 -2.696 1.00 92.31 660 VAL A C 1
ATOM 5312 O O . VAL A 1 660 ? -7.735 -33.604 -2.414 1.00 92.31 660 VAL A O 1
ATOM 5315 N N . ALA A 1 661 ? -8.935 -31.798 -1.874 1.00 88.75 661 ALA A N 1
ATOM 5316 C CA . ALA A 1 661 ? -9.406 -32.345 -0.605 1.00 88.75 661 ALA A CA 1
ATOM 5317 C C . ALA A 1 661 ? -10.841 -32.862 -0.747 1.00 88.75 661 ALA A C 1
ATOM 5319 O O . ALA A 1 661 ? -11.712 -32.176 -1.281 1.00 88.75 661 ALA A O 1
ATOM 5320 N N . GLY A 1 662 ? -11.079 -34.083 -0.270 1.00 87.69 662 GLY A N 1
ATOM 5321 C CA . GLY A 1 662 ? -12.420 -34.649 -0.148 1.00 87.69 662 GLY A CA 1
ATOM 5322 C C . GLY A 1 662 ? -13.117 -34.239 1.153 1.00 87.69 662 GLY A C 1
ATOM 5323 O O . GLY A 1 662 ? -12.481 -33.670 2.048 1.00 87.69 662 GLY A O 1
ATOM 5324 N N . PRO A 1 663 ? -14.413 -34.564 1.289 1.00 85.94 663 PRO A N 1
ATOM 5325 C CA . PRO A 1 663 ? -15.125 -34.370 2.542 1.00 85.94 663 PRO A CA 1
ATOM 5326 C C . PRO A 1 663 ? -14.483 -35.203 3.670 1.00 85.94 663 PRO A C 1
ATOM 5328 O O . PRO A 1 663 ? -14.008 -36.314 3.414 1.00 85.94 663 PRO A O 1
ATOM 5331 N N . PRO A 1 664 ? -14.462 -34.711 4.925 1.00 81.88 664 PRO A N 1
ATOM 5332 C CA . PRO A 1 664 ? -13.911 -35.462 6.048 1.00 81.88 664 PRO A CA 1
ATOM 5333 C C . PRO A 1 664 ? -14.576 -36.840 6.207 1.00 81.88 664 PRO A C 1
ATOM 5335 O O . PRO A 1 664 ? -15.798 -36.945 6.025 1.00 81.88 664 PRO A O 1
ATOM 5338 N N . PRO A 1 665 ? -13.825 -37.888 6.594 1.00 83.81 665 PRO A N 1
ATOM 5339 C CA . PRO A 1 665 ? -14.400 -39.203 6.856 1.00 83.81 665 PRO A CA 1
ATOM 5340 C C . PRO A 1 665 ? -15.560 -39.127 7.858 1.00 83.81 665 PRO A C 1
ATOM 5342 O O . PRO A 1 665 ? -15.428 -38.531 8.924 1.00 83.81 665 PRO A O 1
ATOM 5345 N N . GLY A 1 666 ? -16.703 -39.723 7.507 1.00 82.94 666 GLY A N 1
ATOM 5346 C CA . GLY A 1 666 ? -17.902 -39.746 8.355 1.00 82.94 666 GLY A CA 1
ATOM 5347 C C . GLY A 1 666 ? -18.773 -38.485 8.306 1.00 82.94 666 GLY A C 1
ATOM 5348 O O . GLY A 1 666 ? -19.786 -38.434 9.000 1.00 82.94 666 GLY A O 1
ATOM 5349 N N . SER A 1 667 ? -18.428 -37.481 7.492 1.00 81.44 667 SER A N 1
ATOM 5350 C CA . SER A 1 667 ? -19.297 -36.316 7.293 1.00 81.44 667 SER A CA 1
ATOM 5351 C C . SER A 1 667 ? -20.554 -36.673 6.489 1.00 81.44 667 SER A C 1
ATOM 5353 O O . SER A 1 667 ? -20.502 -37.396 5.494 1.00 81.44 667 SER A O 1
ATOM 5355 N N . VAL A 1 668 ? -21.706 -36.156 6.927 1.00 85.50 668 VAL A N 1
ATOM 5356 C CA . VAL A 1 668 ? -22.953 -36.228 6.157 1.00 85.50 668 VAL A CA 1
ATOM 5357 C C . VAL A 1 668 ? -22.873 -35.177 5.055 1.00 85.50 668 VAL A C 1
ATOM 5359 O O . VAL A 1 668 ? -22.862 -33.982 5.338 1.00 85.50 668 VAL A O 1
ATOM 5362 N N . VAL A 1 669 ? -22.800 -35.623 3.802 1.00 88.69 669 VAL A N 1
ATOM 5363 C CA . VAL A 1 669 ? -22.696 -34.751 2.625 1.00 88.69 669 VAL A CA 1
ATOM 5364 C C . VAL A 1 669 ? -23.899 -34.913 1.708 1.00 88.69 669 VAL A C 1
ATOM 5366 O O . VAL A 1 669 ? -24.446 -36.009 1.556 1.00 88.69 669 VAL A O 1
ATOM 5369 N N . ALA A 1 670 ? -24.302 -33.814 1.069 1.00 86.44 670 ALA A N 1
ATOM 5370 C CA . ALA A 1 670 ? -25.351 -33.842 0.062 1.00 86.44 670 ALA A CA 1
ATOM 5371 C C . ALA A 1 670 ? -24.936 -34.728 -1.126 1.00 86.44 670 ALA A C 1
ATOM 5373 O O . ALA A 1 670 ? -23.817 -34.622 -1.638 1.00 86.44 670 ALA A O 1
ATOM 5374 N N . GLN A 1 671 ? -25.856 -35.586 -1.569 1.00 89.81 671 GLN A N 1
ATOM 5375 C CA . GLN A 1 671 ? -25.700 -36.441 -2.750 1.00 89.81 671 GLN A CA 1
ATOM 5376 C C . GLN A 1 671 ? -26.034 -35.632 -4.006 1.00 89.81 671 GLN A C 1
ATOM 5378 O O . GLN A 1 671 ? -27.098 -35.780 -4.605 1.00 89.81 671 GLN A O 1
ATOM 5383 N N . VAL A 1 672 ? -25.145 -34.705 -4.345 1.00 88.00 672 VAL A N 1
ATOM 5384 C CA . VAL A 1 672 ? -25.248 -33.846 -5.523 1.00 88.00 672 VAL A CA 1
ATOM 5385 C C . VAL A 1 672 ? -23.948 -33.937 -6.307 1.00 88.00 672 VAL A C 1
ATOM 5387 O O . VAL A 1 672 ? -22.865 -33.934 -5.718 1.00 88.00 672 VAL A O 1
ATOM 5390 N N . ILE A 1 673 ? -24.071 -34.037 -7.631 1.00 89.12 673 ILE A N 1
ATOM 5391 C CA . ILE A 1 673 ? -22.923 -34.012 -8.532 1.00 89.12 673 ILE A CA 1
ATOM 5392 C C . ILE A 1 673 ? -22.294 -32.622 -8.463 1.00 89.12 673 ILE A C 1
ATOM 5394 O O . ILE A 1 673 ? -22.973 -31.628 -8.723 1.00 89.12 673 ILE A O 1
ATOM 5398 N N . THR A 1 674 ? -21.006 -32.573 -8.136 1.00 88.69 674 THR A N 1
ATOM 5399 C CA . THR A 1 674 ? -20.226 -31.336 -8.064 1.00 88.69 674 THR A CA 1
ATOM 5400 C C . THR A 1 674 ? -19.050 -31.356 -9.033 1.00 88.69 674 THR A C 1
ATOM 5402 O O . THR A 1 674 ? -18.602 -32.416 -9.472 1.00 88.69 674 THR A O 1
ATOM 5405 N N . HIS A 1 675 ? -18.527 -30.180 -9.366 1.00 91.31 675 HIS A N 1
ATOM 5406 C CA . HIS A 1 675 ? -17.348 -29.979 -10.210 1.00 91.31 675 HIS A CA 1
ATOM 5407 C C . HIS A 1 675 ? -16.341 -29.054 -9.509 1.00 91.31 675 HIS A C 1
ATOM 5409 O O . HIS A 1 675 ? -16.175 -27.898 -9.912 1.00 91.31 675 HIS A O 1
ATOM 5415 N N . PRO A 1 676 ? -15.675 -29.518 -8.437 1.00 91.38 676 PRO A N 1
ATOM 5416 C CA . PRO A 1 676 ? -14.767 -28.689 -7.654 1.00 91.38 676 PRO A CA 1
ATOM 5417 C C . PRO A 1 676 ? -13.622 -28.156 -8.514 1.00 91.38 676 PRO A C 1
ATOM 5419 O O . PRO A 1 676 ? -12.941 -28.919 -9.212 1.00 91.38 676 PRO A O 1
ATOM 5422 N N . CYS A 1 677 ? -13.393 -26.851 -8.451 1.00 92.88 677 CYS A N 1
ATOM 5423 C CA . CYS A 1 677 ? -12.370 -26.176 -9.225 1.00 92.88 677 CYS A CA 1
ATOM 5424 C C . CYS A 1 677 ? -11.850 -24.919 -8.524 1.00 92.88 677 CYS A C 1
ATOM 5426 O O . CYS A 1 677 ? -12.479 -24.373 -7.619 1.00 92.88 677 CYS A O 1
ATOM 5428 N N . VAL A 1 678 ? -10.700 -24.454 -8.996 1.00 90.25 678 VAL A N 1
ATOM 5429 C CA . VAL A 1 678 ? -10.132 -23.158 -8.642 1.00 90.25 678 VAL A CA 1
ATOM 5430 C C . VAL A 1 678 ? -9.605 -22.486 -9.906 1.00 90.25 678 VAL A C 1
ATOM 5432 O O . VAL A 1 678 ? -8.925 -23.104 -10.733 1.00 90.25 678 VAL A O 1
ATOM 5435 N N . LEU A 1 679 ? -9.938 -21.208 -10.067 1.00 90.25 679 LEU A N 1
ATOM 5436 C CA . LEU A 1 679 ? -9.387 -20.332 -11.095 1.00 90.25 679 LEU A CA 1
ATOM 5437 C C . LEU A 1 679 ? -8.590 -19.240 -10.396 1.00 90.25 679 LEU A C 1
ATOM 5439 O O . LEU A 1 679 ? -9.145 -18.481 -9.607 1.00 90.25 679 LEU A O 1
ATOM 5443 N N . ALA A 1 680 ? -7.313 -19.118 -10.721 1.00 87.69 680 ALA A N 1
ATOM 5444 C CA . ALA A 1 680 ? -6.468 -18.026 -10.265 1.00 87.69 680 ALA A CA 1
ATOM 5445 C C . ALA A 1 680 ? -5.873 -17.260 -11.447 1.00 87.69 680 ALA A C 1
ATOM 5447 O O . ALA A 1 680 ? -5.917 -17.715 -12.589 1.00 87.69 680 ALA A O 1
ATOM 5448 N N . ARG A 1 681 ? -5.287 -16.094 -11.186 1.00 86.12 681 ARG A N 1
ATOM 5449 C CA . ARG A 1 681 ? -4.435 -15.392 -12.153 1.00 86.12 681 ARG A CA 1
ATOM 5450 C C . ARG A 1 681 ? -3.120 -14.954 -11.533 1.00 86.12 681 ARG A C 1
ATOM 5452 O O . ARG A 1 681 ? -3.092 -14.548 -10.375 1.00 86.12 681 ARG A O 1
ATOM 5459 N N . ILE A 1 682 ? -2.081 -14.972 -12.353 1.00 84.69 682 ILE A N 1
ATOM 5460 C CA . ILE A 1 682 ? -0.756 -14.395 -12.110 1.00 84.69 682 ILE A CA 1
ATOM 5461 C C . ILE A 1 682 ? -0.451 -13.367 -13.212 1.00 84.69 682 ILE A C 1
ATOM 5463 O O . ILE A 1 682 ? -1.141 -13.364 -14.243 1.00 84.69 682 ILE A O 1
ATOM 5467 N N . PRO A 1 683 ? 0.553 -12.487 -13.041 1.00 80.62 683 PRO A N 1
ATOM 5468 C CA . PRO A 1 683 ? 1.037 -11.652 -14.137 1.00 80.62 683 PRO A CA 1
ATOM 5469 C C . PRO A 1 683 ? 1.330 -12.490 -15.389 1.00 80.62 683 PRO A C 1
ATOM 5471 O O . PRO A 1 683 ? 1.865 -13.596 -15.293 1.00 80.62 683 PRO A O 1
ATOM 5474 N N . ALA A 1 684 ? 0.939 -11.986 -16.563 1.00 84.44 684 ALA A N 1
ATOM 5475 C CA . ALA A 1 684 ? 1.287 -12.633 -17.821 1.00 84.44 684 ALA A CA 1
ATOM 5476 C C . ALA A 1 684 ? 2.806 -12.706 -17.978 1.00 84.44 684 ALA A C 1
ATOM 5478 O O . ALA A 1 684 ? 3.530 -11.792 -17.585 1.00 84.44 684 ALA A O 1
ATOM 5479 N N . GLY A 1 685 ? 3.244 -13.797 -18.591 1.00 79.88 685 GLY A N 1
ATOM 5480 C CA . GLY A 1 685 ? 4.642 -14.131 -18.740 1.00 79.88 685 GLY A CA 1
ATOM 5481 C C . GLY A 1 685 ? 4.864 -15.183 -19.819 1.00 79.88 685 GLY A C 1
ATOM 5482 O O . GLY A 1 685 ? 3.895 -15.690 -20.385 1.00 79.88 685 GLY A O 1
ATOM 5483 N N . ASP A 1 686 ? 6.123 -15.525 -20.066 1.00 81.56 686 ASP A N 1
ATOM 5484 C CA . ASP A 1 686 ? 6.592 -16.569 -20.983 1.00 81.56 686 ASP A CA 1
ATOM 5485 C C . ASP A 1 686 ? 7.154 -17.788 -20.231 1.00 81.56 686 ASP A C 1
ATOM 5487 O O . ASP A 1 686 ? 7.334 -18.846 -20.833 1.00 81.56 686 ASP A O 1
ATOM 5491 N N . ALA A 1 687 ? 7.385 -17.684 -18.914 1.00 83.88 687 ALA A N 1
ATOM 5492 C CA . ALA A 1 687 ? 7.886 -18.799 -18.106 1.00 83.88 687 ALA A CA 1
ATOM 5493 C C . ALA A 1 687 ? 6.975 -20.040 -18.214 1.00 83.88 687 ALA A C 1
ATOM 5495 O O . ALA A 1 687 ? 5.748 -19.919 -18.239 1.00 83.88 687 ALA A O 1
ATOM 5496 N N . ALA A 1 688 ? 7.557 -21.237 -18.278 1.00 88.25 688 ALA A N 1
ATOM 5497 C CA . ALA A 1 688 ? 6.797 -22.481 -18.394 1.00 88.25 688 ALA A CA 1
ATOM 5498 C C . ALA A 1 688 ? 6.116 -22.836 -17.062 1.00 88.25 688 ALA A C 1
ATOM 5500 O O . ALA A 1 688 ? 6.736 -22.703 -16.009 1.00 88.25 688 ALA A O 1
ATOM 5501 N N . LEU A 1 689 ? 4.865 -23.312 -17.100 1.00 93.19 689 LEU A N 1
ATOM 5502 C CA . LEU A 1 689 ? 4.139 -23.756 -15.905 1.00 93.19 689 LEU A CA 1
ATOM 5503 C C . LEU A 1 689 ? 4.268 -25.270 -15.706 1.00 93.19 689 LEU A C 1
ATOM 5505 O O . LEU A 1 689 ? 4.060 -26.050 -16.634 1.00 93.19 689 LEU A O 1
ATOM 5509 N N . GLU A 1 690 ? 4.549 -25.678 -14.474 1.00 95.25 690 GLU A N 1
ATOM 5510 C CA . GLU A 1 690 ? 4.447 -27.053 -13.989 1.00 95.25 690 GLU A CA 1
ATOM 5511 C C . GLU A 1 690 ? 3.408 -27.118 -12.871 1.00 95.25 690 GLU A C 1
ATOM 5513 O O . GLU A 1 690 ? 3.375 -26.252 -12.002 1.00 95.25 690 GLU A O 1
ATOM 5518 N N . PHE A 1 691 ? 2.584 -28.161 -12.869 1.00 96.38 691 PHE A N 1
ATOM 5519 C CA . PHE A 1 691 ? 1.572 -28.392 -11.843 1.00 96.38 691 PHE A CA 1
ATOM 5520 C C . PHE A 1 691 ? 1.989 -29.565 -10.962 1.00 96.38 691 PHE A C 1
ATOM 5522 O O . PHE A 1 691 ? 2.339 -30.627 -11.479 1.00 96.38 691 PHE A O 1
ATOM 5529 N N . ARG A 1 692 ? 1.944 -29.382 -9.641 1.00 95.25 692 ARG A N 1
ATOM 5530 C CA . ARG A 1 692 ? 2.265 -30.414 -8.651 1.00 95.25 692 ARG A CA 1
ATOM 5531 C C . ARG A 1 692 ? 1.112 -30.569 -7.675 1.00 95.25 692 ARG A C 1
ATOM 5533 O O . ARG A 1 692 ? 0.796 -29.638 -6.942 1.00 95.25 692 ARG A O 1
ATOM 5540 N N . GLU A 1 693 ? 0.499 -31.746 -7.693 1.00 94.06 693 GLU A N 1
ATOM 5541 C CA . GLU A 1 693 ? -0.500 -32.110 -6.695 1.00 94.06 693 GLU A CA 1
ATOM 5542 C C . GLU A 1 693 ? 0.207 -32.507 -5.395 1.00 94.06 693 GLU A C 1
ATOM 5544 O O . GLU A 1 693 ? 1.137 -33.318 -5.402 1.00 94.06 693 GLU A O 1
ATOM 5549 N N . GLU A 1 694 ? -0.211 -31.908 -4.290 1.00 89.50 694 GLU A N 1
ATOM 5550 C CA . GLU A 1 694 ? 0.258 -32.204 -2.946 1.00 89.50 694 GLU A CA 1
ATOM 5551 C C . GLU A 1 694 ? -0.685 -33.190 -2.268 1.00 89.50 694 GLU A C 1
ATOM 5553 O O . GLU A 1 694 ? -1.905 -33.134 -2.438 1.00 89.50 694 GLU A O 1
ATOM 5558 N N . SER A 1 695 ? -0.092 -34.094 -1.489 1.00 75.38 695 SER A N 1
ATOM 5559 C CA . SER A 1 695 ? -0.819 -35.103 -0.717 1.00 75.38 695 SER A CA 1
ATOM 5560 C C . SER A 1 695 ? -1.634 -34.504 0.428 1.00 75.38 695 SER A C 1
ATOM 5562 O O . SER A 1 695 ? -1.296 -33.392 0.922 1.00 75.38 695 SER A O 1
#

InterPro domains:
  IPR011990 Tetratricopeptide-like helical domain superfamily [G3DSA:1.25.40.10] (108-282)
  IPR011990 Tetratricopeptide-like helical domain superfamily [G3DSA:1.25.40.10] (397-569)
  IPR011990 Tetratricopeptide-like helical domain superfamily [SSF48452] (232-529)
  IPR019734 Tetratricopeptide repeat [PF13174] (245-270)
  IPR025748 PrcB C-terminal domain [PF14343] (626-683)

Sequence (695 aa):
MDVKKTCKYIAACLLLGAALVTGAAGCGQEAGTRKTPSQQAQEKERDAAARSRQLFNLYKMDGEKALAAVDEVYHSLASEKEKAGFIQEAGNAARWSLKGTARDAVVQWLWKTAETDSLPSIRQQCLYTLYQLGVKEALNKFVEDTDKNGMAAWPVGNDDAGFSRLDWQFLKEAVEKYPQSYLARGIKAYEEVRGEPYFELARREKYQKDWGVYSYGDEQYDPEREIPGWEKFLQEFSRHPAADDAAYRLARCYEIEGRWAEALNMLQKARTLPDGDMRYHASGRLVYVLDVRMTYEQLRELPLQDLDPALRLMTSYSLGVKQIRRDDYRQAAGALEEMLRKYKEEGKPASQELLPYTTAASPYDFWGAVEKQLARVKELAGRKEQWEKTRDPARLYDLAAAIYHDQLLYYNHLWAGERQWYNWLGYINATASGRAPAEMAAFAREMINYNHSLPFFRQVYSHPASGPELKAKALYSLGLCYIGLDQWGQDAWFAFTPSEVRQKIISIYRQFLNEYPDNSMADEALLVLGAYTGDAAYLERIIREYPRGDVADKAQKLLEKMKSPFYVNTRPYGSAMPYKVLVDGDAGNPWGAQDAITIPGEVKKWAMENSRRPFTGSLTSGQWRYIFIAAGEKPTAGYRVEITGIHDDGRGKITVHYRVAGPPPGSVVAQVITHPCVLARIPAGDAALEFREES

Secondary structure (DSSP, 8-state):
--TTTTHHHHHHHTTGGGSS----------------HHHHHHTT---HHHHHHHHHHHHHHHTTHHHHHHHHHHHH--SHHHHHHHHHHHHHIIIII--THHHHHHHHHHHHHHHH-S-HHHHHHHHHHHHHTT-TTHHHHHHHHHHHH-PPPP---S--SSS-S--HHHHHHHHHH-TTSHHHHHHHHHHHHHSS-SSHHHHHHHHTT-TT----SGGG--HHHHHHHHHHHHHH-TTSTTHHHHHHHHHHHHHHTT-HHHHHHHHHHHTTSSS-TTHHHHHHHHHHIIIIIS-HHHHHHS-GGGS-HHHHHHHHHHHHHHHHTTT-HHHHHHHHHHHHHHHHHH-PPPHHHH-TT--TTS---HHHHHHHHHHHHHHHHHHHHHHHHH--HHHHHHHHHHHHH-TTTT--GGGTTTHHHHHHTTSS--GGGT---HHHHHHHHHH-HHHHHHHHHHHHHH-TT--HHHHHHHHHHHHHHHHHHHHH-HHHHTTS-HHHHHHHHHHHHHHHHHH-TTSTTHHHHHHHHHHHH--HHHHHHHHHH-TTSTTHHHHHHHHHHHTSTT--SS-SS-EEPP-EEEEEEETTSTTSS-TTS---HHHHHHHHHHTTSEEEEEEEETTEEEEEEEE--BSSS--EEEEEEEEE-SSSEEEEEEEEEPPPTT-------B-EEEEEEEE--SSEEEEEE--

Foldseek 3Di:
DPPVPPVVVVVVVVVVVPPPPDDDDDDDDDDDPDQDPLNVVLVVDPQLLVSLLSLLVVCLPPPDPSLVVLVVSLVVDDDLQSNLSSLVSLLVSLQPPDDDPSSVSSLVVLVVCLVPPPDLLNVLSSLLSNVVSVNVVSLVVNQVSCQVPNADARPDDQDDDDDPFRPPVSLVVSCVVPCPTLSNVLQVLVCVLQVDHPDVVRVCVVVVPDDPQPAQDLVSADLVSLQVSLVVSCVSRVRHQCNLVSLQRNLSSCLLVLVLQSNLQSLVSSLRHHSNPCLLLSLLVNLCCLQFVDALVSLVPDDLVSHDPLCNLLSLLSNLLNCVLVVVLVVSLVSLVVSLVVCVVVPPDQQSSNASRDDPVDGQDLPVLSVVLSVLSVVLNVLVVVCVVPVDLVSLLVSLVSLQPDLCNSPRCSCVPCNVVCCVSNNQPSPVFQAHDLSLQVSLCSRGSLNVSLVSLVCSLPPPPRDLVSNLVSLVSNLVSLVSLLVVPPSSLQHDPLLVSLVSNLVSLVVSCVSPVPDPCNLVSLLSNCLSVVDLVSLVCCCVVPVPDPCNVVSVVVVVLSPDPPDDSDDDFQRFGHKHWPFWFFLVPRPPDSPPDPDDPVNNVVQNVDQQDQDWDWDDDDFKIKTKGKHHKDQWPAKTKAFRTWTDGSNLEIETEIEIDHHPPPDDTGRDITRHMIMMIGGDDRRHYDYDYDD

Organism: NCBI:txid1121425

pLDDT: mean 83.08, std 18.52, range [24.44, 98.75]